Protein AF-A0A5C7PJA8-F1 (afdb_monomer_lite)

pLDDT: mean 78.62, std 21.93, range [20.69, 97.56]

Foldseek 3Di:
DPDPVLVVQLVDWAQLVQAEEQCAPDPRNPVLVPFLLCLVPLDDDDDVLLLVLLLQLLQQWDQDPVLATEGPDFFEWAWEWDPDPDADDDPRTHTGTYGLDCSSVSVSLVVNQVVLQVCLVVQVVCLLVLNQLCVLPPPPDDDDPSSDNSVSVSCSPGPQADNRSHGRGYTGNYNHPYYNDRRNPNVSLLVVLQVPVPRDDDDLVSLLVSLVSQQPRDDPNHRPQVALCSSCVSNVHHSVVSVLSVCLVVAQPVVVVCCRVPLDPSCQCANDCLHLFWHQDPNDTDGDDNVSSVQLVVVLCVVCVVVRPNHDDPDPVSSVSSQVSCVVVVRHDPDPPPPDDDDDDDDDDDDDDDDDDDDDDDDDDDDDDDDDDDDDDDDDDDDDDDDDDDDDDDDDVLNVLVVDPDVLSVLVSCVVVVNDDPVVSVVVCVPPDDDPVVVVLVVLLVLLVVLLVQLCVVPVHLLVADLVCVLVSSVVSPNDDPVNSVLLVVQSVQCPDPVNVDPDGSSVSSNVVSVD

Secondary structure (DSSP, 8-state):
---HHHHHHHTSEE-GGGEE-TTSSSHHHHHTTTSTT--S-TTPPP-HHHHHHHHHHHHHEEE-TTSSEEESSPEEEEEEE-SSS-SEEETTEEEEEEESS-HHHHHHHHHHHHHHHHHHHHSHHHHHHT-HHHHHT-TTS---TT--HHHHHHHHHSS-B-TTS-B--B-EEEEEEEES--TT-HHHHHHHHHHTTSSSPPPHHHHHHHHHHHHH-EETTEESS-SHHHHHHHHTS-HHHHHHHHHHTTS-HHHHHHHHTTSB-HHHHHSSTTSSSEEEETTEEEEPPHHHHHHHHHHHHHHHTTSGGG-B--SHHHHHHHHHHHHHTT------------------------------------------------------------PPPPS-HHHHHTT---HHHHHHHHHHTTSS-HHHHHHHHHS-SS--HHHHHHHHHHHHHHHHHHHHHHHSSGGGS-HHHHHHHHHHTT---HHHHHHHHHHHHHHTSGGG--SS-HHHHHHHHHH-

Sequence (516 aa):
MPSHLAIAVASSSWLPQQITVPGDDTEAGQRYAKTFANDHRAKLDWSDKHELQILHLLSTSRRDASDYNVPAEPLSVFLVRRSDSTGLRLNGERFDLVTDDGRQRRRDGVVLNERLRKIAVDYEDDIVAGTLYEALTREGIPRPAWLTNTFAEELSTGPWFNADGSPCLLAFRVDVVAEDPDLDDPAILLDNVRRKEASIPTPLPALAKQYTSLLGAKRGGVALFPHITKLAEKIGKSPQHVRSVLDYEKLDPVLKDAVDKQTIGLGLAVVGPDCIAFVTVDGEKKPLPCEAQVAVYKELAATYAVELDDGIPDNKTTRKGVALIKERLGFGAAKTMAKTVAVVKTEAAPAVVSSPQCVPEASSAESSPRPSPVRAASLPSSRPVSSPTPTPPPSSRLDQLRTLTHPTVTAIVAFLDGKTTMAAVEATLSEGPPAPPFARAEAAKAQILAVLDTVERGVGDLRSVPIADFEATMLRSGLVDGEAIAKLRAVIAAYMKPSTRRHVDIGVHVREMLTE

Structure (mmCIF, N/CA/C/O backbone):
data_AF-A0A5C7PJA8-F1
#
_entry.id   AF-A0A5C7PJA8-F1
#
loop_
_atom_site.group_PDB
_atom_site.id
_atom_site.type_symbol
_atom_site.label_atom_id
_atom_site.label_alt_id
_atom_site.label_comp_id
_atom_site.label_asym_id
_atom_site.label_entity_id
_atom_site.label_seq_id
_atom_site.pdbx_PDB_ins_code
_atom_site.Cartn_x
_atom_site.Cartn_y
_atom_site.Cartn_z
_atom_site.occupancy
_atom_site.B_iso_or_equiv
_atom_site.auth_seq_id
_atom_site.auth_comp_id
_atom_site.auth_asym_id
_atom_site.auth_atom_id
_atom_site.pdbx_PDB_model_num
ATOM 1 N N . MET A 1 1 ? 29.927 14.100 7.978 1.00 38.62 1 MET A N 1
ATOM 2 C CA . MET A 1 1 ? 30.083 13.981 6.513 1.00 38.62 1 MET A CA 1
ATOM 3 C C . MET A 1 1 ? 29.164 12.866 6.050 1.00 38.62 1 MET A C 1
ATOM 5 O O . MET A 1 1 ? 29.153 11.862 6.754 1.00 38.62 1 MET A O 1
ATOM 9 N N . PRO A 1 2 ? 28.406 13.016 4.951 1.00 52.88 2 PRO A N 1
ATOM 10 C CA . PRO A 1 2 ? 27.802 11.859 4.284 1.00 52.88 2 PRO A CA 1
ATOM 11 C C . PRO A 1 2 ? 28.919 10.913 3.824 1.00 52.88 2 PRO A C 1
ATOM 13 O O . PRO A 1 2 ? 30.011 11.384 3.485 1.00 52.88 2 PRO A O 1
ATOM 16 N N . SER A 1 3 ? 28.694 9.599 3.835 1.00 76.06 3 SER A N 1
ATOM 17 C CA . SER A 1 3 ? 29.733 8.674 3.382 1.00 76.06 3 SER A CA 1
ATOM 18 C C . SER A 1 3 ? 29.888 8.686 1.860 1.00 76.06 3 SER A C 1
ATOM 20 O O . SER A 1 3 ? 28.937 8.895 1.102 1.00 76.06 3 SER A O 1
ATOM 22 N N . HIS A 1 4 ? 31.104 8.389 1.395 1.00 85.62 4 HIS A N 1
ATOM 23 C CA . HIS A 1 4 ? 31.365 8.185 -0.032 1.00 85.62 4 HIS A CA 1
ATOM 24 C C . HIS A 1 4 ? 30.558 7.008 -0.607 1.00 85.62 4 HIS A C 1
ATOM 26 O O . HIS A 1 4 ? 30.237 7.016 -1.795 1.00 85.62 4 HIS A O 1
ATOM 32 N N . LEU A 1 5 ? 30.205 6.023 0.232 1.00 88.19 5 LEU A N 1
ATOM 33 C CA . LEU A 1 5 ? 29.334 4.912 -0.139 1.00 88.19 5 LEU A CA 1
ATOM 34 C C . LEU A 1 5 ? 27.900 5.389 -0.403 1.00 88.19 5 LEU A C 1
ATOM 36 O O . LEU A 1 5 ? 27.362 5.076 -1.458 1.00 88.19 5 LEU A O 1
ATOM 40 N N . ALA A 1 6 ? 27.295 6.165 0.502 1.00 88.56 6 ALA A N 1
ATOM 41 C CA . ALA A 1 6 ? 25.915 6.634 0.352 1.00 88.56 6 ALA A CA 1
ATOM 42 C C . ALA A 1 6 ? 25.728 7.518 -0.892 1.00 88.56 6 ALA A C 1
ATOM 44 O O . ALA A 1 6 ? 24.743 7.361 -1.611 1.00 88.56 6 ALA A O 1
ATOM 45 N N . ILE A 1 7 ? 26.707 8.382 -1.194 1.00 89.94 7 ILE A N 1
ATOM 46 C CA . ILE A 1 7 ? 26.720 9.182 -2.429 1.00 89.94 7 ILE A CA 1
ATOM 47 C C . ILE A 1 7 ? 26.767 8.264 -3.659 1.00 89.94 7 ILE A C 1
ATOM 49 O O . ILE A 1 7 ? 25.934 8.402 -4.551 1.00 89.94 7 ILE A O 1
ATOM 53 N N . ALA A 1 8 ? 27.695 7.298 -3.690 1.00 89.38 8 ALA A N 1
ATOM 54 C CA . ALA A 1 8 ? 27.842 6.372 -4.814 1.00 89.38 8 ALA A CA 1
ATOM 55 C C . ALA A 1 8 ? 26.594 5.491 -5.020 1.00 89.38 8 ALA A C 1
ATOM 57 O O . ALA A 1 8 ? 26.159 5.286 -6.154 1.00 89.38 8 ALA A O 1
ATOM 58 N N . VAL A 1 9 ? 25.981 5.021 -3.928 1.00 91.38 9 VAL A N 1
ATOM 59 C CA . VAL A 1 9 ? 24.718 4.269 -3.926 1.00 91.38 9 VAL A CA 1
ATOM 60 C C . VAL A 1 9 ? 23.578 5.095 -4.519 1.00 91.38 9 VAL A C 1
ATOM 62 O O . VAL A 1 9 ? 22.870 4.579 -5.381 1.00 91.38 9 VAL A O 1
ATOM 65 N N . ALA A 1 10 ? 23.422 6.358 -4.108 1.00 89.75 10 ALA A N 1
ATOM 66 C CA . ALA A 1 10 ? 22.339 7.224 -4.578 1.00 89.75 10 ALA A CA 1
ATOM 67 C C . ALA A 1 10 ? 22.512 7.691 -6.036 1.00 89.75 10 ALA A C 1
ATOM 69 O O . ALA A 1 10 ? 21.532 7.924 -6.741 1.00 89.75 10 ALA A O 1
ATOM 70 N N . SER A 1 11 ? 23.756 7.776 -6.517 1.00 86.94 11 SER A N 1
ATOM 71 C CA . SER A 1 11 ? 24.064 7.998 -7.937 1.00 86.94 11 SER A CA 1
ATOM 72 C C . SER A 1 11 ? 23.938 6.745 -8.819 1.00 86.94 11 SER A C 1
ATOM 74 O O . SER A 1 11 ? 24.187 6.840 -10.016 1.00 86.94 11 SER A O 1
ATOM 76 N N . SER A 1 12 ? 23.596 5.580 -8.251 1.00 89.06 12 SER A N 1
ATOM 77 C CA . SER A 1 12 ? 23.527 4.299 -8.968 1.00 89.06 12 SER A CA 1
ATOM 78 C C . SER A 1 12 ? 22.088 3.803 -9.142 1.00 89.06 12 SER A C 1
ATOM 80 O O . SER A 1 12 ? 21.241 3.972 -8.262 1.00 89.06 12 SER A O 1
ATOM 82 N N . SER A 1 13 ? 21.840 3.123 -10.260 1.00 93.44 13 SER A N 1
ATOM 83 C CA . SER A 1 13 ? 20.565 2.476 -10.58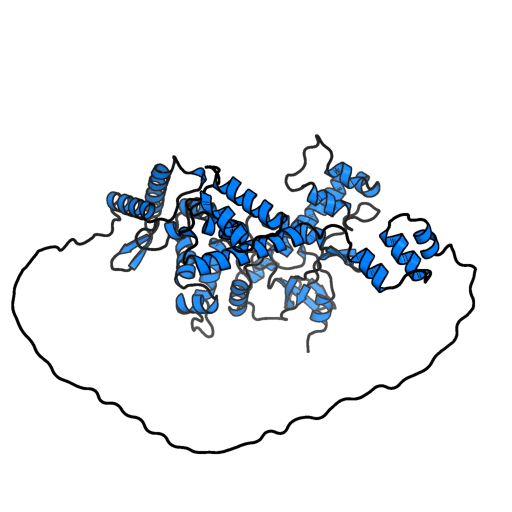7 1.00 93.44 13 SER A CA 1
ATOM 84 C C . SER A 1 13 ? 20.567 1.011 -10.123 1.00 93.44 13 SER A C 1
ATOM 86 O O . SER A 1 13 ? 21.441 0.237 -10.510 1.00 93.44 13 SER A O 1
ATOM 88 N N . TRP A 1 14 ? 19.593 0.617 -9.295 1.00 94.75 14 TRP A N 1
ATOM 89 C CA . TRP A 1 14 ? 19.530 -0.703 -8.646 1.00 94.75 14 TRP A CA 1
ATOM 90 C C . TRP A 1 14 ? 18.329 -1.525 -9.115 1.00 94.75 14 TRP A C 1
ATOM 92 O O . TRP A 1 14 ? 17.196 -1.041 -9.116 1.00 94.75 14 TRP A O 1
ATOM 102 N N . LEU A 1 15 ? 18.542 -2.797 -9.463 1.00 95.75 15 LEU A N 1
ATOM 103 C CA . LEU A 1 15 ? 17.443 -3.694 -9.822 1.00 95.75 15 LEU A CA 1
ATOM 104 C C . LEU A 1 15 ? 16.491 -3.884 -8.625 1.00 95.75 15 LEU A C 1
ATOM 106 O O . LEU A 1 15 ? 16.960 -4.034 -7.493 1.00 95.75 15 LEU A O 1
ATOM 110 N N . PRO A 1 16 ? 15.165 -3.975 -8.838 1.00 95.94 16 PRO A N 1
ATOM 111 C CA . PRO A 1 16 ? 14.189 -4.120 -7.756 1.00 95.94 16 PRO A CA 1
ATOM 112 C C . PRO A 1 16 ? 14.483 -5.296 -6.809 1.00 95.94 16 PRO A C 1
ATOM 114 O O . PRO A 1 16 ? 14.278 -5.193 -5.601 1.00 95.94 16 PRO A O 1
ATOM 117 N N . GLN A 1 17 ? 15.024 -6.396 -7.339 1.00 94.19 17 GLN A N 1
ATOM 118 C CA . GLN A 1 17 ? 15.434 -7.585 -6.586 1.00 94.19 17 GLN A CA 1
ATOM 119 C C . GLN A 1 17 ? 16.603 -7.329 -5.612 1.00 94.19 17 GLN A C 1
ATOM 121 O O . GLN A 1 17 ? 16.708 -8.027 -4.608 1.00 94.19 17 GLN A O 1
ATOM 126 N N . GLN A 1 18 ? 17.467 -6.342 -5.878 1.00 95.38 18 GLN A N 1
ATOM 127 C CA . GLN A 1 18 ? 18.595 -5.972 -5.007 1.00 95.38 18 GLN A CA 1
ATOM 128 C C . GLN A 1 18 ? 18.148 -5.147 -3.790 1.00 95.38 18 GLN A C 1
ATOM 130 O O . GLN A 1 18 ? 18.845 -5.099 -2.777 1.00 95.38 18 GLN A O 1
ATOM 135 N N . ILE A 1 19 ? 16.982 -4.505 -3.877 1.00 96.62 19 ILE A N 1
ATOM 136 C CA . ILE A 1 19 ? 16.416 -3.685 -2.808 1.00 96.62 19 ILE A CA 1
ATOM 137 C C . ILE A 1 19 ? 15.622 -4.597 -1.864 1.00 96.62 19 ILE A C 1
ATOM 139 O O . ILE A 1 19 ? 14.757 -5.360 -2.293 1.00 96.62 19 ILE A O 1
ATOM 143 N N . THR A 1 20 ? 15.928 -4.533 -0.571 1.00 95.88 20 THR A N 1
ATOM 144 C CA . THR A 1 20 ? 15.370 -5.388 0.484 1.00 95.88 20 THR A CA 1
ATOM 145 C C . THR A 1 20 ? 14.082 -4.797 1.048 1.00 95.88 20 THR A C 1
ATOM 147 O O . THR A 1 20 ? 14.059 -3.648 1.493 1.00 95.88 20 THR A O 1
ATOM 150 N N . VAL A 1 21 ? 13.015 -5.599 1.089 1.00 95.06 21 VAL A N 1
ATOM 151 C CA . VAL A 1 21 ? 11.735 -5.228 1.708 1.00 95.06 21 VAL A CA 1
ATOM 152 C C . VAL A 1 21 ? 11.597 -5.956 3.053 1.00 95.06 21 VAL A C 1
ATOM 154 O O . VAL A 1 21 ? 11.462 -7.180 3.060 1.00 95.06 21 VAL A O 1
ATOM 157 N N . PRO A 1 22 ? 11.612 -5.248 4.201 1.00 94.81 22 PRO A N 1
ATOM 158 C CA . PRO A 1 22 ? 11.404 -5.859 5.514 1.00 94.81 22 PRO A CA 1
ATOM 159 C C . PRO A 1 22 ? 10.110 -6.676 5.574 1.00 94.81 22 PRO A C 1
ATOM 161 O O . PRO A 1 22 ? 9.034 -6.168 5.261 1.00 94.81 22 PRO A O 1
ATOM 164 N N . GLY A 1 23 ? 10.214 -7.938 5.991 1.00 92.62 23 GLY A N 1
ATOM 165 C CA . GLY A 1 23 ? 9.081 -8.861 6.068 1.00 92.62 23 GLY A CA 1
ATOM 166 C C . GLY A 1 23 ? 8.680 -9.556 4.758 1.00 92.62 23 GLY A C 1
ATOM 167 O O . GLY A 1 23 ? 7.695 -10.297 4.784 1.00 92.62 23 GLY A O 1
ATOM 168 N N . ASP A 1 24 ? 9.399 -9.362 3.642 1.00 92.44 24 ASP A N 1
ATOM 169 C CA . ASP A 1 24 ? 9.242 -10.225 2.457 1.00 92.44 24 ASP A CA 1
ATOM 170 C C . ASP A 1 24 ? 9.875 -11.618 2.673 1.00 92.44 24 ASP A C 1
ATOM 172 O O . ASP A 1 24 ? 10.563 -11.851 3.667 1.00 92.44 24 ASP A O 1
ATOM 176 N N . ASP A 1 25 ? 9.594 -12.575 1.785 1.00 91.56 25 ASP A N 1
ATOM 177 C CA . ASP A 1 25 ? 10.036 -13.975 1.931 1.00 91.56 25 ASP A CA 1
ATOM 178 C C . ASP A 1 25 ? 11.521 -14.221 1.602 1.00 91.56 25 ASP A C 1
ATOM 180 O O . ASP A 1 25 ? 11.980 -15.362 1.649 1.00 91.56 25 ASP A O 1
ATOM 184 N N . THR A 1 26 ? 12.298 -13.182 1.283 1.00 91.12 26 THR A N 1
ATOM 185 C CA . THR A 1 26 ? 13.748 -13.328 1.098 1.00 91.12 26 THR A CA 1
ATOM 186 C C . THR A 1 26 ? 14.464 -13.423 2.446 1.00 91.12 26 THR A C 1
ATOM 188 O O . THR A 1 26 ? 14.009 -12.884 3.454 1.00 91.12 26 THR A O 1
ATOM 191 N N . GLU A 1 27 ? 15.643 -14.052 2.476 1.00 91.06 27 GLU A N 1
ATOM 192 C CA . GLU A 1 27 ? 16.488 -14.092 3.682 1.00 91.06 27 GLU A CA 1
ATOM 193 C C . GLU A 1 27 ? 16.803 -12.676 4.208 1.00 91.06 27 GLU A C 1
ATOM 195 O O . GLU A 1 27 ? 16.783 -12.431 5.415 1.00 91.06 27 GLU A O 1
ATOM 200 N N . ALA A 1 28 ? 17.012 -11.716 3.298 1.00 89.38 28 ALA A N 1
ATOM 201 C CA . ALA A 1 28 ? 17.220 -10.315 3.645 1.00 89.38 28 ALA A CA 1
ATOM 202 C C . ALA A 1 28 ? 15.960 -9.667 4.245 1.00 89.38 28 ALA A C 1
ATOM 204 O O . ALA A 1 28 ? 16.040 -9.042 5.302 1.00 89.38 28 ALA A O 1
ATOM 205 N N . GLY A 1 29 ? 14.787 -9.869 3.638 1.00 93.25 29 GLY A N 1
ATOM 206 C CA . GLY A 1 29 ? 13.512 -9.376 4.163 1.00 93.25 29 GLY A CA 1
ATOM 207 C C . GLY A 1 29 ? 13.172 -9.953 5.538 1.00 93.25 29 GLY A C 1
ATOM 208 O O . GLY A 1 29 ? 12.773 -9.209 6.440 1.00 93.25 29 GLY A O 1
ATOM 209 N N . GLN A 1 30 ? 13.410 -11.253 5.741 1.00 95.12 30 GLN A N 1
ATOM 210 C CA . GLN A 1 30 ? 13.205 -11.930 7.024 1.00 95.12 30 GLN A CA 1
ATOM 211 C C . GLN A 1 30 ? 14.156 -11.441 8.123 1.00 95.12 30 GLN A C 1
ATOM 213 O O . GLN A 1 30 ? 13.730 -11.322 9.274 1.00 95.12 30 GLN A O 1
ATOM 218 N N . ARG A 1 31 ? 15.398 -11.060 7.790 1.00 93.06 31 ARG A N 1
ATOM 219 C CA . ARG A 1 31 ? 16.349 -10.476 8.755 1.00 93.06 31 ARG A CA 1
ATOM 220 C C . ARG A 1 31 ? 15.805 -9.211 9.423 1.00 93.06 31 ARG A C 1
ATOM 222 O O . ARG A 1 31 ? 16.005 -9.018 10.618 1.00 93.06 31 ARG A O 1
ATOM 229 N N . TYR A 1 32 ? 15.062 -8.395 8.675 1.00 94.94 32 TYR A N 1
ATOM 230 C CA . TYR A 1 32 ? 14.459 -7.149 9.162 1.00 94.94 32 TYR A CA 1
ATOM 231 C C . TYR A 1 32 ? 12.983 -7.292 9.582 1.00 94.94 32 TYR A C 1
ATOM 233 O O . TYR A 1 32 ? 12.379 -6.323 10.044 1.00 94.94 32 TYR A O 1
ATOM 241 N N . ALA A 1 33 ? 12.387 -8.487 9.486 1.00 94.38 33 ALA A N 1
ATOM 242 C CA . ALA A 1 33 ? 10.953 -8.710 9.707 1.00 94.38 33 ALA A CA 1
ATOM 243 C C . ALA A 1 33 ? 10.456 -8.441 11.142 1.00 94.38 33 ALA A C 1
ATOM 245 O O . ALA A 1 33 ? 9.249 -8.301 11.342 1.00 94.38 33 ALA A O 1
ATOM 246 N N . LYS A 1 34 ? 11.354 -8.372 12.132 1.00 94.25 34 LYS A N 1
ATOM 247 C CA . LYS A 1 34 ? 11.026 -8.070 13.540 1.00 94.25 34 LYS A CA 1
ATOM 248 C C . LYS A 1 34 ? 11.285 -6.612 13.947 1.00 94.25 34 LYS A C 1
ATOM 250 O O . LYS A 1 34 ? 10.932 -6.245 15.060 1.00 94.25 34 LYS A O 1
ATOM 255 N N . THR A 1 35 ? 11.874 -5.817 13.054 1.00 94.88 35 THR A N 1
ATOM 256 C CA . THR A 1 35 ? 12.237 -4.410 13.291 1.00 94.88 35 THR A CA 1
ATOM 257 C C . THR A 1 35 ? 11.081 -3.465 12.953 1.00 94.88 35 THR A C 1
ATOM 259 O O . THR A 1 35 ? 10.162 -3.841 12.217 1.00 94.88 35 THR A O 1
ATOM 262 N N . PHE A 1 36 ? 11.143 -2.207 13.397 1.00 94.88 36 PHE A N 1
ATOM 263 C CA . PHE A 1 36 ? 10.150 -1.180 13.050 1.00 94.88 36 PHE A CA 1
ATOM 264 C C . PHE A 1 36 ? 10.236 -0.703 11.585 1.00 94.88 36 PHE A C 1
ATOM 266 O O . PHE A 1 36 ? 9.348 0.010 11.118 1.00 94.88 36 PHE A O 1
ATOM 273 N N . ALA A 1 37 ? 11.222 -1.164 10.806 1.00 93.88 37 ALA A N 1
ATOM 274 C CA . ALA A 1 37 ? 11.202 -1.033 9.348 1.00 93.88 37 ALA A CA 1
ATOM 275 C C . ALA A 1 37 ? 10.150 -1.946 8.673 1.00 93.88 37 ALA A C 1
ATOM 277 O O . ALA A 1 37 ? 9.739 -1.681 7.537 1.00 93.88 37 ALA A O 1
ATOM 278 N N . ASN A 1 38 ? 9.664 -2.998 9.349 1.00 94.00 38 ASN A N 1
ATOM 279 C CA . ASN A 1 38 ? 8.542 -3.804 8.865 1.00 94.00 38 ASN A CA 1
ATOM 280 C C . ASN A 1 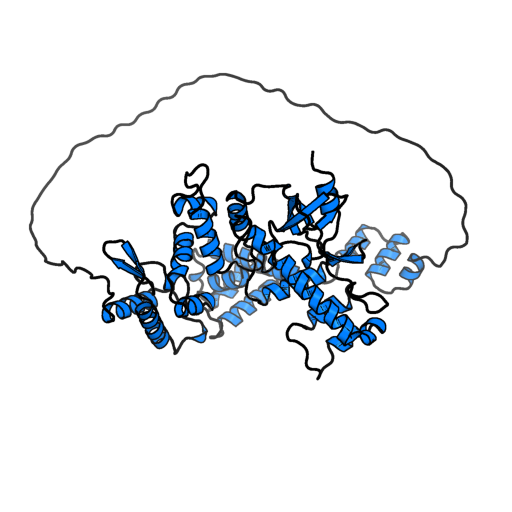38 ? 7.207 -3.079 9.101 1.00 94.00 38 ASN A C 1
ATOM 282 O O . ASN A 1 38 ? 6.680 -3.042 10.209 1.00 94.00 38 ASN A O 1
ATOM 286 N N . ASP A 1 39 ? 6.627 -2.542 8.027 1.00 90.69 39 ASP A N 1
ATOM 287 C CA . ASP A 1 39 ? 5.298 -1.919 8.028 1.00 90.69 39 ASP A CA 1
ATOM 288 C C . ASP A 1 39 ? 4.163 -2.925 7.764 1.00 90.69 39 ASP A C 1
ATOM 290 O O . ASP A 1 39 ? 3.013 -2.530 7.583 1.00 90.69 39 ASP A O 1
ATOM 294 N N . HIS A 1 40 ? 4.476 -4.220 7.695 1.00 92.06 40 HIS A N 1
ATOM 295 C CA . HIS A 1 40 ? 3.561 -5.316 7.380 1.00 92.06 40 HIS A CA 1
ATOM 296 C C . HIS A 1 40 ? 2.867 -5.222 6.003 1.00 92.06 40 HIS A C 1
ATOM 298 O O . HIS A 1 40 ? 1.942 -5.991 5.743 1.00 92.06 40 HIS A O 1
ATOM 304 N N . ARG A 1 41 ? 3.325 -4.346 5.090 1.00 90.69 41 ARG A N 1
ATOM 305 C CA . ARG A 1 41 ? 2.802 -4.227 3.710 1.00 90.69 41 ARG A CA 1
ATOM 306 C C . ARG A 1 41 ? 3.584 -5.064 2.689 1.00 90.69 41 ARG A C 1
ATOM 308 O O . ARG A 1 41 ? 3.259 -5.019 1.511 1.00 90.69 41 ARG A O 1
ATOM 315 N N . ALA A 1 42 ? 4.587 -5.848 3.089 1.00 89.56 42 ALA A N 1
ATOM 316 C CA . ALA A 1 42 ? 5.400 -6.648 2.157 1.00 89.56 42 ALA A CA 1
ATOM 317 C C . ALA A 1 42 ? 4.592 -7.636 1.280 1.00 89.56 42 ALA A C 1
ATOM 319 O O . ALA A 1 42 ? 5.042 -7.997 0.196 1.00 89.56 42 ALA A O 1
ATOM 320 N N . LYS A 1 43 ? 3.402 -8.053 1.739 1.00 84.62 43 LYS A N 1
ATOM 321 C CA . LYS A 1 43 ? 2.530 -9.044 1.088 1.00 84.62 43 LYS A CA 1
ATOM 322 C C . LYS A 1 43 ? 1.082 -8.546 0.966 1.00 84.62 43 LYS A C 1
ATOM 324 O O . LYS A 1 43 ? 0.184 -9.121 1.569 1.00 84.62 43 LYS A O 1
ATOM 329 N N . LEU A 1 44 ? 0.857 -7.438 0.257 1.00 88.31 44 LEU A N 1
ATOM 330 C CA . LEU A 1 44 ? -0.512 -7.030 -0.104 1.00 88.31 44 LEU A CA 1
ATOM 331 C C . LEU A 1 44 ? -1.060 -7.933 -1.218 1.00 88.31 44 LEU A C 1
ATOM 333 O O . LEU A 1 44 ? -0.292 -8.404 -2.061 1.00 88.31 44 LEU A O 1
ATOM 337 N N . ASP A 1 45 ? -2.370 -8.132 -1.281 1.00 88.38 45 ASP A N 1
ATOM 338 C CA . ASP A 1 45 ? -2.980 -8.826 -2.416 1.00 88.38 45 ASP A CA 1
ATOM 339 C C . ASP A 1 45 ? -2.911 -7.973 -3.689 1.00 88.38 45 ASP A C 1
ATOM 341 O O . ASP A 1 45 ? -3.002 -6.740 -3.650 1.00 88.38 45 ASP A O 1
ATOM 345 N N . TRP A 1 46 ? -2.694 -8.635 -4.827 1.00 90.44 46 TRP A N 1
ATOM 346 C CA . TRP A 1 46 ? -2.596 -7.961 -6.119 1.00 90.44 46 TRP A CA 1
ATOM 347 C C . TRP A 1 46 ? -3.950 -7.368 -6.523 1.00 90.44 46 TRP A C 1
ATOM 349 O O . TRP A 1 46 ? -5.003 -7.911 -6.199 1.00 90.44 46 TRP A O 1
ATOM 359 N N . SER A 1 47 ? -3.925 -6.220 -7.191 1.00 88.38 47 SER A N 1
ATOM 360 C CA . SER A 1 47 ? -5.121 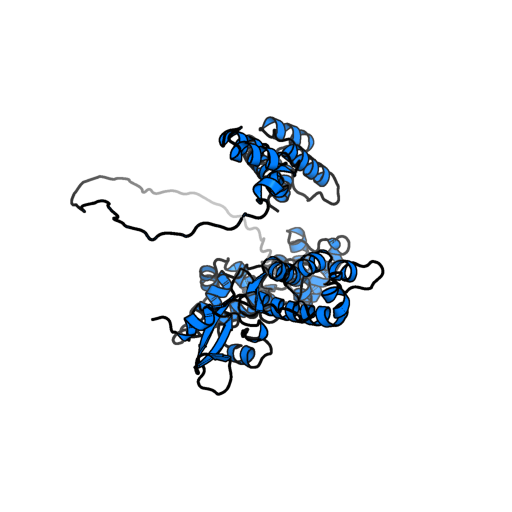-5.426 -7.499 1.00 88.38 47 SER A CA 1
ATOM 361 C C . SER A 1 47 ? -4.801 -4.367 -8.547 1.00 88.38 47 SER A C 1
ATOM 363 O O . SER A 1 47 ? -3.635 -4.022 -8.732 1.00 88.38 47 SER A O 1
ATOM 365 N N . ASP A 1 48 ? -5.826 -3.782 -9.163 1.00 88.44 48 ASP A N 1
ATOM 366 C CA . ASP A 1 48 ? -5.720 -2.772 -10.229 1.00 88.44 48 ASP A CA 1
ATOM 367 C C . ASP A 1 48 ? -4.819 -1.582 -9.863 1.00 88.44 48 ASP A C 1
ATOM 369 O O . ASP A 1 48 ? -4.195 -0.970 -10.723 1.00 88.44 48 ASP A O 1
ATOM 373 N N . LYS A 1 49 ? -4.678 -1.273 -8.568 1.00 89.31 49 LYS A N 1
ATOM 374 C CA . LYS A 1 49 ? -3.757 -0.237 -8.078 1.00 89.31 49 LYS A CA 1
ATOM 375 C C . LYS A 1 49 ? -2.274 -0.589 -8.253 1.00 89.31 49 LYS A C 1
ATOM 377 O O . LYS A 1 49 ? -1.467 0.323 -8.397 1.00 89.31 49 LYS A O 1
ATOM 382 N N . HIS A 1 50 ? -1.923 -1.874 -8.266 1.00 91.94 50 HIS A N 1
ATOM 383 C CA . HIS A 1 50 ? -0.593 -2.352 -8.646 1.00 91.94 50 HIS A CA 1
ATOM 384 C C . HIS A 1 50 ? -0.408 -2.269 -10.172 1.00 91.94 50 HIS A C 1
ATOM 386 O O . HIS A 1 50 ? 0.645 -1.845 -10.632 1.00 91.94 50 HIS A O 1
ATOM 392 N N . GLU A 1 51 ? -1.442 -2.570 -10.971 1.00 92.25 51 GLU A N 1
ATOM 393 C CA . GLU A 1 51 ? -1.391 -2.428 -12.439 1.00 92.25 51 GLU A CA 1
ATOM 394 C C . GLU A 1 51 ? -1.250 -0.962 -12.880 1.00 92.25 51 GLU A C 1
ATOM 396 O O . GLU A 1 51 ? -0.400 -0.641 -13.709 1.00 92.25 51 GLU A O 1
ATOM 401 N N . LEU A 1 52 ? -2.003 -0.043 -12.266 1.00 90.81 52 LEU A N 1
ATOM 402 C CA . LEU A 1 52 ? -1.841 1.404 -12.452 1.00 90.81 52 LEU A CA 1
ATOM 403 C C . LEU A 1 52 ? -0.434 1.875 -12.053 1.00 90.81 52 LEU A C 1
ATOM 405 O O . LEU A 1 52 ? 0.132 2.753 -12.703 1.00 90.81 52 LEU A O 1
ATOM 409 N N . GLN A 1 53 ? 0.157 1.280 -11.013 1.00 91.75 53 GLN A N 1
ATOM 410 C CA . GLN A 1 53 ? 1.519 1.595 -10.587 1.00 91.75 53 GLN A CA 1
ATOM 411 C C . GLN A 1 53 ? 2.577 1.002 -11.534 1.00 91.75 53 GLN A C 1
ATOM 413 O O . GLN A 1 53 ? 3.580 1.664 -11.786 1.00 91.75 53 GLN A O 1
ATOM 418 N N . ILE A 1 54 ? 2.336 -0.165 -12.148 1.00 94.38 54 ILE A N 1
ATOM 419 C CA . ILE A 1 54 ? 3.146 -0.677 -13.266 1.00 94.38 54 ILE A CA 1
ATOM 420 C C . ILE A 1 54 ? 3.064 0.267 -14.472 1.00 94.38 54 ILE A C 1
ATOM 422 O O . ILE A 1 54 ? 4.107 0.633 -15.004 1.00 94.38 54 ILE A O 1
ATOM 426 N N . LEU A 1 55 ? 1.869 0.709 -14.880 1.00 92.88 55 LEU A N 1
ATOM 427 C CA . LEU A 1 55 ? 1.701 1.660 -15.991 1.00 92.88 55 LEU A CA 1
ATOM 428 C C . LEU A 1 55 ? 2.376 3.013 -15.707 1.00 92.88 55 LEU A C 1
ATOM 430 O O . LEU A 1 55 ? 2.940 3.625 -16.611 1.00 92.88 55 LEU A O 1
ATOM 434 N N . HIS A 1 56 ? 2.393 3.460 -14.449 1.00 91.69 56 HIS A N 1
ATOM 435 C CA . HIS A 1 56 ? 3.157 4.637 -14.035 1.00 91.69 56 HIS A CA 1
ATOM 436 C C . HIS A 1 56 ? 4.680 4.411 -14.095 1.00 91.69 56 HIS A C 1
ATOM 438 O O . HIS A 1 56 ? 5.411 5.279 -14.571 1.00 91.69 56 HIS A O 1
ATOM 444 N N . LEU A 1 57 ? 5.181 3.247 -13.662 1.00 93.56 57 LEU A N 1
ATOM 445 C CA . LEU A 1 57 ? 6.599 2.889 -13.815 1.00 93.56 57 LEU A CA 1
ATOM 446 C C . LEU A 1 57 ? 7.001 2.791 -15.294 1.00 93.56 57 LEU A C 1
ATOM 448 O O . LEU A 1 57 ? 8.112 3.180 -15.640 1.00 93.56 57 LEU A O 1
ATOM 452 N N . LEU A 1 58 ? 6.100 2.313 -16.155 1.00 91.88 58 LEU A N 1
ATOM 453 C CA . LEU A 1 58 ? 6.285 2.212 -17.601 1.00 91.88 58 LEU A CA 1
ATOM 454 C C . LEU A 1 58 ? 6.369 3.623 -18.230 1.00 91.88 58 LEU A C 1
ATOM 456 O O . LEU A 1 58 ? 7.429 4.033 -18.694 1.00 91.88 58 LEU A O 1
ATOM 460 N N . SER A 1 59 ? 5.307 4.423 -18.116 1.00 90.38 59 SER A N 1
ATOM 461 C CA . SER A 1 59 ? 5.213 5.771 -18.716 1.00 90.38 59 SER A CA 1
ATOM 462 C C . SER A 1 59 ? 6.229 6.802 -18.192 1.00 90.38 59 SER A C 1
ATOM 464 O O . SER A 1 59 ? 6.575 7.752 -18.897 1.00 90.38 59 SER A O 1
ATOM 466 N N . THR A 1 60 ? 6.741 6.651 -16.962 1.00 91.69 60 THR A N 1
ATOM 467 C CA . THR A 1 60 ? 7.725 7.595 -16.385 1.00 91.69 60 THR A CA 1
ATOM 468 C C . THR A 1 60 ? 9.186 7.179 -16.531 1.00 91.69 60 THR A C 1
ATOM 470 O O . THR A 1 60 ? 10.068 7.969 -16.173 1.00 91.69 60 THR A O 1
ATOM 473 N N . SER A 1 61 ? 9.473 5.977 -17.037 1.00 93.06 61 SER A N 1
ATOM 474 C CA . SER A 1 61 ? 10.850 5.489 -17.144 1.00 93.06 61 SER A CA 1
ATOM 475 C C . SER A 1 61 ? 11.597 6.020 -18.356 1.00 93.06 61 SER A C 1
ATOM 477 O O . SER A 1 61 ? 11.041 6.251 -19.428 1.00 93.06 61 SER A O 1
ATOM 479 N N . ARG A 1 62 ? 12.906 6.208 -18.179 1.00 91.12 62 ARG A N 1
ATOM 480 C CA . ARG A 1 62 ? 13.836 6.624 -19.232 1.00 91.12 62 ARG A CA 1
ATOM 481 C C . ARG A 1 62 ? 15.113 5.806 -19.140 1.00 91.12 62 ARG A C 1
ATOM 483 O O . ARG A 1 62 ? 15.531 5.453 -18.039 1.00 91.12 62 ARG A O 1
ATOM 490 N N . ARG A 1 63 ? 15.744 5.540 -20.283 1.00 88.69 63 ARG A N 1
ATOM 491 C CA . ARG A 1 63 ? 17.014 4.813 -20.330 1.00 88.69 63 ARG A CA 1
ATOM 492 C C . ARG A 1 63 ? 18.120 5.638 -19.668 1.00 88.69 63 ARG A C 1
ATOM 494 O O . ARG A 1 63 ? 18.369 6.779 -20.057 1.00 88.69 63 ARG A O 1
ATOM 501 N N . ASP A 1 64 ? 18.747 5.051 -18.660 1.00 82.62 64 ASP A N 1
ATOM 502 C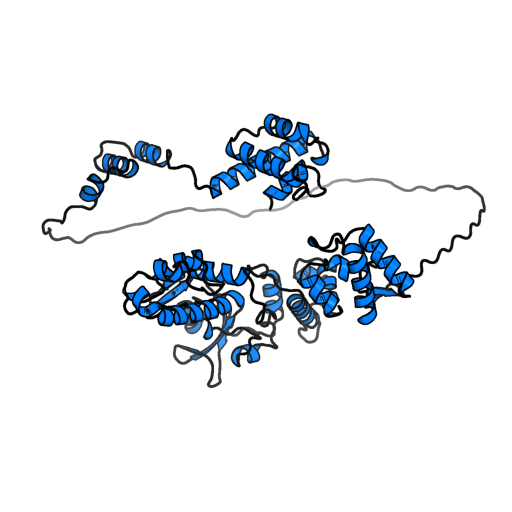 CA . ASP A 1 64 ? 19.895 5.582 -17.930 1.00 82.62 64 ASP A CA 1
ATOM 503 C C . ASP A 1 64 ? 21.217 5.165 -18.604 1.00 82.62 64 ASP A C 1
ATOM 505 O O . ASP A 1 64 ? 21.261 4.228 -19.402 1.00 82.62 64 ASP A O 1
ATOM 509 N N . ALA A 1 65 ? 22.323 5.819 -18.239 1.00 75.00 65 ALA A N 1
ATOM 510 C CA . ALA A 1 65 ? 23.674 5.451 -18.670 1.00 75.00 65 ALA A CA 1
ATOM 511 C C . ALA A 1 65 ? 24.106 4.039 -18.209 1.00 75.00 65 ALA A C 1
ATOM 513 O O . ALA A 1 65 ? 25.108 3.517 -18.691 1.00 75.00 65 ALA A O 1
ATOM 514 N N . SER A 1 66 ? 23.348 3.425 -17.293 1.00 69.50 66 SER A N 1
ATOM 515 C CA . SER A 1 66 ? 23.524 2.050 -16.807 1.00 69.50 66 SER A CA 1
ATOM 516 C C . SER A 1 66 ? 22.837 0.976 -17.675 1.00 69.50 66 SER A C 1
ATOM 518 O O . SER A 1 66 ? 22.754 -0.170 -17.241 1.00 69.50 66 SER A O 1
ATOM 520 N N . ASP A 1 67 ? 22.280 1.337 -18.842 1.00 82.56 67 ASP A N 1
ATOM 521 C CA . ASP A 1 67 ? 21.463 0.471 -19.722 1.00 82.56 67 ASP A CA 1
ATOM 522 C C . ASP A 1 67 ? 20.220 -0.165 -19.059 1.00 82.56 67 ASP A C 1
ATOM 524 O O . ASP A 1 67 ? 19.659 -1.157 -19.533 1.00 82.56 67 ASP A O 1
ATOM 528 N N . TYR A 1 68 ? 19.728 0.477 -17.997 1.00 92.81 68 TYR A N 1
ATOM 529 C CA . TYR A 1 68 ? 18.427 0.212 -17.388 1.00 92.81 68 TYR A CA 1
ATOM 530 C C . TYR A 1 68 ? 17.422 1.312 -17.718 1.00 92.81 68 TYR A C 1
ATOM 532 O O . TYR A 1 68 ? 17.788 2.471 -17.917 1.00 92.81 68 TYR A O 1
ATOM 540 N N . ASN A 1 69 ? 16.141 0.966 -17.665 1.00 95.12 69 ASN A N 1
ATOM 541 C CA . ASN A 1 69 ? 15.053 1.931 -17.640 1.00 95.12 69 ASN A CA 1
ATOM 542 C C . ASN A 1 69 ? 14.781 2.368 -16.199 1.00 95.12 69 ASN A C 1
ATOM 544 O O . ASN A 1 69 ? 14.539 1.538 -15.325 1.00 95.12 69 ASN A O 1
ATOM 548 N N . VAL A 1 70 ? 14.857 3.671 -15.938 1.00 94.56 70 VAL A N 1
ATOM 549 C CA . VAL A 1 70 ? 14.787 4.235 -14.587 1.00 94.56 70 VAL A CA 1
ATOM 550 C C . VAL A 1 70 ? 13.610 5.206 -14.490 1.00 94.56 70 VAL A C 1
ATOM 552 O O . VAL A 1 70 ? 13.559 6.157 -15.278 1.00 94.56 70 VAL A O 1
ATOM 555 N N . PRO A 1 71 ? 12.667 5.008 -13.547 1.00 93.06 71 PRO A N 1
ATOM 556 C CA . PRO A 1 71 ? 11.535 5.904 -13.357 1.00 93.06 71 PRO A CA 1
ATOM 557 C C . PRO A 1 71 ? 11.994 7.250 -12.792 1.00 93.06 71 PRO A C 1
ATOM 559 O O . PRO A 1 71 ? 13.013 7.357 -12.101 1.00 93.06 71 PRO A O 1
ATOM 562 N N . ALA A 1 72 ? 11.222 8.301 -13.073 1.00 89.25 72 ALA A N 1
ATOM 563 C CA . ALA A 1 72 ? 11.535 9.650 -12.606 1.00 89.25 72 ALA A CA 1
ATOM 564 C C . ALA A 1 72 ? 11.649 9.727 -11.067 1.00 89.25 72 ALA A C 1
ATOM 566 O O . ALA A 1 72 ? 12.582 10.343 -10.533 1.00 89.25 72 ALA A O 1
ATOM 567 N N . GLU A 1 73 ? 10.732 9.066 -10.354 1.00 89.00 73 GLU A N 1
ATOM 568 C CA . GLU A 1 73 ? 10.708 9.020 -8.892 1.00 89.00 73 GLU A CA 1
ATOM 569 C C . GLU A 1 73 ? 11.696 7.990 -8.303 1.00 89.00 73 GLU A C 1
ATOM 571 O O . GLU A 1 73 ? 11.734 6.844 -8.755 1.00 89.00 73 GLU A O 1
ATOM 576 N N . PRO A 1 74 ? 12.439 8.336 -7.235 1.00 91.25 74 PRO A N 1
ATOM 577 C CA . PRO A 1 74 ? 13.334 7.408 -6.554 1.00 91.25 74 PRO A CA 1
ATOM 578 C C . PRO A 1 74 ? 12.613 6.556 -5.494 1.00 91.25 74 PRO A C 1
ATOM 580 O O . PRO A 1 74 ? 11.501 6.867 -5.045 1.00 91.25 74 PRO A O 1
ATOM 583 N N . LEU A 1 75 ? 13.284 5.493 -5.038 1.00 92.38 75 LEU A N 1
ATOM 584 C CA . LEU A 1 75 ? 12.917 4.742 -3.831 1.00 92.38 75 LEU A CA 1
ATOM 585 C C . LEU A 1 75 ? 13.730 5.218 -2.621 1.00 92.38 75 LEU A C 1
ATOM 587 O O . LEU A 1 75 ? 14.956 5.159 -2.634 1.00 92.38 75 LEU A O 1
ATOM 591 N N . SER A 1 76 ? 13.056 5.629 -1.546 1.00 92.31 76 SER A N 1
ATOM 592 C CA . SER A 1 76 ? 13.710 5.985 -0.280 1.00 92.31 76 SER A CA 1
ATOM 593 C C . SER A 1 76 ? 14.163 4.733 0.479 1.00 92.31 76 SER A C 1
ATOM 595 O O . SER A 1 76 ? 13.346 3.862 0.796 1.00 92.31 76 SER A O 1
ATOM 597 N N . VAL A 1 77 ? 15.456 4.646 0.793 1.00 95.69 77 VAL A N 1
ATOM 598 C CA . VAL A 1 77 ? 16.086 3.482 1.438 1.00 95.69 77 VAL A CA 1
ATOM 599 C C . VAL A 1 77 ? 16.953 3.880 2.632 1.00 95.69 77 VAL A C 1
ATOM 601 O O . VAL A 1 77 ? 17.585 4.934 2.651 1.00 95.69 77 VAL A O 1
ATOM 604 N N . PHE A 1 78 ? 17.034 2.992 3.614 1.00 96.25 78 PHE A N 1
ATOM 605 C CA . PHE A 1 78 ? 18.109 2.958 4.593 1.00 96.25 78 PHE A CA 1
ATOM 606 C C . PHE A 1 78 ? 19.283 2.168 4.010 1.00 96.25 78 PHE A C 1
ATOM 608 O O . PHE A 1 78 ? 19.103 1.057 3.502 1.00 96.25 78 PHE A O 1
ATOM 615 N N . LEU A 1 79 ? 20.488 2.725 4.103 1.00 96.44 79 LEU A N 1
ATOM 616 C CA . LEU A 1 79 ? 21.720 1.996 3.824 1.00 96.44 79 LEU A CA 1
ATOM 617 C C . LEU A 1 79 ? 22.171 1.333 5.124 1.00 96.44 79 LEU A C 1
ATOM 619 O O . LEU A 1 79 ? 22.478 2.032 6.086 1.00 96.44 79 LEU A O 1
ATOM 623 N N . VAL A 1 80 ? 22.210 0.001 5.150 1.00 95.69 80 VAL A N 1
ATOM 624 C CA . VAL A 1 80 ? 22.610 -0.776 6.334 1.00 95.69 80 VAL A CA 1
ATOM 625 C C . VAL A 1 80 ? 23.896 -1.529 6.016 1.00 95.69 80 VAL A C 1
ATOM 627 O O . VAL A 1 80 ? 23.877 -2.474 5.227 1.00 95.69 80 VAL A O 1
ATOM 630 N N . ARG A 1 81 ? 25.020 -1.106 6.597 1.00 93.62 81 ARG A N 1
ATOM 631 C CA . ARG A 1 81 ? 26.338 -1.733 6.439 1.00 93.62 81 ARG A CA 1
ATOM 632 C C . ARG A 1 81 ? 26.382 -3.115 7.065 1.00 93.62 81 ARG A C 1
ATOM 634 O O . ARG A 1 81 ? 25.660 -3.428 8.011 1.00 93.62 81 ARG A O 1
ATOM 641 N N . ARG A 1 82 ? 27.263 -3.959 6.528 1.00 90.88 82 ARG A N 1
ATOM 642 C CA . ARG A 1 82 ? 27.347 -5.374 6.894 1.00 90.88 82 ARG A CA 1
ATOM 643 C C . ARG A 1 82 ? 28.780 -5.828 7.115 1.00 90.88 82 ARG A C 1
ATOM 645 O O . ARG A 1 82 ? 29.658 -5.609 6.287 1.00 90.88 82 ARG A O 1
ATOM 652 N N . SER A 1 83 ? 28.985 -6.478 8.256 1.00 85.38 83 SER A N 1
ATOM 653 C CA . SER A 1 83 ? 30.243 -7.104 8.672 1.00 85.38 83 SER A CA 1
ATOM 654 C C . SER A 1 83 ? 30.352 -8.573 8.246 1.00 85.38 83 SER A C 1
ATOM 656 O O . SER A 1 83 ? 31.437 -9.147 8.309 1.00 85.38 83 SER A O 1
ATOM 658 N N . ASP A 1 84 ? 29.244 -9.185 7.819 1.00 84.31 84 ASP A N 1
ATOM 659 C CA . ASP A 1 84 ? 29.186 -10.564 7.343 1.00 84.31 84 ASP A CA 1
ATOM 660 C C . ASP A 1 84 ? 29.444 -10.688 5.827 1.00 84.31 84 ASP A C 1
ATOM 662 O O . ASP A 1 84 ? 29.625 -9.705 5.109 1.00 84.31 84 ASP A O 1
ATOM 666 N N . SER A 1 85 ? 29.494 -11.922 5.322 1.00 77.06 85 SER A N 1
ATOM 667 C CA . SER A 1 85 ? 29.860 -12.230 3.935 1.00 77.06 85 SER A CA 1
ATOM 668 C C . SER A 1 85 ? 28.730 -12.067 2.908 1.00 77.06 85 SER A C 1
ATOM 670 O O . SER A 1 85 ? 28.971 -12.314 1.723 1.00 77.06 85 SER A O 1
ATOM 672 N N . THR A 1 86 ? 27.527 -11.646 3.311 1.00 83.38 86 THR A N 1
ATOM 673 C CA . THR A 1 86 ? 26.359 -11.483 2.425 1.00 83.38 86 THR A CA 1
ATOM 674 C C . THR A 1 86 ? 26.045 -10.001 2.136 1.00 83.38 86 THR A C 1
ATOM 676 O O . THR A 1 86 ? 26.871 -9.120 2.389 1.00 83.38 86 THR A O 1
ATOM 679 N N . GLY A 1 87 ? 24.907 -9.713 1.499 1.00 86.12 87 GLY A N 1
ATOM 680 C CA . GLY A 1 87 ? 24.541 -8.365 1.043 1.00 86.12 87 GLY A CA 1
ATOM 681 C C . GLY A 1 87 ? 25.224 -7.915 -0.256 1.00 86.12 87 GLY A C 1
ATOM 682 O O . GLY A 1 87 ? 26.054 -8.627 -0.838 1.00 86.12 87 GLY A O 1
ATOM 683 N N . LEU A 1 88 ? 24.846 -6.721 -0.715 1.00 91.75 88 LEU A N 1
ATOM 684 C CA . LEU A 1 88 ? 25.414 -6.038 -1.882 1.00 91.75 88 LEU A CA 1
ATOM 685 C C . LEU A 1 88 ? 26.847 -5.573 -1.594 1.00 91.75 88 LEU A C 1
ATOM 687 O O . LEU A 1 88 ? 27.274 -5.513 -0.440 1.00 91.75 88 LEU A O 1
ATOM 691 N N . ARG A 1 89 ? 27.604 -5.242 -2.647 1.00 90.25 89 ARG A N 1
ATOM 692 C CA . ARG A 1 89 ? 28.996 -4.791 -2.531 1.00 90.25 89 ARG A CA 1
ATOM 693 C C . ARG A 1 89 ? 29.293 -3.635 -3.482 1.00 90.25 89 ARG A C 1
ATOM 695 O O . ARG A 1 89 ? 29.069 -3.762 -4.681 1.00 90.25 89 ARG A O 1
ATOM 702 N N . LEU A 1 90 ? 29.854 -2.549 -2.955 1.00 87.75 90 LEU A N 1
ATOM 703 C CA . LEU A 1 90 ? 30.303 -1.378 -3.718 1.00 87.75 90 LEU A CA 1
ATOM 704 C C . LEU A 1 90 ? 31.549 -0.806 -3.037 1.00 87.75 90 LEU A C 1
ATOM 706 O O . LEU A 1 90 ? 31.613 -0.755 -1.813 1.00 87.75 90 LEU A O 1
ATOM 710 N N . ASN A 1 91 ? 32.565 -0.425 -3.816 1.00 85.94 91 ASN A N 1
ATOM 711 C CA . ASN A 1 91 ? 33.841 0.122 -3.318 1.00 85.94 91 ASN A CA 1
ATOM 712 C C . ASN A 1 91 ? 34.545 -0.734 -2.237 1.00 85.94 91 ASN A C 1
ATOM 714 O O . ASN A 1 91 ? 35.341 -0.235 -1.450 1.00 85.94 91 ASN A O 1
ATOM 718 N N . GLY A 1 92 ? 34.264 -2.041 -2.206 1.00 84.19 92 GLY A N 1
ATOM 719 C CA . GLY A 1 92 ? 34.797 -2.991 -1.227 1.00 84.19 92 GLY A CA 1
ATOM 720 C C . GLY A 1 92 ? 33.882 -3.241 -0.023 1.00 84.19 92 GLY A C 1
ATOM 721 O O . GLY A 1 92 ? 33.828 -4.393 0.417 1.00 84.19 92 GLY A O 1
ATOM 722 N N . GLU A 1 93 ? 33.141 -2.225 0.437 1.00 89.06 93 GLU A N 1
ATOM 723 C CA . GLU A 1 93 ? 32.159 -2.300 1.534 1.00 89.06 93 GLU A CA 1
ATOM 724 C C . GLU A 1 93 ? 30.953 -3.189 1.175 1.00 89.06 93 GLU A C 1
ATOM 726 O O . GLU A 1 93 ? 30.613 -3.361 -0.002 1.00 89.06 93 GLU A O 1
ATOM 731 N N . ARG A 1 94 ? 30.301 -3.752 2.203 1.00 92.88 94 ARG A N 1
ATOM 732 C CA . ARG A 1 94 ? 29.072 -4.553 2.096 1.00 92.88 94 ARG A CA 1
ATOM 733 C C . ARG A 1 94 ? 27.898 -3.865 2.784 1.00 92.88 94 ARG A C 1
ATOM 735 O O . ARG A 1 94 ? 28.070 -3.285 3.855 1.00 92.88 94 ARG A O 1
ATOM 742 N N . PHE A 1 95 ? 26.716 -3.949 2.181 1.00 94.88 95 PHE A N 1
ATOM 743 C CA . PHE A 1 95 ? 25.491 -3.317 2.681 1.00 94.88 95 PHE A CA 1
ATOM 744 C C . PHE A 1 95 ? 24.227 -3.998 2.135 1.00 94.88 95 PHE A C 1
ATOM 746 O O . PHE A 1 95 ? 24.261 -4.624 1.077 1.00 94.88 95 PHE A O 1
ATOM 753 N N . ASP A 1 96 ? 23.100 -3.811 2.818 1.00 95.94 96 ASP A N 1
ATOM 754 C CA . ASP A 1 96 ? 21.759 -4.034 2.269 1.00 95.94 96 ASP A CA 1
ATOM 755 C C . ASP A 1 96 ? 21.078 -2.666 2.040 1.00 95.94 96 ASP A C 1
ATOM 757 O O . ASP A 1 96 ? 21.258 -1.728 2.822 1.00 95.94 96 ASP A O 1
ATOM 761 N N . LEU A 1 97 ? 20.285 -2.547 0.967 1.00 96.81 97 LEU A N 1
ATOM 762 C CA . LEU A 1 97 ? 19.422 -1.386 0.706 1.00 96.81 97 LEU A CA 1
ATOM 763 C C . LEU A 1 97 ? 18.015 -1.696 1.205 1.00 96.81 97 LEU A C 1
ATOM 765 O O . LEU A 1 97 ? 17.243 -2.357 0.513 1.00 96.81 97 LEU A O 1
ATOM 769 N N . VAL A 1 98 ? 17.686 -1.263 2.417 1.00 96.62 98 VAL A N 1
ATOM 770 C CA . VAL A 1 98 ? 16.420 -1.597 3.080 1.00 96.62 98 VAL A CA 1
ATOM 771 C C . VAL A 1 98 ? 15.399 -0.499 2.797 1.00 96.62 98 VAL A C 1
ATOM 773 O O . VAL A 1 98 ? 15.648 0.656 3.117 1.00 96.62 98 VAL A O 1
ATOM 776 N N . THR A 1 99 ? 14.240 -0.807 2.208 1.00 93.25 99 THR A N 1
ATOM 777 C CA . THR A 1 99 ? 13.236 0.231 1.892 1.00 93.25 99 THR A CA 1
ATOM 778 C C . THR A 1 99 ? 12.756 0.971 3.150 1.00 93.25 99 THR A C 1
ATOM 780 O O . THR A 1 99 ? 12.178 0.330 4.031 1.00 93.25 99 THR A O 1
ATOM 783 N N . ASP A 1 100 ? 12.864 2.304 3.193 1.00 88.62 100 ASP A N 1
ATOM 784 C CA . ASP A 1 100 ? 12.068 3.125 4.122 1.00 88.62 100 ASP A CA 1
ATOM 785 C C . ASP A 1 100 ? 10.615 3.123 3.632 1.00 88.62 100 ASP A C 1
ATOM 787 O O . ASP A 1 100 ? 9.721 2.626 4.319 1.00 88.62 100 ASP A O 1
ATOM 791 N N . ASP A 1 101 ? 10.407 3.458 2.354 1.00 82.00 101 ASP A N 1
ATOM 792 C CA . ASP A 1 101 ? 9.112 3.412 1.665 1.00 82.00 101 ASP A CA 1
ATOM 793 C C . ASP A 1 101 ? 9.208 2.774 0.255 1.00 82.00 101 ASP A C 1
ATOM 795 O O . ASP A 1 101 ? 10.265 2.316 -0.170 1.00 82.00 101 ASP A O 1
ATOM 799 N N . GLY A 1 102 ? 8.088 2.671 -0.468 1.00 85.00 102 GLY A N 1
ATOM 800 C CA . GLY A 1 102 ? 8.034 2.210 -1.855 1.00 85.00 102 GLY A CA 1
ATOM 801 C C . GLY A 1 102 ? 8.023 0.690 -2.026 1.00 85.00 102 GLY A C 1
ATOM 802 O O . GLY A 1 102 ? 8.326 0.200 -3.108 1.00 85.00 102 GLY A O 1
ATOM 803 N N . ARG A 1 103 ? 7.635 -0.072 -0.991 1.00 90.19 103 ARG A N 1
ATOM 804 C CA . ARG A 1 103 ? 7.597 -1.555 -1.009 1.00 90.19 103 ARG A CA 1
ATOM 805 C C . ARG A 1 103 ? 6.775 -2.121 -2.169 1.00 90.19 103 ARG A C 1
ATOM 807 O O . ARG A 1 103 ? 7.211 -3.081 -2.797 1.00 90.19 103 ARG A O 1
ATOM 814 N N . GLN A 1 104 ? 5.633 -1.494 -2.477 1.00 90.31 104 GLN A N 1
ATOM 815 C CA . GLN A 1 104 ? 4.827 -1.872 -3.642 1.00 90.31 104 GLN A CA 1
ATOM 816 C C . GLN A 1 104 ? 5.535 -1.477 -4.942 1.00 90.31 104 GLN A C 1
ATOM 818 O O . GLN A 1 104 ? 5.806 -2.363 -5.732 1.00 90.31 104 GLN A O 1
ATOM 823 N N . ARG A 1 105 ? 6.000 -0.223 -5.105 1.00 91.44 105 ARG A N 1
ATOM 824 C CA . ARG A 1 105 ? 6.796 0.199 -6.283 1.00 91.44 105 ARG A CA 1
ATOM 825 C C . ARG A 1 105 ? 7.966 -0.765 -6.580 1.00 91.44 105 ARG A C 1
ATOM 827 O O . ARG A 1 105 ? 8.134 -1.175 -7.724 1.00 91.44 105 ARG A O 1
ATOM 834 N N . ARG A 1 106 ? 8.705 -1.231 -5.559 1.00 93.62 106 ARG A N 1
ATOM 835 C CA . ARG A 1 106 ? 9.731 -2.291 -5.687 1.00 93.62 106 ARG A CA 1
ATOM 836 C C . ARG A 1 106 ? 9.146 -3.593 -6.242 1.00 93.62 106 ARG A C 1
ATOM 838 O O . ARG A 1 106 ? 9.685 -4.136 -7.200 1.00 93.62 106 ARG A O 1
ATOM 845 N N . ARG A 1 107 ? 8.079 -4.122 -5.639 1.00 93.12 107 ARG A N 1
ATOM 846 C CA . ARG A 1 107 ? 7.410 -5.365 -6.070 1.00 93.12 107 ARG A CA 1
ATOM 847 C C . ARG A 1 107 ? 6.840 -5.257 -7.488 1.00 93.12 107 ARG A C 1
ATOM 849 O O . ARG A 1 107 ? 7.003 -6.178 -8.278 1.00 93.12 107 ARG A O 1
ATOM 856 N N . ASP A 1 108 ? 6.253 -4.123 -7.825 1.00 94.12 108 ASP A N 1
ATOM 857 C CA . ASP A 1 108 ? 5.661 -3.854 -9.133 1.00 94.12 108 ASP A CA 1
ATOM 858 C C . ASP A 1 108 ? 6.754 -3.778 -10.204 1.00 94.12 108 ASP A C 1
ATOM 860 O O . ASP A 1 108 ? 6.598 -4.337 -11.285 1.00 94.12 108 ASP A O 1
ATOM 864 N N . GLY A 1 109 ? 7.925 -3.227 -9.863 1.00 95.56 109 GLY A N 1
ATOM 865 C CA . GLY A 1 109 ? 9.132 -3.319 -10.683 1.00 95.56 109 GLY A CA 1
ATOM 866 C C . GLY A 1 109 ? 9.687 -4.744 -10.842 1.00 95.56 109 GLY A C 1
ATOM 867 O O . GLY A 1 109 ? 10.231 -5.068 -11.896 1.00 95.56 109 GLY A O 1
ATOM 868 N N . VAL A 1 110 ? 9.531 -5.628 -9.844 1.00 95.75 110 VAL A N 1
ATOM 869 C CA . VAL A 1 110 ? 9.848 -7.065 -9.999 1.00 95.75 110 VAL A CA 1
ATOM 870 C C . VAL A 1 110 ? 8.917 -7.704 -11.034 1.00 95.75 110 VAL A C 1
ATOM 872 O O . VAL A 1 110 ? 9.413 -8.360 -11.948 1.00 95.75 110 VAL A O 1
ATOM 875 N N . VAL A 1 111 ? 7.605 -7.467 -10.924 1.00 96.12 111 VAL A N 1
ATOM 876 C CA . VAL A 1 111 ? 6.579 -8.018 -11.830 1.00 96.12 111 VAL A CA 1
ATOM 877 C C . VAL A 1 111 ? 6.702 -7.444 -13.246 1.00 96.12 111 VAL A C 1
ATOM 879 O O . VAL A 1 111 ? 6.618 -8.193 -14.217 1.00 96.12 111 VAL A O 1
ATOM 882 N N . LEU A 1 112 ? 6.980 -6.145 -13.396 1.00 96.81 112 LEU A N 1
ATOM 883 C CA . LEU A 1 112 ? 7.277 -5.538 -14.696 1.00 96.81 112 LEU A CA 1
ATOM 884 C C . LEU A 1 112 ? 8.516 -6.189 -15.332 1.00 96.81 112 LEU A C 1
ATOM 886 O O . LEU A 1 112 ? 8.454 -6.613 -16.481 1.00 96.81 112 LEU A O 1
ATOM 890 N N . ASN A 1 113 ? 9.603 -6.380 -14.579 1.00 97.56 113 ASN A N 1
ATOM 891 C CA . ASN A 1 113 ? 10.792 -7.080 -15.078 1.00 97.56 113 ASN A CA 1
ATOM 892 C C . ASN A 1 113 ? 10.544 -8.558 -15.427 1.00 97.56 113 ASN A C 1
ATOM 894 O O . ASN A 1 113 ? 11.276 -9.128 -16.236 1.00 97.56 113 ASN A O 1
ATOM 898 N N . GLU A 1 114 ? 9.549 -9.210 -14.832 1.00 97.00 114 GLU A N 1
ATOM 899 C CA . GLU A 1 114 ? 9.113 -10.550 -15.235 1.00 97.00 114 GLU A CA 1
ATOM 900 C C . GLU A 1 114 ? 8.345 -10.507 -16.566 1.00 97.00 114 GLU A C 1
ATOM 902 O O . GLU A 1 114 ? 8.690 -11.237 -17.497 1.00 97.00 114 GLU A O 1
ATOM 907 N N . ARG A 1 115 ? 7.388 -9.577 -16.707 1.00 96.44 115 ARG A N 1
ATOM 908 C CA . ARG A 1 115 ? 6.628 -9.348 -17.951 1.00 96.44 115 ARG A CA 1
ATOM 909 C C . ARG A 1 115 ? 7.532 -8.968 -19.124 1.00 96.44 115 ARG A C 1
ATOM 911 O O . ARG A 1 115 ? 7.381 -9.545 -20.194 1.00 96.44 115 ARG A O 1
ATOM 918 N N . LEU A 1 116 ? 8.503 -8.072 -18.920 1.00 95.88 116 LEU A N 1
ATOM 919 C CA . LEU A 1 116 ? 9.479 -7.667 -19.942 1.00 95.88 116 LEU A CA 1
ATOM 920 C C . LEU A 1 116 ? 10.285 -8.862 -20.468 1.00 95.88 116 LEU A C 1
ATOM 922 O O . LEU A 1 116 ? 10.399 -9.039 -21.677 1.00 95.88 116 LEU A O 1
ATOM 926 N N . ARG A 1 117 ? 10.793 -9.725 -19.575 1.00 96.38 117 ARG A N 1
ATOM 927 C CA . ARG A 1 117 ? 11.506 -10.949 -19.984 1.00 96.38 117 ARG A CA 1
ATOM 928 C C . ARG A 1 117 ? 10.596 -11.935 -20.705 1.00 96.38 117 ARG A C 1
ATOM 930 O O . ARG A 1 117 ? 11.039 -12.553 -21.665 1.00 96.38 117 ARG A O 1
ATOM 937 N N . LYS A 1 118 ? 9.340 -12.081 -20.267 1.00 95.06 118 LYS A N 1
ATOM 938 C CA . LYS A 1 118 ? 8.379 -12.943 -20.961 1.00 95.06 118 LYS A CA 1
ATOM 939 C C . LYS A 1 118 ? 8.075 -12.428 -22.370 1.00 95.06 118 LYS A C 1
ATOM 941 O O . LYS A 1 118 ? 8.089 -13.223 -23.297 1.00 95.06 118 LYS A O 1
ATOM 946 N N . ILE A 1 119 ? 7.863 -11.125 -22.544 1.00 94.69 119 ILE A N 1
ATOM 947 C CA . ILE A 1 119 ? 7.580 -10.540 -23.862 1.00 94.69 119 ILE A CA 1
ATOM 948 C C . ILE A 1 119 ? 8.802 -10.632 -24.785 1.00 94.69 119 ILE A C 1
ATOM 950 O O . ILE A 1 119 ? 8.630 -10.985 -25.945 1.00 94.69 119 ILE A O 1
ATOM 954 N N . ALA A 1 120 ? 10.023 -10.432 -24.272 1.00 94.88 120 ALA A N 1
ATOM 955 C CA . ALA A 1 120 ? 11.248 -10.637 -25.052 1.00 94.88 120 ALA A CA 1
ATOM 956 C C . ALA A 1 120 ? 11.382 -12.063 -25.621 1.00 94.88 120 ALA A C 1
ATOM 958 O O . ALA A 1 120 ? 11.895 -12.227 -26.718 1.00 94.88 120 ALA A O 1
ATOM 959 N N . VAL A 1 121 ? 10.911 -13.083 -24.892 1.00 95.06 121 VAL A N 1
ATOM 960 C CA . VAL A 1 121 ? 10.935 -14.490 -25.338 1.00 95.06 121 VAL A CA 1
ATOM 961 C C . VAL A 1 121 ? 9.732 -14.843 -26.218 1.00 95.06 121 VAL A C 1
ATOM 963 O O . VAL A 1 121 ? 9.874 -15.586 -27.181 1.00 95.06 121 VAL A O 1
ATOM 966 N N . ASP A 1 122 ? 8.540 -14.339 -25.891 1.00 92.75 122 ASP A N 1
ATOM 967 C CA . ASP A 1 122 ? 7.305 -14.657 -26.617 1.00 92.75 122 ASP A CA 1
ATOM 968 C C . ASP A 1 122 ? 7.189 -13.912 -27.972 1.00 92.75 122 ASP A C 1
ATOM 970 O O . ASP A 1 122 ? 6.420 -14.351 -28.826 1.00 92.75 122 ASP A O 1
ATOM 974 N N . TYR A 1 123 ? 7.901 -12.786 -28.157 1.00 92.69 123 TYR A N 1
ATOM 975 C CA . TYR A 1 123 ? 7.741 -11.851 -29.290 1.00 92.69 123 TYR A CA 1
ATOM 976 C C . TYR A 1 123 ? 9.077 -11.351 -29.890 1.00 92.69 123 TYR A C 1
ATOM 978 O O . TYR A 1 123 ? 9.116 -10.257 -30.449 1.00 92.69 123 TYR A O 1
ATOM 986 N N . GLU A 1 124 ? 10.173 -12.115 -29.786 1.00 93.81 124 GLU A N 1
ATOM 987 C CA . GLU A 1 124 ? 11.522 -11.715 -30.253 1.00 93.81 124 GLU A CA 1
ATOM 988 C C . GLU A 1 124 ? 11.526 -11.160 -31.696 1.00 93.81 124 GLU A C 1
ATOM 990 O O . GLU A 1 124 ? 11.981 -10.037 -31.926 1.00 93.81 124 GLU A O 1
ATOM 995 N N . ASP A 1 125 ? 10.927 -11.893 -32.644 1.00 94.38 125 ASP A N 1
ATOM 996 C CA . ASP A 1 125 ? 10.804 -11.483 -34.053 1.00 94.38 125 ASP A CA 1
ATOM 997 C C . ASP A 1 125 ? 10.039 -10.155 -34.219 1.00 94.38 125 ASP A C 1
ATOM 999 O O . ASP A 1 125 ? 10.474 -9.276 -34.964 1.00 94.38 125 ASP A O 1
ATOM 1003 N N . ASP A 1 126 ? 8.915 -9.980 -33.512 1.00 94.06 126 ASP A N 1
ATOM 1004 C CA . ASP A 1 126 ? 8.082 -8.770 -33.581 1.00 94.06 126 ASP A CA 1
ATOM 1005 C C . ASP A 1 126 ? 8.773 -7.552 -32.926 1.00 94.06 126 ASP A C 1
ATOM 1007 O O . ASP A 1 126 ? 8.543 -6.413 -33.335 1.00 94.06 126 ASP A O 1
ATOM 1011 N N . ILE A 1 127 ? 9.658 -7.763 -31.943 1.00 93.38 127 ILE A N 1
ATOM 1012 C CA . ILE A 1 127 ? 10.496 -6.701 -31.360 1.00 93.38 127 ILE A CA 1
ATOM 1013 C C . ILE A 1 127 ? 11.554 -6.251 -32.372 1.00 93.38 127 ILE A C 1
ATOM 1015 O O . ILE A 1 127 ? 11.686 -5.054 -32.630 1.00 93.38 127 ILE A O 1
ATOM 1019 N N . VAL A 1 128 ? 12.283 -7.196 -32.976 1.00 93.25 128 VAL A N 1
ATOM 1020 C CA . VAL A 1 128 ? 13.354 -6.904 -33.947 1.00 93.25 128 VAL A CA 1
ATOM 1021 C C . VAL A 1 128 ? 12.794 -6.324 -35.256 1.00 93.25 128 VAL A C 1
ATOM 1023 O O . VAL A 1 128 ? 13.426 -5.460 -35.865 1.00 93.25 128 VAL A O 1
ATOM 1026 N N . ALA A 1 129 ? 11.591 -6.734 -35.669 1.00 93.00 129 ALA A N 1
ATOM 1027 C CA . ALA A 1 129 ? 10.883 -6.173 -36.821 1.00 93.00 129 ALA A CA 1
ATOM 1028 C C . ALA A 1 129 ? 10.199 -4.818 -36.542 1.00 93.00 129 ALA A C 1
ATOM 1030 O O . ALA A 1 129 ? 9.830 -4.120 -37.488 1.00 93.00 129 ALA A O 1
ATOM 1031 N N . GLY A 1 130 ? 10.021 -4.436 -35.271 1.00 90.56 130 GLY A N 1
ATOM 1032 C CA . GLY A 1 130 ? 9.298 -3.223 -34.874 1.00 90.56 130 GLY A CA 1
ATOM 1033 C C . GLY A 1 130 ? 7.768 -3.325 -34.973 1.00 90.56 130 GLY A C 1
ATOM 1034 O O . GLY A 1 130 ? 7.103 -2.295 -35.017 1.00 90.56 130 GLY A O 1
ATOM 1035 N N . THR A 1 131 ? 7.212 -4.541 -35.000 1.00 93.44 131 THR A N 1
ATOM 1036 C CA . THR A 1 131 ? 5.771 -4.862 -35.118 1.00 93.44 131 THR A CA 1
ATOM 1037 C C . THR A 1 131 ? 5.133 -5.312 -33.795 1.00 93.44 131 THR A C 1
ATOM 1039 O O . THR A 1 131 ? 4.039 -5.886 -33.764 1.00 93.44 131 TH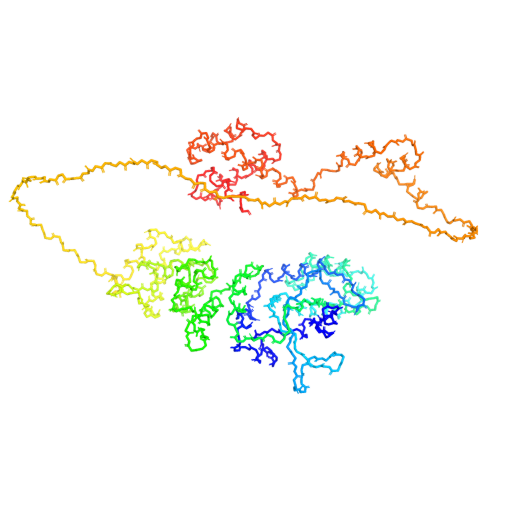R A O 1
ATOM 1042 N N . LEU A 1 132 ? 5.812 -5.058 -32.670 1.00 92.81 132 LEU A N 1
ATOM 1043 C CA . LEU A 1 132 ? 5.383 -5.478 -31.334 1.00 92.81 132 LEU A CA 1
ATOM 1044 C C . LEU A 1 132 ? 3.972 -4.984 -30.968 1.00 92.81 132 LEU A C 1
ATOM 1046 O O . LEU A 1 132 ? 3.223 -5.718 -30.322 1.00 92.81 132 LEU A O 1
ATOM 1050 N N . TYR A 1 133 ? 3.576 -3.775 -31.376 1.00 93.25 133 TYR A N 1
ATOM 1051 C CA . TYR A 1 133 ? 2.241 -3.258 -31.066 1.00 93.25 133 TYR A CA 1
ATOM 1052 C C . TYR A 1 133 ? 1.145 -4.085 -31.753 1.00 93.25 133 TYR A C 1
ATOM 1054 O O . TYR A 1 133 ? 0.205 -4.545 -31.101 1.00 93.25 133 TYR A O 1
ATOM 1062 N N . GLU A 1 134 ? 1.290 -4.349 -33.051 1.00 92.12 134 GLU A N 1
ATOM 1063 C CA . GLU A 1 134 ? 0.380 -5.159 -33.867 1.00 92.12 134 GLU A CA 1
ATOM 1064 C C . GLU A 1 134 ? 0.362 -6.635 -33.441 1.00 92.12 134 GLU A C 1
ATOM 1066 O O . GLU A 1 134 ? -0.620 -7.346 -33.672 1.00 92.12 134 GLU A O 1
ATOM 1071 N N . ALA A 1 135 ? 1.434 -7.119 -32.812 1.00 91.31 135 ALA A N 1
ATOM 1072 C CA . ALA A 1 135 ? 1.488 -8.439 -32.197 1.00 91.31 135 ALA A CA 1
ATOM 1073 C C . ALA A 1 135 ? 0.719 -8.498 -30.871 1.00 91.31 135 ALA A C 1
ATOM 1075 O O . ALA A 1 135 ? -0.155 -9.349 -30.700 1.00 91.31 135 ALA A O 1
ATOM 1076 N N . LEU A 1 136 ? 0.977 -7.552 -29.964 1.00 90.81 136 LEU A N 1
ATOM 1077 C CA . LEU A 1 136 ? 0.346 -7.485 -28.643 1.00 90.81 136 LEU A CA 1
ATOM 1078 C C . LEU A 1 136 ? -1.121 -7.022 -28.676 1.00 90.81 136 LEU A C 1
ATOM 1080 O O . LEU A 1 136 ? -1.825 -7.186 -27.678 1.00 90.81 136 LEU A O 1
ATOM 1084 N N . THR A 1 137 ? -1.600 -6.454 -29.787 1.00 89.69 137 THR A N 1
ATOM 1085 C CA . THR A 1 137 ? -2.999 -6.007 -29.963 1.00 89.69 137 THR A CA 1
ATOM 1086 C C . THR A 1 137 ? -3.836 -6.874 -30.907 1.00 89.69 137 THR A C 1
ATOM 1088 O O . THR A 1 137 ? -5.044 -6.657 -31.006 1.00 89.69 137 THR A O 1
ATOM 1091 N N . ARG A 1 138 ? -3.235 -7.887 -31.548 1.00 87.44 138 ARG A N 1
ATOM 1092 C CA . ARG A 1 138 ? -3.866 -8.734 -32.574 1.00 87.44 138 ARG A CA 1
ATOM 1093 C C . ARG A 1 138 ? -5.176 -9.373 -32.093 1.00 87.44 138 ARG A C 1
ATOM 1095 O O . ARG A 1 138 ? -5.210 -10.071 -31.077 1.00 87.44 138 ARG A O 1
ATOM 1102 N N . GLU A 1 139 ? -6.259 -9.164 -32.842 1.00 83.69 139 GLU A N 1
ATOM 1103 C CA . GLU A 1 139 ? -7.560 -9.768 -32.532 1.00 83.69 139 GLU A CA 1
ATOM 1104 C C . GLU A 1 139 ? -7.534 -11.301 -32.663 1.00 83.69 139 GLU A C 1
ATOM 1106 O O . GLU A 1 139 ? -6.736 -11.879 -33.401 1.00 83.69 139 GLU A O 1
ATOM 1111 N N . GLY A 1 140 ? -8.413 -11.978 -31.919 1.00 79.50 140 GLY A N 1
ATOM 1112 C CA . GLY A 1 140 ? -8.541 -13.440 -31.924 1.00 79.50 140 GLY A CA 1
ATOM 1113 C C . GLY A 1 140 ? -7.464 -14.208 -31.144 1.00 79.50 140 GLY A C 1
ATOM 1114 O O . GLY A 1 140 ? -7.685 -15.377 -30.830 1.00 79.50 140 GLY A O 1
ATOM 1115 N N . ILE A 1 141 ? -6.341 -13.583 -30.771 1.00 80.56 141 ILE A N 1
ATOM 1116 C CA . ILE A 1 141 ? -5.316 -14.211 -29.923 1.00 80.56 141 ILE A CA 1
ATOM 1117 C C . ILE A 1 141 ? -5.708 -14.099 -28.435 1.00 80.56 141 ILE A C 1
ATOM 1119 O O . ILE A 1 141 ? -5.993 -12.995 -27.961 1.00 80.56 141 ILE A O 1
ATOM 1123 N N . PRO A 1 142 ? -5.698 -15.203 -27.656 1.00 80.44 142 PRO A N 1
ATOM 1124 C CA . PRO A 1 142 ? -5.865 -15.147 -26.205 1.00 80.44 142 PRO A CA 1
ATOM 1125 C C . PRO A 1 142 ? -4.700 -14.397 -25.543 1.00 80.44 142 PRO A C 1
ATOM 1127 O O . PRO A 1 142 ? -3.560 -14.858 -25.570 1.00 80.44 142 PRO A O 1
ATOM 1130 N N . ARG A 1 143 ? -4.987 -13.247 -24.925 1.00 82.44 143 ARG A N 1
ATOM 1131 C CA . ARG A 1 143 ? -3.995 -12.408 -24.232 1.00 82.44 143 ARG A CA 1
ATOM 1132 C C . ARG A 1 143 ? -4.132 -12.526 -22.705 1.00 82.44 143 ARG A C 1
ATOM 1134 O O . ARG A 1 143 ? -5.252 -12.690 -22.217 1.00 82.44 143 ARG A O 1
ATOM 1141 N N . PRO A 1 144 ? -3.034 -12.444 -21.925 1.00 85.62 144 PRO A N 1
ATOM 1142 C CA . PRO A 1 144 ? -3.112 -12.369 -20.466 1.00 85.62 144 PRO A CA 1
ATOM 1143 C C . PRO A 1 144 ? -3.907 -11.139 -20.014 1.00 85.62 144 PRO A C 1
ATOM 1145 O O . PRO A 1 144 ? -3.769 -10.076 -20.609 1.00 85.62 144 PRO A O 1
ATOM 1148 N N . ALA A 1 145 ? -4.673 -11.240 -18.924 1.00 86.12 145 ALA A N 1
ATOM 1149 C CA . ALA A 1 145 ? -5.528 -10.140 -18.451 1.00 86.12 145 ALA A CA 1
ATOM 1150 C C . ALA A 1 145 ? -4.768 -8.840 -18.102 1.00 86.12 145 ALA A C 1
ATOM 1152 O O . ALA A 1 145 ? -5.348 -7.760 -18.146 1.00 86.12 145 ALA A O 1
ATOM 1153 N N . TRP A 1 146 ? -3.470 -8.932 -17.789 1.00 88.44 146 TRP A N 1
ATOM 1154 C CA . TRP A 1 146 ? -2.602 -7.776 -17.540 1.00 88.44 146 TRP A CA 1
ATOM 1155 C C . TRP A 1 146 ? -2.090 -7.088 -18.818 1.00 88.44 146 TRP A C 1
ATOM 1157 O O . TRP A 1 146 ? -1.596 -5.964 -18.748 1.00 88.44 146 TRP A O 1
ATOM 1167 N N . LEU A 1 147 ? -2.190 -7.736 -19.986 1.00 90.50 147 LEU A N 1
ATOM 1168 C CA . LEU A 1 147 ? -1.763 -7.188 -21.275 1.00 90.50 147 LEU A CA 1
ATOM 1169 C C . LEU A 1 147 ? -2.890 -6.329 -21.867 1.00 90.50 147 LEU A C 1
ATOM 1171 O O . LEU A 1 147 ? -3.574 -6.711 -22.817 1.00 90.50 147 LEU A O 1
ATOM 1175 N N . THR A 1 148 ? -3.113 -5.165 -21.260 1.00 89.94 148 THR A N 1
ATOM 1176 C CA . THR A 1 148 ? -4.068 -4.171 -21.764 1.00 89.94 148 THR A CA 1
ATOM 1177 C C . THR A 1 148 ? -3.521 -3.483 -23.018 1.00 89.94 148 THR A C 1
ATOM 1179 O O . THR A 1 148 ? -2.309 -3.440 -23.237 1.00 89.94 148 THR A O 1
ATOM 1182 N N . ASN A 1 149 ? -4.399 -2.894 -23.838 1.00 89.56 149 ASN A N 1
ATOM 1183 C CA . ASN A 1 149 ? -3.955 -2.139 -25.016 1.00 89.56 149 ASN A CA 1
ATOM 1184 C C . ASN A 1 149 ? -3.050 -0.951 -24.620 1.00 89.56 149 ASN A C 1
ATOM 1186 O O . ASN A 1 149 ? -2.043 -0.730 -25.278 1.00 89.56 149 ASN A O 1
ATOM 1190 N N . THR A 1 150 ? -3.331 -0.268 -23.503 1.00 90.50 150 THR A N 1
ATOM 1191 C CA . THR A 1 150 ? -2.473 0.804 -22.959 1.00 90.50 150 THR A CA 1
ATOM 1192 C C . THR A 1 150 ? -1.106 0.287 -22.501 1.00 90.50 150 THR A C 1
ATOM 1194 O O . THR A 1 150 ? -0.099 0.948 -22.725 1.00 90.50 150 THR A O 1
ATOM 1197 N N . PHE A 1 151 ? -1.036 -0.912 -21.903 1.00 93.50 151 PHE A N 1
ATOM 1198 C CA . PHE A 1 151 ? 0.250 -1.536 -21.576 1.00 93.50 151 PHE A CA 1
ATOM 1199 C C . PHE A 1 151 ? 1.047 -1.850 -22.849 1.00 93.50 151 PHE A C 1
ATOM 1201 O O . PHE A 1 151 ? 2.246 -1.601 -22.888 1.00 93.50 151 PHE A O 1
ATOM 1208 N N . ALA A 1 152 ? 0.393 -2.357 -23.901 1.00 92.50 152 ALA A N 1
ATOM 1209 C CA . ALA A 1 152 ? 1.035 -2.613 -25.191 1.00 92.50 152 ALA A CA 1
ATOM 1210 C C . ALA A 1 152 ? 1.512 -1.321 -25.888 1.00 92.50 152 ALA A C 1
ATOM 1212 O O . ALA A 1 152 ? 2.605 -1.303 -26.447 1.00 92.50 152 ALA A O 1
ATOM 1213 N N . GLU A 1 153 ? 0.735 -0.238 -25.821 1.00 90.50 153 GLU A N 1
ATOM 1214 C CA . GLU A 1 153 ? 1.060 1.084 -26.377 1.00 90.50 153 GLU A CA 1
ATOM 1215 C C . GLU A 1 153 ? 2.321 1.680 -25.725 1.00 90.50 153 GLU A C 1
ATOM 1217 O O . GLU A 1 153 ? 3.331 1.891 -26.401 1.00 90.50 153 GLU A O 1
ATOM 1222 N N . GLU A 1 154 ? 2.312 1.841 -24.400 1.00 90.69 154 GLU A N 1
ATOM 1223 C CA . GLU A 1 154 ? 3.439 2.348 -23.597 1.00 90.69 154 GLU A CA 1
ATOM 1224 C C . GLU A 1 154 ? 4.692 1.453 -23.703 1.00 90.69 154 GLU A C 1
ATOM 1226 O O . GLU A 1 154 ? 5.828 1.934 -23.706 1.00 90.69 154 GLU A O 1
ATOM 1231 N N . LEU A 1 155 ? 4.506 0.133 -23.832 1.00 91.88 155 LEU A N 1
ATOM 1232 C CA . LEU A 1 155 ? 5.607 -0.809 -24.028 1.00 91.88 155 LEU A CA 1
ATOM 1233 C C . LEU A 1 155 ? 6.223 -0.708 -25.432 1.00 91.88 155 LEU A C 1
ATOM 1235 O O . LEU A 1 155 ? 7.444 -0.746 -25.561 1.00 91.88 155 LEU A O 1
ATOM 1239 N N . SER A 1 156 ? 5.399 -0.594 -26.477 1.00 86.31 156 SER A N 1
ATOM 1240 C CA . SER A 1 156 ? 5.858 -0.542 -27.875 1.00 86.31 156 SER A CA 1
ATOM 1241 C C . SER A 1 156 ? 6.519 0.786 -28.257 1.00 86.31 156 SER A C 1
ATOM 1243 O O . SER A 1 156 ? 7.369 0.820 -29.143 1.00 86.31 156 SER A O 1
ATOM 1245 N N . THR A 1 157 ? 6.150 1.874 -27.577 1.00 82.06 157 THR A N 1
ATOM 1246 C CA . THR A 1 157 ? 6.700 3.219 -27.808 1.00 82.06 157 THR A CA 1
ATOM 1247 C C . THR A 1 157 ? 7.879 3.559 -26.891 1.00 82.06 157 THR A C 1
ATOM 1249 O O . THR A 1 157 ? 8.653 4.470 -27.196 1.00 82.06 157 THR A O 1
ATOM 1252 N N . GLY A 1 158 ? 8.036 2.842 -25.774 1.00 83.19 158 GLY A N 1
ATOM 1253 C CA . GLY A 1 158 ? 9.092 3.075 -24.792 1.00 83.19 158 GLY A CA 1
ATOM 1254 C C . GLY A 1 158 ? 10.412 2.322 -25.060 1.00 83.19 158 GLY A C 1
ATOM 1255 O O . GLY A 1 158 ? 10.455 1.363 -25.829 1.00 83.19 158 GLY A O 1
ATOM 1256 N N . PRO A 1 159 ? 11.513 2.711 -24.389 1.00 87.25 159 PRO A N 1
ATOM 1257 C CA . PRO A 1 159 ? 12.866 2.149 -24.562 1.00 87.25 159 PRO A CA 1
ATOM 1258 C C . PRO A 1 159 ? 13.069 0.741 -23.947 1.00 87.25 159 PRO A C 1
ATOM 1260 O O . PRO A 1 159 ? 14.123 0.445 -23.381 1.00 87.25 159 PRO A O 1
ATOM 1263 N N . TRP A 1 160 ? 12.060 -0.128 -24.015 1.00 93.75 160 TRP A N 1
ATOM 1264 C CA . TRP A 1 160 ? 11.947 -1.366 -23.227 1.00 93.75 160 TRP A CA 1
ATOM 1265 C C . TRP A 1 160 ? 12.734 -2.565 -23.745 1.00 93.75 160 TRP A C 1
ATOM 1267 O O . TRP A 1 160 ? 12.982 -3.504 -22.988 1.00 93.75 160 TRP A O 1
ATOM 1277 N N . PHE A 1 161 ? 13.177 -2.514 -24.997 1.00 93.06 161 PHE A N 1
ATOM 1278 C CA . PHE A 1 161 ? 13.983 -3.554 -25.625 1.00 93.06 161 PHE A CA 1
ATOM 1279 C C . PHE A 1 161 ? 15.174 -2.936 -26.358 1.00 93.06 161 PHE A C 1
ATOM 1281 O O . PHE A 1 161 ? 15.174 -1.762 -26.733 1.00 93.06 161 PHE A O 1
ATOM 1288 N N . ASN A 1 162 ? 16.214 -3.738 -26.528 1.00 90.06 162 ASN A N 1
ATOM 1289 C CA . ASN A 1 162 ? 17.375 -3.428 -27.344 1.00 90.06 162 ASN A CA 1
ATOM 1290 C C . ASN A 1 162 ? 17.131 -3.843 -28.804 1.00 90.06 162 ASN A C 1
ATOM 1292 O O . ASN A 1 162 ? 16.207 -4.593 -29.110 1.00 90.06 162 ASN A O 1
ATOM 1296 N N . ALA A 1 163 ? 17.998 -3.390 -29.713 1.00 88.75 163 ALA A N 1
ATOM 1297 C CA . ALA A 1 163 ? 17.914 -3.717 -31.142 1.00 88.75 163 ALA A CA 1
ATOM 1298 C C . ALA A 1 163 ? 18.170 -5.207 -31.474 1.00 88.75 163 ALA A C 1
ATOM 1300 O O . ALA A 1 163 ? 18.018 -5.608 -32.623 1.00 88.75 163 ALA A O 1
ATOM 1301 N N . ASP A 1 164 ? 18.564 -6.012 -30.484 1.00 90.38 164 ASP A N 1
ATOM 1302 C CA . ASP A 1 164 ? 18.729 -7.470 -30.547 1.00 90.38 164 ASP A CA 1
ATOM 1303 C C . ASP A 1 164 ? 17.568 -8.231 -29.868 1.00 90.38 164 ASP A C 1
ATOM 1305 O O . ASP A 1 164 ? 17.710 -9.403 -29.539 1.00 90.38 164 ASP A O 1
ATOM 1309 N N . GLY A 1 165 ? 16.446 -7.557 -29.583 1.00 90.19 165 GLY A N 1
ATOM 1310 C CA . GLY A 1 165 ? 15.290 -8.131 -28.886 1.00 90.19 165 GLY A CA 1
ATOM 1311 C C . GLY A 1 165 ? 15.436 -8.224 -27.359 1.00 90.19 165 GLY A C 1
ATOM 1312 O O . GLY A 1 165 ? 14.441 -8.410 -26.655 1.00 90.19 165 GLY A O 1
ATOM 1313 N N . SER A 1 166 ? 16.643 -8.053 -26.804 1.00 92.56 166 SER A N 1
ATOM 1314 C CA . SER A 1 166 ? 16.877 -8.266 -25.371 1.00 92.56 166 SER A CA 1
ATOM 1315 C C . SER A 1 166 ? 16.199 -7.195 -24.488 1.00 92.56 166 SER A C 1
ATOM 1317 O O . SER A 1 166 ? 16.169 -6.015 -24.847 1.00 92.56 166 SER A O 1
ATOM 1319 N N . PRO A 1 167 ? 15.636 -7.561 -23.316 1.00 94.38 167 PRO A N 1
ATOM 1320 C CA . PRO A 1 167 ? 14.832 -6.645 -22.507 1.00 94.38 167 PRO A CA 1
ATOM 1321 C C . PRO A 1 167 ? 15.693 -5.657 -21.705 1.00 94.38 167 PRO A C 1
ATOM 1323 O O . PRO A 1 167 ? 16.501 -6.053 -20.861 1.00 94.38 167 PRO A O 1
ATOM 1326 N N . CYS A 1 168 ? 15.451 -4.359 -21.893 1.00 94.06 168 CYS A N 1
ATOM 1327 C CA . CYS A 1 168 ? 16.031 -3.285 -21.088 1.00 94.06 168 CYS A CA 1
ATOM 1328 C C . CYS A 1 168 ? 15.222 -3.139 -19.785 1.00 94.06 168 CYS A C 1
ATOM 1330 O O . CYS A 1 168 ? 14.155 -2.519 -19.736 1.00 94.06 168 CYS A O 1
ATOM 1332 N N . LEU A 1 169 ? 15.710 -3.797 -18.730 1.00 96.00 169 LEU A N 1
ATOM 1333 C CA . LEU A 1 169 ? 15.002 -3.951 -17.456 1.00 96.00 169 LEU A CA 1
ATOM 1334 C C . LEU A 1 169 ? 14.830 -2.627 -16.696 1.00 96.00 169 LEU A C 1
ATOM 1336 O O . LEU A 1 169 ? 15.680 -1.739 -16.749 1.00 96.00 169 LEU A O 1
ATOM 1340 N N . LEU A 1 170 ? 13.762 -2.552 -15.902 1.00 96.62 170 LEU A N 1
ATOM 1341 C CA . LEU A 1 170 ? 13.549 -1.508 -14.909 1.00 96.62 170 LEU A CA 1
ATOM 1342 C C . LEU A 1 170 ? 14.579 -1.616 -13.769 1.00 96.62 170 LEU A C 1
ATOM 1344 O O . LEU A 1 170 ? 14.705 -2.674 -13.143 1.00 96.62 170 LEU A O 1
ATOM 1348 N N . ALA A 1 171 ? 15.226 -0.504 -13.429 1.00 96.81 171 ALA A N 1
ATOM 1349 C CA . ALA A 1 171 ? 15.988 -0.309 -12.198 1.00 96.81 171 ALA A CA 1
ATOM 1350 C C . ALA A 1 171 ? 15.542 0.985 -11.499 1.00 96.81 171 ALA A C 1
ATOM 1352 O O . ALA A 1 171 ? 15.058 1.912 -12.136 1.00 96.81 171 ALA A O 1
ATOM 1353 N N . PHE A 1 172 ? 15.706 1.072 -10.183 1.00 95.69 172 PHE A N 1
ATOM 1354 C CA . PHE A 1 172 ? 15.373 2.264 -9.406 1.00 95.69 172 PHE A CA 1
ATOM 1355 C C . PHE A 1 172 ? 16.630 3.050 -9.036 1.00 95.69 172 PHE A C 1
ATOM 1357 O O . PHE A 1 172 ? 17.575 2.489 -8.479 1.00 95.69 172 PHE A O 1
ATOM 1364 N N . ARG A 1 173 ? 16.594 4.372 -9.233 1.00 93.81 173 ARG A N 1
ATOM 1365 C CA . ARG A 1 173 ? 17.427 5.286 -8.442 1.00 93.81 173 ARG A CA 1
ATOM 1366 C C . ARG A 1 173 ? 16.958 5.221 -6.987 1.00 93.81 173 ARG A C 1
ATOM 1368 O O . ARG A 1 173 ? 15.750 5.175 -6.729 1.00 93.81 173 ARG A O 1
ATOM 1375 N N . VAL A 1 174 ? 17.894 5.222 -6.043 1.00 94.06 174 VAL A N 1
ATOM 1376 C CA . VAL A 1 174 ? 17.585 5.155 -4.609 1.00 94.06 174 VAL A CA 1
ATOM 1377 C C . VAL A 1 174 ? 18.035 6.417 -3.883 1.00 94.06 174 VAL A C 1
ATOM 1379 O O . VAL A 1 174 ? 19.139 6.903 -4.101 1.00 94.06 174 VAL A O 1
ATOM 1382 N N . ASP A 1 175 ? 17.203 6.914 -2.976 1.00 94.25 175 ASP A N 1
ATOM 1383 C CA . ASP A 1 175 ? 17.537 8.038 -2.104 1.00 94.25 175 ASP A CA 1
ATOM 1384 C C . ASP A 1 175 ? 17.874 7.479 -0.715 1.00 94.25 175 ASP A C 1
ATOM 1386 O O . ASP A 1 175 ? 17.001 6.945 -0.023 1.00 94.25 175 ASP A O 1
ATOM 1390 N N . VAL A 1 176 ? 19.141 7.575 -0.299 1.00 95.12 176 VAL A N 1
ATOM 1391 C CA . VAL A 1 176 ? 19.587 7.106 1.025 1.00 95.12 176 VAL A CA 1
ATOM 1392 C C . VAL A 1 176 ? 19.135 8.105 2.093 1.00 95.12 176 VAL A C 1
ATOM 1394 O O . VAL A 1 176 ? 19.755 9.152 2.272 1.00 95.12 176 VAL A O 1
ATOM 1397 N N . VAL A 1 177 ? 18.048 7.792 2.805 1.00 93.62 177 VAL A N 1
ATOM 1398 C CA . VAL A 1 177 ? 17.457 8.688 3.820 1.00 93.62 177 VAL A CA 1
ATOM 1399 C C . VAL A 1 177 ? 18.122 8.578 5.195 1.00 93.62 177 VAL A C 1
ATOM 1401 O O . VAL A 1 177 ? 18.054 9.522 5.980 1.00 93.62 177 VAL A O 1
ATOM 1404 N N . ALA A 1 178 ? 18.797 7.460 5.480 1.00 94.25 178 ALA A N 1
ATOM 1405 C CA . ALA A 1 178 ? 19.711 7.317 6.613 1.00 94.25 178 ALA A CA 1
ATOM 1406 C C . ALA A 1 178 ? 20.774 6.239 6.339 1.00 94.25 178 ALA A C 1
ATOM 1408 O O . ALA A 1 178 ? 20.523 5.274 5.611 1.00 94.25 178 ALA A O 1
ATOM 1409 N N . GLU A 1 179 ? 21.940 6.397 6.963 1.00 95.06 179 GLU A N 1
ATOM 1410 C CA . GLU A 1 179 ? 22.992 5.380 7.048 1.00 95.06 179 GLU A CA 1
ATOM 1411 C C . GLU A 1 179 ? 22.967 4.746 8.442 1.00 95.06 179 GLU A C 1
ATOM 1413 O O . GLU A 1 179 ? 22.907 5.473 9.433 1.00 95.06 179 GLU A O 1
ATOM 1418 N N . ASP A 1 180 ? 23.005 3.415 8.508 1.00 94.56 180 ASP A N 1
ATOM 1419 C CA . ASP A 1 180 ? 23.041 2.611 9.739 1.00 94.56 180 ASP A CA 1
ATOM 1420 C C . ASP A 1 180 ? 22.056 3.059 10.852 1.00 94.56 180 ASP A C 1
ATOM 1422 O O . ASP A 1 180 ? 22.454 3.180 12.015 1.00 94.56 180 ASP A O 1
ATOM 1426 N N . PRO A 1 181 ? 20.768 3.331 10.537 1.00 95.00 181 PRO A N 1
ATOM 1427 C CA . PRO A 1 181 ? 19.794 3.750 11.540 1.00 95.00 181 PRO A CA 1
ATOM 1428 C C . PRO A 1 181 ? 19.458 2.617 12.518 1.00 95.00 181 PRO A C 1
ATOM 1430 O O . PRO A 1 181 ? 19.482 1.436 12.165 1.00 95.00 181 PRO A O 1
ATOM 1433 N N . ASP A 1 182 ? 19.037 2.991 13.728 1.00 94.25 182 ASP A N 1
ATOM 1434 C CA . ASP A 1 182 ? 18.392 2.069 14.663 1.00 94.25 182 ASP A CA 1
ATOM 1435 C C . ASP A 1 182 ? 17.034 1.628 14.093 1.00 94.25 182 ASP A C 1
ATOM 1437 O O . ASP A 1 182 ? 16.027 2.326 14.219 1.00 94.25 182 ASP A O 1
ATOM 1441 N N . LEU A 1 183 ? 17.017 0.470 13.425 1.00 93.50 183 LEU A N 1
ATOM 1442 C CA . LEU A 1 183 ? 15.809 -0.113 12.835 1.00 93.50 183 LEU A CA 1
ATOM 1443 C C . LEU A 1 183 ? 14.775 -0.525 13.894 1.00 93.50 183 LEU A C 1
ATOM 1445 O O . LEU A 1 183 ? 13.612 -0.744 13.543 1.00 93.50 183 LEU A O 1
ATOM 1449 N N . ASP A 1 184 ? 15.172 -0.602 15.167 1.00 92.50 184 ASP A N 1
ATOM 1450 C CA . ASP A 1 184 ? 14.273 -0.835 16.290 1.00 92.50 184 ASP A CA 1
ATOM 1451 C C . ASP A 1 184 ? 13.732 0.478 16.905 1.00 92.50 184 ASP A C 1
ATOM 1453 O O . ASP A 1 184 ? 12.946 0.413 17.855 1.00 92.50 184 ASP A O 1
ATOM 1457 N N . ASP A 1 185 ? 14.031 1.665 16.340 1.00 93.12 185 ASP A N 1
ATOM 1458 C CA . ASP A 1 185 ? 13.343 2.912 16.708 1.00 93.12 185 ASP A CA 1
ATOM 1459 C C . ASP A 1 185 ? 11.900 2.940 16.143 1.00 93.12 185 ASP A C 1
ATOM 1461 O O . ASP A 1 185 ? 11.696 3.037 14.924 1.00 93.12 185 ASP A O 1
ATOM 1465 N N . PRO A 1 186 ? 10.859 2.973 17.001 1.00 92.44 186 PRO A N 1
ATOM 1466 C CA . PRO A 1 186 ? 9.459 3.071 16.580 1.00 92.44 186 PRO A CA 1
ATOM 1467 C C . PRO A 1 186 ? 9.115 4.345 15.799 1.00 92.44 186 PRO A C 1
ATOM 1469 O O . PRO A 1 186 ? 8.048 4.404 15.186 1.00 92.44 186 PRO A O 1
ATOM 1472 N N . ALA A 1 187 ? 9.989 5.359 15.799 1.00 91.69 187 ALA A N 1
ATOM 1473 C CA . ALA A 1 187 ? 9.874 6.525 14.927 1.00 91.69 187 ALA A CA 1
ATOM 1474 C C . ALA A 1 187 ? 9.813 6.138 13.438 1.00 91.69 187 ALA A C 1
ATOM 1476 O O . ALA A 1 187 ? 9.023 6.728 12.701 1.00 91.69 187 ALA A O 1
ATOM 1477 N N . ILE A 1 188 ? 10.560 5.107 13.014 1.00 92.88 188 ILE A N 1
ATOM 1478 C CA . ILE A 1 188 ? 10.558 4.611 11.629 1.00 92.88 188 ILE A CA 1
ATOM 1479 C C . ILE A 1 188 ? 9.155 4.138 11.242 1.00 92.88 188 ILE A C 1
ATOM 1481 O O . ILE A 1 188 ? 8.609 4.579 10.229 1.00 92.88 188 ILE A O 1
ATOM 1485 N N . LEU A 1 189 ? 8.528 3.292 12.066 1.00 92.81 189 LEU A N 1
ATOM 1486 C CA . LEU A 1 189 ? 7.172 2.817 11.793 1.00 92.81 189 LEU A CA 1
ATOM 1487 C C . LEU A 1 189 ? 6.138 3.943 11.908 1.00 92.81 189 LEU A C 1
ATOM 1489 O O . LEU A 1 189 ? 5.213 3.999 11.103 1.00 92.81 189 LEU A O 1
ATOM 1493 N N . LEU A 1 190 ? 6.293 4.852 12.875 1.00 91.75 190 LEU A N 1
ATOM 1494 C CA . LEU A 1 190 ? 5.383 5.979 13.076 1.00 91.75 190 LEU A CA 1
ATOM 1495 C C . LEU A 1 190 ? 5.342 6.908 11.854 1.00 91.75 190 LEU A C 1
ATOM 1497 O O . LEU A 1 190 ? 4.256 7.248 11.382 1.00 91.75 190 LEU A O 1
ATOM 1501 N N . ASP A 1 191 ? 6.501 7.301 11.327 1.00 88.69 191 ASP A N 1
ATOM 1502 C CA . ASP A 1 191 ? 6.585 8.160 10.143 1.00 88.69 191 ASP A CA 1
ATOM 1503 C C . ASP A 1 191 ? 6.134 7.434 8.880 1.00 88.69 191 ASP A C 1
ATOM 1505 O O . ASP A 1 191 ? 5.448 8.024 8.046 1.00 88.69 191 ASP A O 1
ATOM 1509 N N . ASN A 1 192 ? 6.388 6.131 8.781 1.00 87.75 192 ASN A N 1
ATOM 1510 C CA . ASN A 1 192 ? 5.804 5.311 7.731 1.00 87.75 192 ASN A CA 1
ATOM 1511 C C . ASN A 1 192 ? 4.267 5.289 7.798 1.00 87.75 192 ASN A C 1
ATOM 1513 O O . ASN A 1 192 ? 3.620 5.560 6.790 1.00 87.75 192 ASN A O 1
ATOM 1517 N N . VAL A 1 193 ? 3.665 5.068 8.971 1.00 88.56 193 VAL A N 1
ATOM 1518 C CA . VAL A 1 193 ? 2.201 5.128 9.168 1.00 88.56 193 VAL A CA 1
ATOM 1519 C C . VAL A 1 193 ? 1.626 6.504 8.803 1.00 88.56 193 VAL A C 1
ATOM 1521 O O . VAL A 1 193 ? 0.530 6.576 8.254 1.00 88.56 193 VAL A O 1
ATOM 1524 N N . ARG A 1 194 ? 2.360 7.594 9.065 1.00 84.94 194 ARG A N 1
ATOM 1525 C CA . ARG A 1 194 ? 1.953 8.969 8.716 1.00 84.94 194 ARG A CA 1
ATOM 1526 C C . ARG A 1 194 ? 2.023 9.268 7.218 1.00 84.94 194 ARG A C 1
ATOM 1528 O O . ARG A 1 194 ? 1.155 9.966 6.709 1.00 84.94 194 ARG A O 1
ATOM 1535 N N . ARG A 1 195 ? 3.056 8.778 6.522 1.00 75.81 195 ARG A N 1
ATOM 1536 C CA . ARG A 1 195 ? 3.269 9.014 5.080 1.00 75.81 195 ARG A CA 1
ATOM 1537 C C . ARG A 1 195 ? 2.378 8.127 4.193 1.00 75.81 195 ARG A C 1
ATOM 1539 O O . ARG A 1 195 ? 2.118 8.475 3.045 1.00 75.81 195 ARG A O 1
ATOM 1546 N N . LYS A 1 196 ? 1.924 6.967 4.686 1.00 64.06 196 LYS A N 1
ATOM 1547 C CA . LYS A 1 196 ? 1.351 5.881 3.861 1.00 64.06 196 LYS A CA 1
ATOM 1548 C C . LYS A 1 196 ? -0.149 5.994 3.563 1.00 64.06 196 LYS A C 1
ATOM 1550 O O . LYS A 1 196 ? -0.913 5.057 3.789 1.00 64.06 196 LYS A O 1
ATOM 1555 N N . GLU A 1 197 ? -0.516 7.092 2.905 1.00 52.25 197 GLU A N 1
ATOM 1556 C CA . GLU A 1 197 ? -1.670 7.145 1.984 1.00 52.25 197 GLU A CA 1
ATOM 1557 C C . GLU A 1 197 ? -1.230 7.053 0.501 1.00 52.25 197 GLU A C 1
ATOM 1559 O O . GLU A 1 197 ? -2.035 7.185 -0.416 1.00 52.25 197 GLU A O 1
ATOM 1564 N N . ALA A 1 198 ? 0.052 6.742 0.257 1.00 50.06 198 ALA A N 1
ATOM 1565 C CA . ALA A 1 198 ? 0.627 6.515 -1.068 1.00 50.06 198 ALA A CA 1
ATOM 1566 C C . ALA A 1 198 ? -0.020 5.327 -1.818 1.00 50.06 198 ALA A C 1
ATOM 1568 O O . ALA A 1 198 ? 0.157 4.168 -1.421 1.00 50.06 198 ALA A O 1
ATOM 1569 N N . SER A 1 199 ? -0.723 5.669 -2.910 1.00 63.47 199 SER A N 1
ATOM 1570 C CA . SER A 1 199 ? -1.333 4.837 -3.970 1.00 63.47 199 SER A CA 1
ATOM 1571 C C . SER A 1 199 ? -2.221 3.667 -3.516 1.00 63.47 199 SER A C 1
ATOM 1573 O O . SER A 1 199 ? -3.446 3.697 -3.698 1.00 63.47 199 SER A O 1
ATOM 1575 N N . ILE A 1 200 ? -1.608 2.625 -2.956 1.00 79.38 200 ILE A N 1
ATOM 1576 C CA . ILE A 1 200 ? -2.225 1.347 -2.586 1.00 79.38 200 ILE A CA 1
ATOM 1577 C C . ILE A 1 200 ? -2.592 1.378 -1.091 1.00 79.38 200 ILE A C 1
ATOM 1579 O O . ILE A 1 200 ? -1.683 1.379 -0.253 1.00 79.38 200 ILE A O 1
ATOM 1583 N N . PRO A 1 201 ? -3.890 1.403 -0.719 1.00 82.44 201 PRO A N 1
ATOM 1584 C CA . PRO A 1 201 ? -4.313 1.510 0.675 1.00 82.44 201 PRO A CA 1
ATOM 1585 C C . PRO A 1 201 ? -3.697 0.426 1.560 1.00 82.44 201 PRO A C 1
ATOM 1587 O O . PRO A 1 201 ? -3.543 -0.724 1.151 1.00 82.44 201 PRO A O 1
ATOM 1590 N N . THR A 1 202 ? -3.353 0.783 2.795 1.00 88.25 202 THR A N 1
ATOM 1591 C CA . THR A 1 202 ? -2.925 -0.204 3.792 1.00 88.25 202 THR A CA 1
ATOM 1592 C C . THR A 1 202 ? -4.171 -0.935 4.312 1.00 88.25 202 THR A C 1
ATOM 1594 O O . THR A 1 202 ? -5.026 -0.272 4.901 1.00 88.25 202 THR A O 1
ATOM 1597 N N . PRO A 1 203 ? -4.314 -2.260 4.115 1.00 89.12 203 PRO A N 1
ATOM 1598 C CA . PRO A 1 203 ? -5.510 -2.988 4.531 1.00 89.12 203 PRO A CA 1
ATOM 1599 C C . PRO A 1 203 ? -5.563 -3.151 6.056 1.00 89.12 203 PRO A C 1
ATOM 1601 O O . PRO A 1 203 ? -4.545 -3.036 6.749 1.00 89.12 203 PRO A O 1
ATOM 1604 N N . LEU A 1 204 ? -6.750 -3.454 6.588 1.00 92.75 204 LEU A N 1
ATOM 1605 C CA . LEU A 1 204 ? -7.004 -3.509 8.031 1.00 92.75 204 LEU A CA 1
ATOM 1606 C C . LEU A 1 204 ? -6.071 -4.468 8.806 1.00 92.75 204 LEU A C 1
ATOM 1608 O O . LEU A 1 204 ? -5.543 -4.020 9.826 1.00 92.75 204 LEU A O 1
ATOM 1612 N N . PRO A 1 205 ? -5.738 -5.693 8.332 1.00 92.12 205 PRO A N 1
ATOM 1613 C CA . PRO A 1 205 ? -4.752 -6.554 8.998 1.00 92.12 205 PRO A CA 1
ATOM 1614 C C . PRO A 1 205 ? -3.350 -5.941 9.101 1.00 92.12 205 PRO A C 1
ATOM 1616 O O . PRO A 1 205 ? -2.614 -6.205 10.051 1.00 92.12 205 PRO A O 1
ATOM 1619 N N . ALA A 1 206 ? -2.937 -5.136 8.116 1.00 92.62 206 ALA A N 1
ATOM 1620 C CA . ALA A 1 206 ? -1.634 -4.478 8.141 1.00 92.62 206 ALA A CA 1
ATOM 1621 C C . ALA A 1 206 ? -1.656 -3.279 9.102 1.00 92.62 206 ALA A C 1
ATOM 1623 O O . ALA A 1 206 ? -0.785 -3.189 9.966 1.00 92.62 206 ALA A O 1
ATOM 1624 N N . LEU A 1 207 ? -2.687 -2.424 9.037 1.00 93.12 207 LEU A N 1
ATOM 1625 C CA . LEU A 1 207 ? -2.877 -1.316 9.988 1.00 93.12 207 LEU A CA 1
ATOM 1626 C C . LEU A 1 207 ? -2.963 -1.815 11.443 1.00 93.12 207 LEU A C 1
ATOM 1628 O O . LEU A 1 207 ? -2.349 -1.231 12.335 1.00 93.12 207 LEU A O 1
ATOM 1632 N N . ALA A 1 208 ? -3.677 -2.915 11.699 1.00 95.12 208 ALA A N 1
ATOM 1633 C CA . ALA A 1 208 ? -3.816 -3.487 13.037 1.00 95.12 208 ALA A CA 1
ATOM 1634 C C . ALA A 1 208 ? -2.482 -4.004 13.595 1.00 95.12 208 ALA A C 1
ATOM 1636 O O . ALA A 1 208 ? -2.165 -3.742 14.759 1.00 95.12 208 ALA A O 1
ATOM 1637 N N . LYS A 1 209 ? -1.657 -4.656 12.764 1.00 95.25 209 LYS A N 1
ATOM 1638 C CA . LYS A 1 209 ? -0.286 -5.049 13.133 1.00 95.25 209 LYS A CA 1
ATOM 1639 C C . LYS A 1 209 ? 0.595 -3.828 13.397 1.00 95.25 209 LYS A C 1
ATOM 1641 O O . LYS A 1 209 ? 1.213 -3.768 14.454 1.00 95.25 209 LYS A O 1
ATOM 1646 N N . GLN A 1 210 ? 0.572 -2.815 12.524 1.00 94.62 210 GLN A N 1
ATOM 1647 C CA . GLN A 1 210 ? 1.313 -1.559 12.720 1.00 94.62 210 GLN A CA 1
ATOM 1648 C C . GLN A 1 210 ? 0.950 -0.883 14.055 1.00 94.62 210 GLN A C 1
ATOM 1650 O O . GLN A 1 210 ? 1.832 -0.523 14.835 1.00 94.62 210 GLN A O 1
ATOM 1655 N N . TYR A 1 211 ? -0.346 -0.742 14.355 1.00 96.06 211 TYR A N 1
ATOM 1656 C CA . TYR A 1 211 ? -0.818 -0.126 15.598 1.00 96.06 211 TYR A CA 1
ATOM 1657 C C . TYR A 1 211 ? -0.492 -0.985 16.829 1.00 96.06 211 TYR A C 1
ATOM 1659 O O . TYR A 1 211 ? -0.172 -0.435 17.881 1.00 96.06 211 TYR A O 1
ATOM 1667 N N . THR A 1 212 ? -0.515 -2.315 16.705 1.00 95.88 212 THR A N 1
ATOM 1668 C CA . THR A 1 212 ? -0.110 -3.239 17.779 1.00 95.88 212 THR A CA 1
ATOM 1669 C C . THR A 1 212 ? 1.386 -3.122 18.077 1.00 95.88 212 THR A C 1
ATOM 1671 O O . THR A 1 212 ? 1.757 -2.967 19.241 1.00 95.88 212 THR A O 1
ATOM 1674 N N . SER A 1 213 ? 2.238 -3.100 17.047 1.00 94.94 213 SER A N 1
ATOM 1675 C CA . SER A 1 213 ? 3.685 -2.876 17.177 1.00 94.94 213 SER A CA 1
ATOM 1676 C C . SER A 1 213 ? 3.990 -1.528 17.839 1.00 94.94 213 SER A C 1
ATOM 1678 O O . SER A 1 213 ? 4.796 -1.469 18.766 1.00 94.94 213 SER A O 1
ATOM 1680 N N . LEU A 1 214 ? 3.299 -0.451 17.440 1.00 95.44 214 LEU A N 1
ATOM 1681 C CA . LEU A 1 214 ? 3.460 0.872 18.056 1.00 95.44 214 LEU A CA 1
ATOM 1682 C C . LEU A 1 214 ? 2.961 0.919 19.513 1.00 95.44 214 LEU A C 1
ATOM 1684 O O . LEU A 1 214 ? 3.648 1.483 20.358 1.00 95.44 214 LEU A O 1
ATOM 1688 N N . LEU A 1 215 ? 1.825 0.304 19.862 1.00 95.62 215 LEU A N 1
ATOM 1689 C CA . LEU A 1 215 ? 1.366 0.240 21.262 1.00 95.62 215 LEU A CA 1
ATOM 1690 C C . LEU A 1 215 ? 2.265 -0.640 22.150 1.00 95.62 215 LEU A C 1
ATOM 1692 O O . LEU A 1 215 ? 2.413 -0.359 23.339 1.00 95.62 215 LEU A O 1
ATOM 1696 N N . GLY A 1 216 ? 2.887 -1.679 21.588 1.00 93.62 216 GLY A N 1
ATOM 1697 C CA . GLY A 1 216 ? 3.879 -2.507 22.281 1.00 93.62 216 GLY A CA 1
ATOM 1698 C C . GLY A 1 216 ? 5.241 -1.828 22.478 1.00 93.62 216 GLY A C 1
ATOM 1699 O O . GLY A 1 216 ? 6.054 -2.312 23.269 1.00 93.62 216 GLY A O 1
ATOM 1700 N N . ALA A 1 217 ? 5.495 -0.716 21.784 1.00 93.75 217 ALA A N 1
ATOM 1701 C CA . ALA A 1 217 ? 6.805 -0.091 21.690 1.00 93.75 217 ALA A CA 1
ATOM 1702 C C . ALA A 1 217 ? 7.277 0.569 22.998 1.00 93.75 217 ALA A C 1
ATOM 1704 O O . ALA A 1 217 ? 6.560 1.354 23.632 1.00 93.75 217 ALA A O 1
ATOM 1705 N N . LYS A 1 218 ? 8.532 0.298 23.376 1.00 91.75 218 LYS A N 1
ATOM 1706 C CA . LYS A 1 218 ? 9.156 0.782 24.615 1.00 91.75 218 LYS A CA 1
ATOM 1707 C C . LYS A 1 218 ? 10.527 1.393 24.349 1.00 91.75 218 LYS A C 1
ATOM 1709 O O . LYS A 1 218 ? 11.294 0.856 23.561 1.00 91.75 218 LYS A O 1
ATOM 1714 N N . ARG A 1 219 ? 10.872 2.458 25.075 1.00 86.00 219 ARG A N 1
ATOM 1715 C CA . ARG A 1 219 ? 12.213 3.065 25.099 1.00 86.00 219 ARG A CA 1
ATOM 1716 C C . ARG A 1 219 ? 12.679 3.139 26.552 1.00 86.00 219 ARG A C 1
ATOM 1718 O O . ARG A 1 219 ? 11.963 3.665 27.397 1.00 86.00 219 ARG A O 1
ATOM 1725 N N . GLY A 1 220 ? 13.824 2.530 26.870 1.00 84.00 220 GLY A N 1
ATOM 1726 C CA . GLY A 1 220 ? 14.281 2.384 28.264 1.00 84.00 220 GLY A CA 1
ATOM 1727 C C . GLY A 1 220 ? 13.292 1.623 29.165 1.00 84.00 220 GLY A C 1
ATOM 1728 O O . GLY A 1 220 ? 13.152 1.945 30.339 1.00 84.00 220 GLY A O 1
ATOM 1729 N N . GLY A 1 221 ? 12.530 0.674 28.605 1.00 85.25 221 GLY A N 1
ATOM 1730 C CA . GLY A 1 221 ? 11.465 -0.061 29.305 1.00 85.25 221 GLY A CA 1
ATOM 1731 C C . GLY A 1 221 ? 10.124 0.680 29.435 1.00 85.25 221 GLY A C 1
ATOM 1732 O O . GLY A 1 221 ? 9.094 0.029 29.619 1.00 85.25 221 GLY A O 1
ATOM 1733 N N . VAL A 1 222 ? 10.099 2.007 29.271 1.00 88.88 222 VAL A N 1
ATOM 1734 C CA . VAL A 1 222 ? 8.880 2.833 29.327 1.00 88.88 222 VAL A CA 1
ATOM 1735 C C . VAL A 1 222 ? 8.118 2.746 28.004 1.00 88.88 222 VAL A C 1
ATOM 1737 O O . VAL A 1 222 ? 8.712 2.896 26.937 1.00 88.88 222 VAL A O 1
ATOM 1740 N N . ALA A 1 223 ? 6.802 2.520 28.055 1.00 91.06 223 ALA A N 1
ATOM 1741 C CA . ALA A 1 223 ? 5.950 2.496 26.864 1.00 91.06 223 ALA A CA 1
ATOM 1742 C C . ALA A 1 223 ? 5.847 3.892 26.225 1.00 91.06 223 ALA A C 1
ATOM 1744 O O . ALA A 1 223 ? 5.470 4.856 26.890 1.00 91.06 223 ALA A O 1
ATOM 1745 N N . LEU A 1 224 ? 6.149 3.995 24.928 1.00 89.69 224 LEU A N 1
ATOM 1746 C CA . LEU A 1 224 ? 6.129 5.266 24.188 1.00 89.69 224 LEU A CA 1
ATOM 1747 C C . LEU A 1 224 ? 4.702 5.762 23.908 1.00 89.69 224 LEU A C 1
ATOM 1749 O O . LEU A 1 224 ? 4.445 6.967 23.890 1.00 89.69 224 LEU A O 1
ATOM 1753 N N . PHE A 1 225 ? 3.767 4.829 23.725 1.00 93.06 225 PHE A N 1
ATOM 1754 C CA . PHE A 1 225 ? 2.364 5.098 23.417 1.00 93.06 225 PHE A CA 1
ATOM 1755 C C . PHE A 1 225 ? 1.463 4.371 24.434 1.00 93.06 225 PHE A C 1
ATOM 1757 O O . PHE A 1 225 ? 0.784 3.411 24.078 1.00 93.06 225 PHE A O 1
ATOM 1764 N N . PRO A 1 226 ? 1.445 4.790 25.717 1.00 88.62 226 PRO A N 1
ATOM 1765 C CA . PRO A 1 226 ? 0.827 4.017 26.803 1.00 88.62 226 PRO A CA 1
ATOM 1766 C C . PRO A 1 226 ? -0.682 3.777 26.629 1.00 88.62 226 PRO A C 1
ATOM 1768 O O . PRO A 1 226 ? -1.224 2.827 27.193 1.00 88.62 226 PRO A O 1
ATOM 1771 N N . HIS A 1 227 ? -1.372 4.624 25.859 1.00 92.62 227 HIS A N 1
ATOM 1772 C CA . HIS A 1 227 ? -2.810 4.537 25.602 1.00 92.62 227 HIS A CA 1
ATOM 1773 C C . HIS A 1 227 ? -3.131 4.854 24.135 1.00 92.62 227 HIS A C 1
ATOM 1775 O O . HIS A 1 227 ? -2.462 5.681 23.513 1.00 92.62 227 HIS A O 1
ATOM 1781 N N . ILE A 1 228 ? -4.232 4.285 23.622 1.00 95.25 228 ILE A N 1
ATOM 1782 C CA . ILE A 1 228 ? -4.748 4.496 22.252 1.00 95.25 228 ILE A CA 1
ATOM 1783 C C . ILE A 1 228 ? -4.814 5.984 21.875 1.00 95.25 228 ILE A C 1
ATOM 1785 O O . ILE A 1 228 ? -4.404 6.353 20.779 1.00 95.25 228 ILE A O 1
ATOM 1789 N N . THR A 1 229 ? -5.263 6.854 22.786 1.00 95.81 229 THR A N 1
ATOM 1790 C CA . THR A 1 229 ? -5.346 8.308 22.562 1.00 95.81 229 THR A CA 1
ATOM 1791 C C . THR A 1 229 ? -3.990 8.932 22.215 1.00 95.81 229 THR A C 1
ATOM 1793 O O . THR A 1 229 ? -3.932 9.830 21.381 1.00 95.81 229 THR A O 1
ATOM 1796 N N . LYS A 1 230 ? -2.892 8.434 22.804 1.00 95.00 230 LYS A N 1
ATOM 1797 C CA . LYS A 1 230 ? -1.532 8.936 22.561 1.00 95.00 230 LYS A CA 1
ATOM 1798 C C . LYS A 1 230 ? -0.989 8.493 21.203 1.00 95.00 230 LYS A C 1
ATOM 1800 O O . LYS A 1 230 ? -0.313 9.271 20.539 1.00 95.00 230 LYS A O 1
ATOM 1805 N N . LEU A 1 231 ? -1.316 7.273 20.768 1.00 95.31 231 LEU A N 1
ATOM 1806 C CA . LEU A 1 231 ? -1.011 6.821 19.409 1.00 95.31 231 LEU A CA 1
ATOM 1807 C C . LEU A 1 231 ? -1.827 7.611 18.375 1.00 95.31 231 LEU A C 1
ATOM 1809 O O . LEU A 1 231 ? -1.256 8.136 17.426 1.00 95.31 231 LEU A O 1
ATOM 1813 N N . ALA A 1 232 ? -3.134 7.758 18.605 1.00 95.19 232 ALA A N 1
ATOM 1814 C CA . ALA A 1 232 ? -4.060 8.501 17.751 1.00 95.19 232 ALA A CA 1
ATOM 1815 C C . ALA A 1 232 ? -3.616 9.962 17.524 1.00 95.19 232 ALA A C 1
ATOM 1817 O O . ALA A 1 232 ? -3.483 10.384 16.375 1.00 95.19 232 ALA A O 1
ATOM 1818 N N . GLU A 1 233 ? -3.270 10.681 18.605 1.00 94.44 233 GLU A N 1
ATOM 1819 C CA . GLU A 1 233 ? -2.623 12.006 18.570 1.00 94.44 233 GLU A CA 1
ATOM 1820 C C . GLU A 1 233 ? -1.406 12.015 17.633 1.00 94.44 233 GLU A C 1
ATOM 1822 O O . GLU A 1 233 ? -1.254 12.914 16.809 1.00 94.44 233 GLU A O 1
ATOM 1827 N N . LYS A 1 234 ? -0.527 11.011 17.745 1.00 92.25 234 LYS A N 1
ATOM 1828 C CA . LYS A 1 234 ? 0.739 10.978 17.008 1.00 92.25 234 LYS A CA 1
ATOM 1829 C C . LYS A 1 234 ? 0.609 10.566 15.544 1.00 92.25 234 LYS A C 1
ATOM 1831 O O . LYS A 1 234 ? 1.459 11.002 14.769 1.00 92.25 234 LYS A O 1
ATOM 1836 N N . ILE A 1 235 ? -0.413 9.800 15.155 1.00 92.25 235 ILE A N 1
ATOM 1837 C CA . ILE A 1 235 ? -0.672 9.428 13.749 1.00 92.25 235 ILE A CA 1
ATOM 1838 C C . ILE A 1 235 ? -1.692 10.336 13.040 1.00 92.25 235 ILE A C 1
ATOM 1840 O O . ILE A 1 235 ? -1.977 10.118 11.868 1.00 92.25 235 ILE A O 1
ATOM 1844 N N . GLY A 1 236 ? -2.269 11.329 13.728 1.00 90.31 236 GLY A N 1
ATOM 1845 C CA . GLY A 1 236 ? -3.242 12.253 13.131 1.00 90.31 236 GLY A CA 1
ATOM 1846 C C . GLY A 1 236 ? -4.600 11.621 12.794 1.00 90.31 236 GLY A C 1
ATOM 1847 O O . GLY A 1 236 ? -5.277 12.073 11.874 1.00 90.31 236 GLY A O 1
ATOM 1848 N N . LYS A 1 237 ? -5.011 10.568 13.514 1.00 92.44 237 LYS A N 1
ATOM 1849 C CA . LYS A 1 237 ? -6.317 9.894 13.349 1.00 92.44 237 LYS A CA 1
ATOM 1850 C C . LYS A 1 237 ? -7.089 9.916 14.674 1.00 92.44 237 LYS A C 1
ATOM 1852 O O . LYS A 1 237 ? -6.518 10.183 15.728 1.00 92.44 237 LYS A O 1
ATOM 1857 N N . SER A 1 238 ? -8.394 9.634 14.660 1.00 94.69 238 SER A N 1
ATOM 1858 C CA . SER A 1 238 ? -9.194 9.657 15.896 1.00 94.69 238 SER A CA 1
ATOM 1859 C C . SER A 1 238 ? -8.898 8.449 16.811 1.00 94.69 238 SER A C 1
ATOM 1861 O O . SER A 1 238 ? -8.590 7.359 16.315 1.00 94.69 238 SER A O 1
ATOM 1863 N N . PRO A 1 239 ? -9.050 8.568 18.148 1.00 96.31 239 PRO A N 1
ATOM 1864 C CA . PRO A 1 239 ? -8.918 7.422 19.056 1.00 96.31 239 PRO A CA 1
ATOM 1865 C C . PRO A 1 239 ? -9.917 6.298 18.753 1.00 96.31 239 PRO A C 1
ATOM 1867 O O . PRO A 1 239 ? -9.619 5.128 18.992 1.00 96.31 239 PRO A O 1
ATOM 1870 N N . GLN A 1 240 ? -11.085 6.640 18.196 1.00 95.06 240 GLN A N 1
ATOM 1871 C CA . GLN A 1 240 ? -12.068 5.653 17.761 1.00 95.06 240 GLN A CA 1
ATOM 1872 C C . GLN A 1 240 ? -11.621 4.918 16.491 1.00 95.06 240 GLN A C 1
ATOM 1874 O O . GLN A 1 240 ? -11.818 3.713 16.431 1.00 95.06 240 GLN A O 1
ATOM 1879 N N . HIS A 1 241 ? -10.971 5.582 15.527 1.00 94.56 241 HIS A N 1
ATOM 1880 C CA . HIS A 1 241 ? -10.382 4.919 14.351 1.00 94.56 241 HIS A CA 1
ATOM 1881 C C . HIS A 1 241 ? -9.347 3.869 14.768 1.00 94.56 241 HIS A C 1
ATOM 1883 O O . HIS A 1 241 ? -9.487 2.697 14.428 1.00 94.56 241 HIS A O 1
ATOM 1889 N N . VAL A 1 242 ? -8.365 4.262 15.589 1.00 95.56 242 VAL A N 1
ATOM 1890 C CA . VAL A 1 242 ? -7.318 3.346 16.085 1.00 95.56 242 VAL A CA 1
ATOM 1891 C C . VAL A 1 242 ? -7.928 2.168 16.849 1.00 95.56 242 VAL A C 1
ATOM 1893 O O . VAL A 1 242 ? -7.544 1.023 16.621 1.00 95.56 242 VAL A O 1
ATOM 1896 N N . ARG A 1 243 ? -8.926 2.422 17.708 1.00 95.94 243 ARG A N 1
ATOM 1897 C CA . ARG A 1 243 ? -9.662 1.360 18.407 1.00 95.94 243 ARG A CA 1
ATOM 1898 C C . ARG A 1 243 ? -10.405 0.432 17.441 1.00 95.94 243 ARG A C 1
ATOM 1900 O O . ARG A 1 243 ? -10.315 -0.775 17.616 1.00 95.94 243 ARG A O 1
ATOM 1907 N N . SER A 1 244 ? -11.098 0.959 16.431 1.00 96.12 244 SER A N 1
ATOM 1908 C CA . SER A 1 244 ? -11.836 0.148 15.451 1.00 96.12 244 SER A CA 1
ATOM 1909 C C . SER A 1 244 ? -10.918 -0.763 14.635 1.00 96.12 244 SER A C 1
ATOM 1911 O O . SER A 1 244 ? -11.252 -1.923 14.422 1.00 96.12 244 SER A O 1
ATOM 1913 N N . VAL A 1 245 ? -9.742 -0.271 14.235 1.00 96.38 245 VAL A N 1
ATOM 1914 C CA . VAL A 1 245 ? -8.720 -1.067 13.534 1.00 96.38 245 VAL A CA 1
ATOM 1915 C C . VAL A 1 245 ? -8.147 -2.170 14.436 1.00 96.38 245 VAL A C 1
ATOM 1917 O O . VAL A 1 245 ? -7.959 -3.293 13.986 1.00 96.38 245 VAL A O 1
ATOM 1920 N N . LEU A 1 246 ? -7.916 -1.900 15.724 1.00 96.25 246 LEU A N 1
ATOM 1921 C CA . LEU A 1 246 ? -7.475 -2.928 16.682 1.00 96.25 246 LEU A CA 1
ATOM 1922 C C . LEU A 1 246 ? -8.591 -3.928 17.042 1.00 96.25 246 LEU A C 1
ATOM 1924 O O . LEU A 1 246 ? -8.318 -5.077 17.382 1.00 96.25 246 LEU A O 1
ATOM 1928 N N . ASP A 1 247 ? -9.852 -3.501 16.976 1.00 96.19 247 ASP A N 1
ATOM 1929 C CA . ASP A 1 247 ? -11.021 -4.350 17.206 1.00 96.19 247 ASP A CA 1
ATOM 1930 C C . ASP A 1 247 ? -11.394 -5.206 15.981 1.00 96.19 247 ASP A C 1
ATOM 1932 O O . ASP A 1 247 ? -11.995 -6.262 16.173 1.00 96.19 247 ASP A O 1
ATOM 1936 N N . TYR A 1 248 ? -10.985 -4.828 14.759 1.00 96.81 248 TYR A N 1
ATOM 1937 C CA . TYR A 1 248 ? -11.093 -5.677 13.560 1.00 96.81 248 TYR A CA 1
ATOM 1938 C C . TYR A 1 248 ? -10.416 -7.038 13.773 1.00 96.81 248 TYR A C 1
ATOM 1940 O O . TYR A 1 248 ? -10.957 -8.059 13.361 1.00 96.81 248 TYR A O 1
ATOM 1948 N N . GLU A 1 249 ? -9.282 -7.109 14.481 1.00 95.25 249 GLU A N 1
ATOM 1949 C CA . GLU A 1 249 ? -8.588 -8.393 14.658 1.00 95.25 249 GLU A CA 1
ATOM 1950 C C . GLU A 1 249 ? -9.374 -9.419 15.491 1.00 95.25 249 GLU A C 1
ATOM 1952 O O . GLU A 1 249 ? -9.121 -10.618 15.368 1.00 95.25 249 GLU A O 1
ATOM 1957 N N . LYS A 1 250 ? -10.373 -8.968 16.262 1.00 95.31 250 LYS A N 1
ATOM 1958 C CA . LYS A 1 250 ? -11.282 -9.801 17.071 1.00 95.31 250 LYS A CA 1
ATOM 1959 C C . LYS A 1 250 ? -12.524 -10.271 16.295 1.00 95.31 250 LYS A C 1
ATOM 1961 O O . LYS A 1 250 ? -13.387 -10.930 16.880 1.00 95.31 250 LYS A O 1
ATOM 1966 N N . LEU A 1 251 ? -12.639 -9.903 15.017 1.00 96.62 251 LEU A N 1
ATOM 1967 C CA . LEU A 1 251 ? -13.682 -10.395 14.123 1.00 96.62 251 LEU A CA 1
ATOM 1968 C C . LEU A 1 251 ? -13.420 -11.850 13.721 1.00 96.62 251 LEU A C 1
ATOM 1970 O O . LEU A 1 251 ? -12.279 -12.237 13.454 1.00 96.62 251 LEU A O 1
ATOM 1974 N N . ASP A 1 252 ? -14.495 -12.625 13.611 1.00 96.75 252 ASP A N 1
ATOM 1975 C CA . ASP A 1 252 ? -14.488 -13.904 12.899 1.00 96.75 252 ASP A CA 1
ATOM 1976 C C . ASP A 1 252 ? -14.050 -13.714 11.422 1.00 96.75 252 ASP A C 1
ATOM 1978 O O . ASP A 1 252 ? -14.383 -12.682 10.827 1.00 96.75 252 ASP A O 1
ATOM 1982 N N . PRO A 1 253 ? -13.335 -14.672 10.793 1.00 95.81 253 PRO A N 1
ATOM 1983 C CA . PRO A 1 253 ? -12.910 -14.566 9.395 1.00 95.81 253 PRO A CA 1
ATOM 1984 C C . PRO A 1 253 ? -14.027 -14.254 8.387 1.00 95.81 253 PRO A C 1
ATOM 1986 O O . PRO A 1 253 ? -13.767 -13.541 7.424 1.00 95.81 253 PRO A O 1
ATOM 1989 N N . VAL A 1 254 ? -15.266 -14.710 8.611 1.00 94.56 254 VAL A N 1
ATOM 1990 C CA . VAL A 1 254 ? -16.420 -14.385 7.750 1.00 94.56 254 VAL A CA 1
ATOM 1991 C C . VAL A 1 254 ? -16.789 -12.901 7.849 1.00 94.56 254 VAL A C 1
ATOM 1993 O O . VAL A 1 254 ? -17.188 -12.295 6.857 1.00 94.56 254 VAL A O 1
ATOM 1996 N N . LEU A 1 255 ? -16.631 -12.289 9.027 1.00 95.00 255 LEU A N 1
ATOM 1997 C CA . LEU A 1 255 ? -16.846 -10.851 9.213 1.00 95.00 255 LEU A CA 1
ATOM 1998 C C . LEU A 1 255 ? -15.655 -10.024 8.716 1.00 95.00 255 LEU A C 1
ATOM 2000 O O . LEU A 1 255 ? -15.870 -8.903 8.262 1.00 95.00 255 LEU A O 1
ATOM 2004 N N . LYS A 1 256 ? -14.423 -10.554 8.770 1.00 95.12 256 LYS A N 1
ATOM 2005 C CA . LYS A 1 256 ? -13.260 -9.922 8.122 1.00 95.12 256 LYS A CA 1
ATOM 2006 C C . LYS A 1 256 ? -13.468 -9.860 6.609 1.00 95.12 256 LYS A C 1
ATOM 2008 O O . LYS A 1 256 ? -13.504 -8.766 6.065 1.00 95.12 256 LYS A O 1
ATOM 2013 N N . ASP A 1 257 ? -13.762 -10.997 5.975 1.00 92.56 257 ASP A N 1
ATOM 2014 C CA . ASP A 1 257 ? -14.077 -11.096 4.542 1.00 92.56 257 ASP A CA 1
ATOM 2015 C C . ASP A 1 257 ? -15.208 -10.139 4.114 1.00 92.56 257 ASP A C 1
ATOM 2017 O O . ASP A 1 257 ? -15.078 -9.440 3.111 1.00 92.56 257 ASP A O 1
ATOM 2021 N N . ALA A 1 258 ? -16.276 -10.030 4.913 1.00 92.38 258 ALA A N 1
ATOM 2022 C CA . ALA A 1 258 ? -17.375 -9.092 4.671 1.00 92.38 258 ALA A CA 1
ATOM 2023 C C . ALA A 1 258 ? -16.962 -7.606 4.780 1.00 92.38 258 ALA A C 1
ATOM 2025 O O . ALA A 1 258 ? -17.424 -6.775 3.998 1.00 92.38 258 ALA A O 1
ATOM 2026 N N . VAL A 1 259 ? -16.083 -7.252 5.727 1.00 93.94 259 VAL A N 1
ATOM 2027 C CA . VAL A 1 259 ? -15.539 -5.885 5.851 1.00 93.94 259 VAL A CA 1
ATOM 2028 C C . VAL A 1 259 ? -14.559 -5.572 4.719 1.00 93.94 259 VAL A C 1
ATOM 2030 O O . VAL A 1 259 ? -14.615 -4.489 4.141 1.00 93.94 259 VAL A O 1
ATOM 2033 N N . ASP A 1 260 ? -13.673 -6.508 4.384 1.00 89.75 260 ASP A N 1
ATOM 2034 C CA . ASP A 1 260 ? -12.608 -6.302 3.401 1.00 89.75 260 ASP A CA 1
ATOM 2035 C C . ASP A 1 260 ? -13.159 -6.271 1.959 1.00 89.75 260 ASP A C 1
ATOM 2037 O O . ASP A 1 260 ? -12.671 -5.500 1.131 1.00 89.75 260 ASP A O 1
ATOM 2041 N N . LYS A 1 261 ? -14.252 -7.001 1.682 1.00 87.75 261 LYS A N 1
ATOM 2042 C CA . LYS A 1 261 ? -15.078 -6.875 0.459 1.00 87.75 261 LYS A CA 1
ATOM 2043 C C . LYS A 1 261 ? -16.082 -5.715 0.497 1.00 87.75 261 LYS A C 1
ATOM 2045 O O . LYS A 1 261 ? -16.847 -5.553 -0.446 1.00 87.75 261 LYS A O 1
ATOM 2050 N N . GLN A 1 262 ? -16.101 -4.929 1.574 1.00 88.56 262 GLN A N 1
ATOM 2051 C CA . GLN A 1 262 ? -16.992 -3.780 1.787 1.00 88.56 262 GLN A CA 1
ATOM 2052 C C . GLN A 1 262 ? -18.502 -4.102 1.806 1.00 88.56 262 GLN A C 1
ATOM 2054 O O . GLN A 1 262 ? -19.313 -3.180 1.837 1.00 88.56 262 GLN A O 1
ATOM 2059 N N . THR A 1 263 ? -18.906 -5.378 1.894 1.00 90.06 263 THR A N 1
ATOM 2060 C CA . THR A 1 263 ? -20.327 -5.756 2.034 1.00 90.06 263 THR A CA 1
ATOM 2061 C C . THR A 1 263 ? -20.916 -5.305 3.372 1.00 90.06 263 THR A C 1
ATOM 2063 O O . THR A 1 263 ? -22.133 -5.166 3.493 1.00 90.06 263 THR A O 1
ATOM 2066 N N . ILE A 1 264 ? -20.064 -5.043 4.372 1.00 92.50 264 ILE A N 1
ATOM 2067 C CA . ILE A 1 264 ? -20.394 -4.286 5.584 1.00 92.50 264 ILE A CA 1
ATOM 2068 C C . ILE A 1 264 ? -19.297 -3.261 5.893 1.00 92.50 264 ILE A C 1
ATOM 2070 O O . ILE A 1 264 ? -18.105 -3.541 5.790 1.00 92.50 264 ILE A O 1
ATOM 2074 N N . GLY A 1 265 ? -19.675 -2.076 6.371 1.00 92.56 265 GLY A N 1
ATOM 2075 C CA . GLY A 1 265 ? -18.697 -1.117 6.888 1.00 92.56 265 GLY A CA 1
ATOM 2076 C C . GLY A 1 265 ? -18.083 -1.574 8.219 1.00 92.56 265 GLY A C 1
ATOM 2077 O O . GLY A 1 265 ? -18.793 -2.057 9.105 1.00 92.56 265 GLY A O 1
ATOM 2078 N N . LEU A 1 266 ? -16.783 -1.319 8.437 1.00 95.25 266 LEU A N 1
ATOM 2079 C CA . LEU A 1 266 ? -16.120 -1.553 9.736 1.00 95.25 266 LEU A CA 1
ATOM 2080 C C . LEU A 1 266 ? -16.854 -0.850 10.902 1.00 95.25 266 LEU A C 1
ATOM 2082 O O . LEU A 1 266 ? -16.882 -1.358 12.024 1.00 95.25 266 LEU A O 1
ATOM 2086 N N . GLY A 1 267 ? -17.499 0.292 10.630 1.00 94.75 267 GLY A N 1
ATOM 2087 C CA . GLY A 1 267 ? -18.397 0.980 11.563 1.00 94.75 267 GLY A CA 1
ATOM 2088 C C . GLY A 1 267 ? -19.502 0.069 12.107 1.00 94.75 267 GLY A C 1
ATOM 2089 O O . GLY A 1 267 ? -19.653 -0.064 13.327 1.00 94.75 267 GLY A O 1
ATOM 2090 N N . LEU A 1 268 ? -20.218 -0.621 11.217 1.00 95.38 268 LEU A N 1
ATOM 2091 C CA . LEU A 1 268 ? -21.281 -1.564 11.556 1.00 95.38 268 LEU A CA 1
ATOM 2092 C C . LEU A 1 268 ? -20.723 -2.809 12.256 1.00 95.38 268 LEU A C 1
ATOM 2094 O O . LEU A 1 268 ? -21.328 -3.298 13.209 1.00 95.38 268 LEU A O 1
ATOM 2098 N N . ALA A 1 269 ? -19.542 -3.282 11.850 1.00 96.06 269 ALA A N 1
ATOM 2099 C CA . ALA A 1 269 ? -18.895 -4.434 12.469 1.00 96.06 269 ALA A CA 1
ATOM 2100 C C . ALA A 1 269 ? -18.484 -4.184 13.936 1.00 96.06 269 ALA A C 1
ATOM 2102 O O . ALA A 1 269 ? -18.749 -5.042 14.783 1.00 96.06 269 ALA A O 1
ATOM 2103 N N . VAL A 1 270 ? -17.878 -3.025 14.267 1.00 96.56 270 VAL A N 1
ATOM 2104 C CA . VAL A 1 270 ? -17.205 -2.826 15.576 1.00 96.56 270 VAL A CA 1
ATOM 2105 C C . VAL A 1 270 ? -17.522 -1.540 16.361 1.00 96.56 270 VAL A C 1
ATOM 2107 O O . VAL A 1 270 ? -17.056 -1.418 17.497 1.00 96.56 270 VAL A O 1
ATOM 2110 N N . VAL A 1 271 ? -18.256 -0.555 15.832 1.00 93.25 271 VAL A N 1
ATOM 2111 C CA . VAL A 1 271 ? -18.422 0.760 16.500 1.00 93.25 271 VAL A CA 1
ATOM 2112 C C . VAL A 1 271 ? -19.768 0.884 17.218 1.00 93.25 271 VAL A C 1
ATOM 2114 O O . VAL A 1 271 ? -20.812 0.686 16.612 1.00 93.25 271 VAL A O 1
ATOM 2117 N N . GLY A 1 272 ? -19.758 1.272 18.498 1.00 88.75 272 GLY A N 1
ATOM 2118 C CA . GLY A 1 272 ? -20.972 1.452 19.312 1.00 88.75 272 GLY A CA 1
ATOM 2119 C C . GLY A 1 272 ? -21.555 0.147 19.892 1.00 88.75 272 GLY A C 1
ATOM 2120 O O . GLY A 1 272 ? -21.041 -0.934 19.609 1.00 88.75 272 GLY A O 1
ATOM 2121 N N . PRO A 1 273 ? -22.613 0.227 20.726 1.00 86.94 273 PRO A N 1
ATOM 2122 C CA . PRO A 1 273 ? -23.230 -0.949 21.358 1.00 86.94 273 PRO A CA 1
ATOM 2123 C C . PRO A 1 273 ? -23.961 -1.841 20.339 1.00 86.94 273 PRO A C 1
ATOM 2125 O O . PRO A 1 273 ? -23.903 -3.071 20.404 1.00 86.94 273 PRO A O 1
ATOM 2128 N N . ASP A 1 274 ? -24.579 -1.212 19.342 1.00 91.38 274 ASP A N 1
ATOM 2129 C CA . ASP A 1 274 ? -25.369 -1.857 18.292 1.00 91.38 274 ASP A CA 1
ATOM 2130 C C . ASP A 1 274 ? -24.499 -2.215 17.063 1.00 91.38 274 ASP A C 1
ATOM 2132 O O . ASP A 1 274 ? -24.947 -2.136 15.922 1.00 91.38 274 ASP A O 1
ATOM 2136 N N . CYS A 1 275 ? -23.210 -2.524 17.255 1.00 94.88 275 CYS A N 1
ATOM 2137 C CA . CYS A 1 275 ? -22.354 -3.118 16.212 1.00 94.88 275 CYS A CA 1
ATOM 2138 C C . CYS A 1 275 ? -22.550 -4.633 16.130 1.00 94.88 275 CYS A C 1
ATOM 2140 O O . CYS A 1 275 ? -23.088 -5.214 17.063 1.00 94.88 275 CYS A O 1
ATOM 2142 N N . ILE A 1 276 ? -22.114 -5.305 15.068 1.00 95.62 276 ILE A N 1
ATOM 2143 C CA . ILE A 1 276 ? -22.312 -6.758 14.938 1.00 95.62 276 ILE A CA 1
ATOM 2144 C C . ILE A 1 276 ? -21.520 -7.523 16.013 1.00 95.62 276 ILE A C 1
ATOM 2146 O O . ILE A 1 276 ? -22.101 -8.312 16.755 1.00 95.62 276 ILE A O 1
ATOM 2150 N N . ALA A 1 277 ? -20.212 -7.278 16.138 1.00 96.19 277 ALA A N 1
ATOM 2151 C CA . ALA A 1 277 ? -19.296 -8.236 16.765 1.00 96.19 277 ALA A CA 1
ATOM 2152 C C . ALA A 1 277 ? -19.038 -8.073 18.277 1.00 96.19 277 ALA A C 1
ATOM 2154 O O . ALA A 1 277 ? -18.338 -8.896 18.865 1.00 96.19 277 ALA A O 1
ATOM 2155 N N . PHE A 1 278 ? -19.565 -7.032 18.929 1.00 95.31 278 PHE A N 1
ATOM 2156 C CA . PHE A 1 278 ? -19.282 -6.742 20.344 1.00 95.31 278 PHE A CA 1
ATOM 2157 C C . PHE A 1 278 ? -20.541 -6.440 21.148 1.00 95.31 278 PHE A C 1
ATOM 2159 O O . PHE A 1 278 ? -21.511 -5.902 20.625 1.00 95.31 278 PHE A O 1
ATOM 2166 N N . VAL A 1 279 ? -20.501 -6.721 22.445 1.00 92.62 279 VAL A N 1
ATOM 2167 C CA . VAL A 1 279 ? -21.539 -6.379 23.424 1.00 92.62 279 VAL A CA 1
ATOM 2168 C C . VAL A 1 279 ? -20.939 -5.502 24.527 1.00 92.62 279 VAL A C 1
ATOM 2170 O O . VAL A 1 279 ? -19.747 -5.592 24.825 1.00 92.62 279 VAL A O 1
ATOM 2173 N N . THR A 1 280 ? -21.754 -4.634 25.125 1.00 87.81 280 THR A N 1
ATOM 2174 C CA . THR A 1 280 ? -21.364 -3.864 26.313 1.00 87.81 280 THR A CA 1
ATOM 2175 C C . THR A 1 280 ? -21.859 -4.588 27.560 1.00 87.81 280 THR A C 1
ATOM 2177 O O . THR A 1 280 ? -23.065 -4.746 27.730 1.00 87.81 280 THR A O 1
ATOM 2180 N N . VAL A 1 281 ? -20.942 -5.001 28.435 1.00 84.19 281 VAL A N 1
ATOM 2181 C CA . VAL A 1 281 ? -21.235 -5.682 29.709 1.00 84.19 281 VAL A CA 1
ATOM 2182 C C . VAL A 1 281 ? -20.525 -4.914 30.816 1.00 84.19 281 VAL A C 1
ATOM 2184 O O . VAL A 1 281 ? -19.315 -4.706 30.732 1.00 84.19 281 VAL A O 1
ATOM 2187 N N . ASP A 1 282 ? -21.276 -4.450 31.815 1.00 82.75 282 ASP A N 1
ATOM 2188 C CA . ASP A 1 282 ? -20.789 -3.606 32.923 1.00 82.75 282 ASP A CA 1
ATOM 2189 C C . ASP A 1 282 ? -20.109 -2.297 32.464 1.00 82.75 282 ASP A C 1
ATOM 2191 O O . ASP A 1 282 ? -19.223 -1.755 33.117 1.00 82.75 282 ASP A O 1
ATOM 2195 N N . GLY A 1 283 ? -20.518 -1.785 31.296 1.00 80.62 283 GLY A N 1
ATOM 2196 C CA . GLY A 1 283 ? -19.904 -0.626 30.635 1.00 80.62 283 GLY A CA 1
ATOM 2197 C C . GLY A 1 283 ? -18.670 -0.957 29.785 1.00 80.62 283 GLY A C 1
ATOM 2198 O O . GLY A 1 283 ? -18.259 -0.137 28.964 1.00 80.62 283 GLY A O 1
ATOM 2199 N N . GLU A 1 284 ? -18.114 -2.164 29.900 1.00 84.88 284 GLU A N 1
ATOM 2200 C CA . GLU A 1 284 ? -16.972 -2.619 29.106 1.00 84.88 284 GLU A CA 1
ATOM 2201 C C . GLU A 1 284 ? -17.405 -3.213 27.760 1.00 84.88 284 GLU A C 1
ATOM 2203 O O . GLU A 1 284 ? -18.318 -4.037 27.683 1.00 84.88 284 GLU A O 1
ATOM 2208 N N . LYS A 1 285 ? -16.698 -2.851 26.683 1.00 90.31 285 LYS A N 1
ATOM 2209 C CA . LYS A 1 285 ? -16.883 -3.442 25.350 1.00 90.31 285 LYS A CA 1
ATOM 2210 C C . LYS A 1 285 ? -16.164 -4.797 25.271 1.00 90.31 285 LYS A C 1
ATOM 2212 O O . LYS A 1 285 ? -14.934 -4.834 25.239 1.00 90.31 285 LYS A O 1
ATOM 2217 N N . LYS A 1 286 ? -16.918 -5.895 25.174 1.00 91.44 286 LYS A N 1
ATOM 2218 C CA . LYS A 1 286 ? -16.408 -7.278 25.090 1.00 91.44 286 LYS A CA 1
ATOM 2219 C C . LYS A 1 286 ? -16.810 -7.918 23.748 1.00 91.44 286 LYS A C 1
ATOM 2221 O O . LYS A 1 286 ? -17.916 -7.657 23.272 1.00 91.44 286 LYS A O 1
ATOM 2226 N N . PRO A 1 287 ? -15.925 -8.680 23.075 1.00 94.12 287 PRO A N 1
ATOM 2227 C CA . PRO A 1 287 ? -16.264 -9.344 21.816 1.00 94.12 287 PRO A CA 1
ATOM 2228 C C . PRO A 1 287 ? -17.282 -10.463 22.054 1.00 94.12 287 PRO A C 1
ATOM 2230 O O . PRO A 1 287 ? -17.264 -11.112 23.100 1.00 94.12 287 PRO A O 1
ATOM 2233 N N . LEU A 1 288 ? -18.154 -10.698 21.076 1.00 94.56 288 LEU A N 1
ATOM 2234 C CA . LEU A 1 288 ? -19.008 -11.883 21.045 1.00 94.56 288 LEU A CA 1
ATOM 2235 C C . LEU A 1 288 ? -18.193 -13.117 20.611 1.00 94.56 288 LEU A C 1
ATOM 2237 O O . LEU A 1 288 ? -17.238 -12.965 19.840 1.00 94.56 288 LEU A O 1
ATOM 2241 N N . PRO A 1 289 ? -18.577 -14.338 21.037 1.00 94.06 289 PRO A N 1
ATOM 2242 C CA . PRO A 1 289 ? -18.038 -15.578 20.476 1.00 94.06 289 PRO A CA 1
ATOM 2243 C C . PRO A 1 289 ? -18.191 -15.608 18.951 1.00 94.06 289 PRO A C 1
ATOM 2245 O O . PRO A 1 289 ? -19.202 -15.134 18.433 1.00 94.06 289 PRO A O 1
ATOM 2248 N N . CYS A 1 290 ? -17.227 -16.187 18.231 1.00 93.88 290 CYS A N 1
ATOM 2249 C CA . CYS A 1 290 ? -17.203 -16.180 16.762 1.00 93.88 290 CYS A CA 1
ATOM 2250 C C . CYS A 1 290 ? -18.510 -16.703 16.138 1.00 93.88 290 CYS A C 1
ATOM 2252 O O . CYS A 1 290 ? -19.086 -16.049 15.273 1.00 93.88 290 CYS A O 1
ATOM 2254 N N . GLU A 1 291 ? -19.052 -17.807 16.661 1.00 94.12 291 GLU A N 1
ATOM 2255 C CA . GLU A 1 291 ? -20.345 -18.370 16.242 1.00 94.12 291 GLU A CA 1
ATOM 2256 C C . GLU A 1 291 ? -21.499 -17.360 16.359 1.00 94.12 291 GLU A C 1
ATOM 2258 O O . GLU A 1 291 ? -22.329 -17.258 15.458 1.00 94.12 291 GLU A O 1
ATOM 2263 N N . ALA A 1 292 ? -21.523 -16.561 17.431 1.00 94.44 292 ALA A N 1
ATOM 2264 C CA . ALA A 1 292 ? -22.524 -15.519 17.641 1.00 94.44 292 ALA A CA 1
ATOM 2265 C C . ALA A 1 292 ? -22.307 -14.312 16.713 1.00 94.44 292 ALA A C 1
ATOM 2267 O O . ALA A 1 292 ? -23.283 -13.764 16.205 1.00 94.44 292 ALA A O 1
ATOM 2268 N N . GLN A 1 293 ? -21.055 -13.927 16.429 1.00 96.38 293 GLN A N 1
ATOM 2269 C CA . GLN A 1 293 ? -20.756 -12.903 15.416 1.00 96.38 293 GLN A CA 1
ATOM 2270 C C . GLN A 1 293 ? -21.298 -13.323 14.039 1.00 96.38 293 GLN A C 1
ATOM 2272 O O . GLN A 1 293 ? -21.998 -12.554 13.378 1.00 96.38 293 GLN A O 1
ATOM 2277 N N . VAL A 1 294 ? -21.023 -14.570 13.641 1.00 95.75 294 VAL A N 1
ATOM 2278 C CA . VAL A 1 294 ? -21.473 -15.159 12.373 1.00 95.75 294 VAL A CA 1
ATOM 2279 C C . VAL A 1 294 ? -22.993 -15.321 12.333 1.00 95.75 294 VAL A C 1
ATOM 2281 O O . VAL A 1 294 ? -23.591 -15.061 11.292 1.00 95.75 294 VAL A O 1
ATOM 2284 N N . ALA A 1 295 ? -23.640 -15.698 13.440 1.00 95.62 295 ALA A N 1
ATOM 2285 C CA . ALA A 1 295 ? -25.099 -15.781 13.526 1.00 95.62 295 ALA A CA 1
ATOM 2286 C C . ALA A 1 295 ? -25.766 -14.407 13.335 1.00 95.62 295 ALA A C 1
ATOM 2288 O O . ALA A 1 295 ? -26.669 -14.283 12.507 1.00 95.62 295 ALA A O 1
ATOM 2289 N N . VAL A 1 296 ? -25.279 -13.366 14.029 1.00 95.06 296 VAL A N 1
ATOM 2290 C CA . VAL A 1 296 ? -25.793 -11.993 13.870 1.00 95.06 296 VAL A CA 1
ATOM 2291 C C . VAL A 1 296 ? -25.595 -11.504 12.433 1.00 95.06 296 VAL A C 1
ATOM 2293 O O . VAL A 1 296 ? -26.530 -10.964 11.846 1.00 95.06 296 VAL A O 1
ATOM 2296 N N . TYR A 1 297 ? -24.413 -11.720 11.841 1.00 95.00 297 TYR A N 1
ATOM 2297 C CA . TYR A 1 297 ? -24.146 -11.319 10.457 1.00 95.00 297 TYR A CA 1
ATOM 2298 C C . TYR A 1 297 ? -25.019 -12.071 9.444 1.00 95.00 297 TYR A C 1
ATOM 2300 O O . TYR A 1 297 ? -25.604 -11.433 8.574 1.00 95.00 297 TYR A O 1
ATOM 2308 N N . LYS A 1 298 ? -25.163 -13.399 9.559 1.00 93.12 298 LYS A N 1
ATOM 2309 C CA . LYS A 1 298 ? -25.957 -14.203 8.613 1.00 93.12 298 LYS A CA 1
ATOM 2310 C C . LYS A 1 298 ? -27.435 -13.829 8.610 1.00 93.12 298 LYS A C 1
ATOM 2312 O O . LYS A 1 298 ? -28.024 -13.759 7.537 1.00 93.12 298 LYS A O 1
ATOM 2317 N N . GLU A 1 299 ? -28.039 -13.575 9.770 1.00 93.62 299 GLU A N 1
ATOM 2318 C CA . GLU A 1 299 ? -29.450 -13.171 9.813 1.00 93.62 299 GLU A CA 1
ATOM 2319 C C . GLU A 1 299 ? -29.653 -11.723 9.347 1.00 93.62 299 GLU A C 1
ATOM 2321 O O . GLU A 1 299 ? -30.625 -11.427 8.650 1.00 93.62 299 GLU A O 1
ATOM 2326 N N . LEU A 1 300 ? -28.705 -10.828 9.650 1.00 92.25 300 LEU A N 1
ATOM 2327 C CA . LEU A 1 300 ? -28.709 -9.476 9.096 1.00 92.25 300 LEU A CA 1
ATOM 2328 C C . LEU A 1 300 ? -28.614 -9.531 7.563 1.00 92.25 300 LEU A C 1
ATOM 2330 O O . LEU A 1 300 ? -29.465 -8.974 6.879 1.00 92.25 300 LEU A O 1
ATOM 2334 N N . ALA A 1 301 ? -27.649 -10.274 7.018 1.00 89.88 301 ALA A N 1
ATOM 2335 C CA . ALA A 1 301 ? -27.489 -10.467 5.580 1.00 89.88 301 ALA A CA 1
ATOM 2336 C C . ALA A 1 301 ? -28.730 -11.101 4.933 1.00 89.88 301 ALA A C 1
ATOM 2338 O O . ALA A 1 301 ? -29.159 -10.630 3.889 1.00 89.88 301 ALA A O 1
ATOM 2339 N N . ALA A 1 302 ? -29.366 -12.091 5.569 1.00 88.69 302 ALA A N 1
ATOM 2340 C CA . ALA A 1 302 ? -30.624 -12.671 5.089 1.00 88.69 302 ALA A CA 1
ATOM 2341 C C . ALA A 1 302 ? -31.792 -11.663 5.082 1.00 88.69 302 ALA A C 1
ATOM 2343 O O . ALA A 1 302 ? -32.668 -11.753 4.226 1.00 88.69 302 ALA A O 1
ATOM 2344 N N . THR A 1 303 ? -31.788 -10.686 5.995 1.00 85.44 303 THR A N 1
ATOM 2345 C CA . THR A 1 303 ? -32.777 -9.592 6.029 1.00 85.44 303 THR A CA 1
ATOM 2346 C C . THR A 1 303 ? -32.571 -8.606 4.872 1.00 85.44 303 THR A C 1
ATOM 2348 O O . THR A 1 303 ? -33.547 -8.124 4.307 1.00 85.44 303 THR A O 1
ATOM 2351 N N . TYR A 1 304 ? -31.316 -8.342 4.493 1.00 80.06 304 TYR A N 1
ATOM 2352 C CA . TYR A 1 304 ? -30.939 -7.440 3.394 1.00 80.06 304 TYR A CA 1
ATOM 2353 C C . TYR A 1 304 ? -30.713 -8.152 2.045 1.00 80.06 304 TYR A C 1
ATOM 2355 O O . TYR A 1 304 ? -30.372 -7.507 1.060 1.00 80.06 304 TYR A O 1
ATOM 2363 N N . ALA A 1 305 ? -30.932 -9.469 1.951 1.00 65.06 305 ALA A N 1
ATOM 2364 C CA . ALA A 1 305 ? -30.595 -10.273 0.768 1.00 65.06 305 ALA A CA 1
ATOM 2365 C C . ALA A 1 305 ? -31.401 -9.943 -0.506 1.00 65.06 305 ALA A C 1
ATOM 2367 O O . ALA A 1 305 ? -31.088 -10.459 -1.575 1.00 65.06 305 ALA A O 1
ATOM 2368 N N . VAL A 1 306 ? -32.424 -9.092 -0.396 1.00 50.84 306 VAL A N 1
ATOM 2369 C CA . VAL A 1 306 ? -33.223 -8.565 -1.517 1.00 50.84 306 VAL A CA 1
ATOM 2370 C C . VAL A 1 306 ? -32.641 -7.244 -2.064 1.00 50.84 306 VAL A C 1
ATOM 2372 O O . VAL A 1 306 ? -33.019 -6.812 -3.145 1.00 50.84 306 VAL A O 1
ATOM 2375 N N . GLU A 1 307 ? -31.703 -6.623 -1.341 1.00 52.75 307 GLU A N 1
ATOM 2376 C CA . GLU A 1 307 ? -31.105 -5.304 -1.623 1.00 52.75 307 GLU A CA 1
ATOM 2377 C C . GLU A 1 307 ? -29.567 -5.383 -1.796 1.00 52.75 307 GLU A C 1
ATOM 2379 O O . GLU A 1 307 ? -28.880 -4.367 -1.769 1.00 52.75 307 GLU A O 1
ATOM 2384 N N . LEU A 1 308 ? -28.995 -6.592 -1.906 1.00 52.81 308 LEU A N 1
ATOM 2385 C CA . LEU A 1 308 ? -27.590 -6.848 -1.548 1.00 52.81 308 LEU A CA 1
ATOM 2386 C C . LEU A 1 308 ? -26.510 -6.406 -2.561 1.00 52.81 308 LEU A C 1
ATOM 2388 O O . LEU A 1 308 ? -25.330 -6.594 -2.262 1.00 52.81 308 LEU A O 1
ATOM 2392 N N . ASP A 1 309 ? -26.867 -5.817 -3.706 1.00 58.25 309 ASP A N 1
ATOM 2393 C CA . ASP A 1 309 ? -25.891 -5.365 -4.716 1.00 58.25 309 ASP A CA 1
ATOM 2394 C C . ASP A 1 309 ? -24.980 -4.228 -4.192 1.00 58.25 309 ASP A C 1
ATOM 2396 O O . ASP A 1 309 ? -23.803 -4.175 -4.546 1.00 58.25 309 ASP A O 1
ATOM 2400 N N . ASP A 1 310 ? -25.489 -3.375 -3.290 1.00 64.00 310 ASP A N 1
ATOM 2401 C CA . ASP A 1 310 ? -24.765 -2.238 -2.682 1.00 64.00 310 ASP A CA 1
ATOM 2402 C C . ASP A 1 310 ? -24.229 -2.520 -1.251 1.00 64.00 310 ASP A C 1
ATOM 2404 O O . ASP A 1 310 ? -23.649 -1.644 -0.603 1.00 64.00 310 ASP A O 1
ATOM 2408 N N . GLY A 1 311 ? -24.411 -3.739 -0.724 1.00 81.94 311 GLY A N 1
ATOM 2409 C CA . GLY A 1 311 ? -24.019 -4.109 0.646 1.00 81.94 311 GLY A CA 1
ATOM 2410 C C . GLY A 1 311 ? -24.951 -3.587 1.758 1.00 81.94 311 GLY A C 1
ATOM 2411 O O . GLY A 1 311 ? -26.001 -3.000 1.510 1.00 81.94 311 GLY A O 1
ATOM 2412 N N . ILE A 1 312 ? -24.599 -3.838 3.028 1.00 87.81 312 ILE A N 1
ATOM 2413 C CA . ILE A 1 312 ? -25.449 -3.504 4.186 1.00 87.81 312 ILE A CA 1
ATOM 2414 C C . ILE A 1 312 ? -25.048 -2.141 4.793 1.00 87.81 312 ILE A C 1
ATOM 2416 O O . ILE A 1 312 ? -23.969 -2.025 5.391 1.00 87.81 312 ILE A O 1
ATOM 2420 N N . PRO A 1 313 ? -25.915 -1.111 4.739 1.00 88.69 313 PRO A N 1
ATOM 2421 C CA . PRO A 1 313 ? -25.575 0.242 5.176 1.00 88.69 313 PRO A CA 1
ATOM 2422 C C . PRO A 1 313 ? -25.492 0.389 6.703 1.00 88.69 313 PRO A C 1
ATOM 2424 O O . PRO A 1 313 ? -26.345 -0.104 7.445 1.00 88.69 313 PRO A O 1
ATOM 2427 N N . ASP A 1 314 ? -24.524 1.168 7.194 1.00 90.44 314 ASP A N 1
ATOM 2428 C CA . ASP A 1 314 ? -24.413 1.533 8.614 1.00 90.44 314 ASP A CA 1
ATOM 2429 C C . ASP A 1 314 ? -25.397 2.664 8.979 1.00 90.44 314 ASP A C 1
ATOM 2431 O O . ASP A 1 314 ? -25.043 3.843 9.018 1.00 90.44 314 ASP A O 1
ATOM 2435 N N . ASN A 1 315 ? -26.668 2.314 9.213 1.00 90.94 315 ASN A N 1
ATOM 2436 C CA . ASN A 1 315 ? -27.717 3.278 9.555 1.00 90.94 315 ASN A CA 1
ATOM 2437 C C . ASN A 1 315 ? -28.586 2.846 10.754 1.00 90.94 315 ASN A C 1
ATOM 2439 O O . ASN A 1 315 ? -28.571 1.702 11.209 1.00 90.94 315 ASN A O 1
ATOM 2443 N N . LYS A 1 316 ? -29.393 3.782 11.272 1.00 91.62 316 LYS A N 1
ATOM 2444 C CA . LYS A 1 316 ? -30.228 3.608 12.479 1.00 91.62 316 LYS A CA 1
ATOM 2445 C C . LYS A 1 316 ? -31.254 2.464 12.390 1.00 91.62 316 LYS A C 1
ATOM 2447 O O . LYS A 1 316 ? -31.699 1.988 13.433 1.00 91.62 316 LYS A O 1
ATOM 2452 N N . THR A 1 317 ? -31.640 2.025 11.193 1.00 91.69 317 THR A N 1
ATOM 2453 C CA . THR A 1 317 ? -32.504 0.853 10.982 1.00 91.69 317 THR A CA 1
ATOM 2454 C C . THR A 1 317 ? -31.687 -0.431 11.103 1.00 91.69 317 THR A C 1
ATOM 2456 O O . THR A 1 317 ? -32.019 -1.270 11.939 1.00 91.69 317 THR A O 1
ATOM 2459 N N . THR A 1 318 ? -30.559 -0.530 10.396 1.00 92.19 318 THR A N 1
ATOM 2460 C CA . THR A 1 318 ? -29.617 -1.659 10.482 1.00 92.19 318 THR A CA 1
ATOM 2461 C C . THR A 1 318 ? -29.162 -1.912 11.920 1.00 92.19 318 THR A C 1
ATOM 2463 O O . THR A 1 318 ? -29.203 -3.040 12.408 1.00 92.19 318 THR A O 1
ATOM 2466 N N . ARG A 1 319 ? -28.819 -0.841 12.652 1.00 94.75 319 ARG A N 1
ATOM 2467 C CA . ARG A 1 319 ? -28.435 -0.886 14.074 1.00 94.75 319 ARG A CA 1
ATOM 2468 C C . ARG A 1 319 ? -29.528 -1.471 14.972 1.00 94.75 319 ARG A C 1
ATOM 2470 O O . ARG A 1 319 ? -29.234 -2.294 15.834 1.00 94.75 319 ARG A O 1
ATOM 2477 N N . LYS A 1 320 ? -30.798 -1.107 14.750 1.00 92.88 320 LYS A N 1
ATOM 2478 C CA . LYS A 1 320 ? -31.935 -1.725 15.460 1.00 92.88 320 LYS A CA 1
ATOM 2479 C C . LYS A 1 320 ? -32.081 -3.207 15.115 1.00 92.88 320 LYS A C 1
ATOM 2481 O O . LYS A 1 320 ? -32.349 -3.990 16.018 1.00 92.88 320 LYS A O 1
ATOM 2486 N N . GLY A 1 321 ? -31.891 -3.581 13.847 1.00 93.19 321 GLY A N 1
ATOM 2487 C CA . GLY A 1 321 ? -31.885 -4.979 13.407 1.00 93.19 321 GLY A CA 1
ATOM 2488 C C . GLY A 1 321 ? -30.841 -5.795 14.169 1.00 93.19 321 GLY A C 1
ATOM 2489 O O . GLY A 1 321 ? -31.189 -6.754 14.848 1.00 93.19 321 GLY A O 1
ATOM 2490 N N . VAL A 1 322 ? -29.584 -5.338 14.171 1.00 94.81 322 VAL A N 1
ATOM 2491 C CA . VAL A 1 322 ? -28.486 -5.946 14.945 1.00 94.81 322 VAL A CA 1
ATOM 2492 C C . VAL A 1 322 ? -28.826 -6.072 16.436 1.00 94.81 322 VAL A C 1
ATOM 2494 O O . VAL A 1 322 ? -28.591 -7.126 17.026 1.00 94.81 322 VAL A O 1
ATOM 2497 N N . ALA A 1 323 ? -29.405 -5.035 17.051 1.00 93.38 323 ALA A N 1
ATOM 2498 C CA . ALA A 1 323 ? -29.795 -5.070 18.461 1.00 93.38 323 ALA A CA 1
ATOM 2499 C C . ALA A 1 323 ? -30.876 -6.131 18.755 1.00 93.38 323 ALA A C 1
ATOM 2501 O O . ALA A 1 323 ? -30.722 -6.900 19.703 1.00 93.38 323 ALA A O 1
ATOM 2502 N N . LEU A 1 324 ? -31.923 -6.219 17.925 1.00 94.25 324 LEU A N 1
ATOM 2503 C CA . LEU A 1 324 ? -32.992 -7.220 18.054 1.00 94.25 324 LEU A CA 1
ATOM 2504 C C . LEU A 1 324 ? -32.482 -8.649 17.814 1.00 94.25 324 LEU A C 1
ATOM 2506 O O . LEU A 1 324 ? -32.856 -9.570 18.542 1.00 94.25 324 LEU A O 1
ATOM 2510 N N . ILE A 1 325 ? -31.591 -8.833 16.832 1.00 94.19 325 ILE A N 1
ATOM 2511 C CA . ILE A 1 325 ? -30.984 -10.137 16.537 1.00 94.19 325 ILE A CA 1
ATOM 2512 C C . ILE A 1 325 ? -30.153 -10.614 17.735 1.00 94.19 325 ILE A C 1
ATOM 2514 O O . ILE A 1 325 ? -30.320 -11.748 18.185 1.00 94.19 325 ILE A O 1
ATOM 2518 N N . LYS A 1 326 ? -29.323 -9.738 18.321 1.00 93.25 326 LYS A N 1
ATOM 2519 C CA . LYS A 1 326 ? -28.592 -10.041 19.563 1.00 93.25 326 LYS A CA 1
ATOM 2520 C C . LYS A 1 326 ? -29.512 -10.345 20.738 1.00 93.25 326 LYS A C 1
ATOM 2522 O O . LYS A 1 326 ? -29.216 -11.264 21.492 1.00 93.25 326 LYS A O 1
ATOM 2527 N N . GLU A 1 327 ? -30.592 -9.585 20.916 1.00 91.94 327 GLU A N 1
ATOM 2528 C CA . GLU A 1 327 ? -31.544 -9.777 22.015 1.00 91.94 327 GLU A CA 1
ATOM 2529 C C . GLU A 1 327 ? -32.156 -11.182 21.977 1.00 91.94 327 GLU A C 1
ATOM 2531 O O . GLU A 1 327 ? -32.077 -11.910 22.966 1.00 91.94 327 GLU A O 1
ATOM 2536 N N . ARG A 1 328 ? -32.632 -11.622 20.806 1.00 91.50 328 ARG A N 1
ATOM 2537 C CA . ARG A 1 328 ? -33.148 -12.986 20.606 1.00 91.50 328 ARG A CA 1
ATOM 2538 C C . ARG A 1 328 ? -32.064 -14.071 20.721 1.00 91.50 328 ARG A C 1
ATOM 2540 O O . ARG A 1 328 ? -32.376 -15.186 21.124 1.00 91.50 328 ARG A O 1
ATOM 2547 N N . LEU A 1 329 ? -30.804 -13.759 20.404 1.00 89.38 329 LEU A N 1
ATOM 2548 C CA . LEU A 1 329 ? -29.651 -14.651 20.611 1.00 89.38 329 LEU A CA 1
ATOM 2549 C C . LEU A 1 329 ? -29.107 -14.643 22.059 1.00 89.38 329 LEU A C 1
ATOM 2551 O O . LEU A 1 329 ? -28.111 -15.307 22.329 1.00 89.38 329 LEU A O 1
ATOM 2555 N N . GLY A 1 330 ? -29.727 -13.913 22.996 1.00 88.31 330 GLY A N 1
ATOM 2556 C CA . GLY A 1 330 ? -29.310 -13.862 24.406 1.00 88.31 330 GLY A CA 1
ATOM 2557 C C . GLY A 1 330 ? -28.175 -12.876 24.724 1.00 88.31 330 GLY A C 1
ATOM 2558 O O . GLY A 1 330 ? -27.709 -12.825 25.858 1.00 88.31 330 GLY A O 1
ATOM 2559 N N . PHE A 1 331 ? -27.756 -12.056 23.756 1.00 83.56 331 PHE A N 1
ATOM 2560 C CA . PHE A 1 331 ? -26.700 -11.039 23.883 1.00 83.56 331 PHE A CA 1
ATOM 2561 C C . PHE A 1 331 ? -27.242 -9.597 23.927 1.00 83.56 331 PHE A C 1
ATOM 2563 O O . PHE A 1 331 ? -26.505 -8.635 23.692 1.00 83.56 331 PHE A O 1
ATOM 2570 N N . GLY A 1 332 ? -28.544 -9.429 24.178 1.00 64.31 332 GLY A N 1
ATOM 2571 C CA . GLY A 1 332 ? -29.185 -8.120 24.294 1.00 64.31 332 GLY A CA 1
ATOM 2572 C C . GLY A 1 332 ? -28.709 -7.347 25.525 1.00 64.31 332 GLY A C 1
ATOM 2573 O O . GLY A 1 332 ? -28.617 -7.895 26.622 1.00 64.31 332 GLY A O 1
ATOM 2574 N N . ALA A 1 333 ? -28.448 -6.049 25.366 1.00 56.00 333 ALA A N 1
ATOM 2575 C CA . ALA A 1 333 ? -28.172 -5.176 26.502 1.00 56.00 333 ALA A CA 1
ATOM 2576 C C . ALA A 1 333 ? -29.449 -5.008 27.344 1.00 56.00 333 ALA A C 1
ATOM 2578 O O . ALA A 1 333 ? -30.412 -4.383 26.891 1.00 56.00 333 ALA A O 1
ATOM 2579 N N . ALA A 1 334 ? -29.453 -5.557 28.562 1.00 41.97 334 ALA A N 1
ATOM 2580 C CA . ALA A 1 334 ? -30.599 -5.542 29.467 1.00 41.97 334 ALA A CA 1
ATOM 2581 C C . ALA A 1 334 ? -30.994 -4.106 29.863 1.00 41.97 334 ALA A C 1
ATOM 2583 O O . ALA A 1 334 ? -30.463 -3.523 30.809 1.00 41.97 334 ALA A O 1
ATOM 2584 N N . LYS A 1 335 ? -31.952 -3.523 29.133 1.00 40.44 335 LYS A N 1
ATOM 2585 C CA . LYS A 1 335 ? -32.531 -2.211 29.441 1.00 40.44 335 LYS A CA 1
ATOM 2586 C C . LYS A 1 335 ? -33.422 -2.332 30.672 1.00 40.44 335 LYS A C 1
ATOM 2588 O O . LYS A 1 335 ? -34.595 -2.682 30.570 1.00 40.44 335 LYS A O 1
ATOM 2593 N N . THR A 1 336 ? -32.867 -2.007 31.834 1.00 29.70 336 THR A N 1
ATOM 2594 C CA . THR A 1 336 ? -33.584 -1.897 33.108 1.00 29.70 336 THR A CA 1
ATOM 2595 C C . THR A 1 336 ? -34.672 -0.821 33.035 1.00 29.70 336 THR A C 1
ATOM 2597 O O . THR A 1 336 ? -34.456 0.343 33.366 1.00 29.70 336 THR A O 1
ATOM 2600 N N . MET A 1 337 ? -35.884 -1.213 32.622 1.00 31.28 337 MET A N 1
ATOM 2601 C CA . MET A 1 337 ? -37.088 -0.375 32.684 1.00 31.28 337 MET A CA 1
ATOM 2602 C C . MET A 1 337 ? -37.589 -0.210 34.128 1.00 31.28 337 MET A C 1
ATOM 2604 O O . MET A 1 337 ? -38.687 -0.628 34.490 1.00 31.28 337 MET A O 1
ATOM 2608 N N . ALA A 1 338 ? -36.797 0.461 34.961 1.00 30.55 338 ALA A N 1
ATOM 2609 C CA . ALA A 1 338 ? -37.240 0.962 36.254 1.00 30.55 338 ALA A CA 1
ATOM 2610 C C . ALA A 1 338 ? -38.122 2.211 36.050 1.00 30.55 338 ALA A C 1
ATOM 2612 O O . ALA A 1 338 ? -37.654 3.342 36.162 1.00 30.55 338 ALA A O 1
ATOM 2613 N N . LYS A 1 339 ? -39.408 2.013 35.722 1.00 31.55 339 LYS A N 1
ATOM 2614 C CA . LYS A 1 339 ? -40.407 3.097 35.628 1.00 31.55 339 LYS A CA 1
ATOM 2615 C C . LYS A 1 339 ? -41.545 2.935 36.640 1.00 31.55 339 LYS A C 1
ATOM 2617 O O . LYS A 1 339 ? -42.724 2.978 36.292 1.00 31.55 339 LYS A O 1
ATOM 2622 N N . THR A 1 340 ? -41.185 2.787 37.910 1.00 28.23 340 THR A N 1
ATOM 2623 C CA . THR A 1 340 ? -42.135 2.897 39.023 1.00 28.23 340 THR A CA 1
ATOM 2624 C C . THR A 1 340 ? -42.400 4.376 39.298 1.00 28.23 340 THR A C 1
ATOM 2626 O O . THR A 1 340 ? -41.491 5.114 39.672 1.00 28.23 340 THR A O 1
ATOM 2629 N N . VAL A 1 341 ? -43.633 4.833 39.081 1.00 32.16 341 VAL A N 1
ATOM 2630 C CA . VAL A 1 341 ? -44.022 6.230 39.326 1.00 32.16 341 VAL A CA 1
ATOM 2631 C C . VAL A 1 341 ? -44.296 6.435 40.816 1.00 32.16 341 VAL A C 1
ATOM 2633 O O . VAL A 1 341 ? -45.177 5.786 41.372 1.00 32.16 341 VAL A O 1
ATOM 2636 N N . ALA A 1 342 ? -43.591 7.380 41.438 1.00 27.66 342 ALA A N 1
ATOM 2637 C CA . ALA A 1 342 ? -43.896 7.896 42.770 1.00 27.66 342 ALA A CA 1
ATOM 2638 C C . ALA A 1 342 ? -44.038 9.425 42.692 1.00 27.66 342 ALA A C 1
ATOM 2640 O O . ALA A 1 342 ? -43.131 10.111 42.224 1.00 27.66 342 ALA A O 1
ATOM 2641 N N . VAL A 1 343 ? -45.189 9.955 43.116 1.00 28.89 343 VAL A N 1
ATOM 2642 C CA . VAL A 1 343 ? -45.517 11.391 43.067 1.00 28.89 343 VAL A CA 1
ATOM 2643 C C . VAL A 1 343 ? -45.615 11.936 44.487 1.00 28.89 343 VAL A C 1
ATOM 2645 O O . VAL A 1 343 ? -46.490 11.511 45.236 1.00 28.89 343 VAL A O 1
ATOM 2648 N N . VAL A 1 344 ? -44.768 12.911 44.836 1.00 29.30 344 VAL A N 1
ATOM 2649 C CA . VAL A 1 344 ? -44.866 13.700 46.078 1.00 29.30 344 VAL A CA 1
ATOM 2650 C C . VAL A 1 344 ? -44.480 15.165 45.812 1.00 29.30 344 VAL A C 1
ATOM 2652 O O . VAL A 1 344 ? -43.549 15.445 45.060 1.00 29.30 344 VAL A O 1
ATOM 2655 N N . LYS A 1 345 ? -45.213 16.087 46.449 1.00 27.23 345 LYS A N 1
ATOM 2656 C CA . LYS A 1 345 ? -44.983 17.543 46.565 1.00 27.23 345 LYS A CA 1
ATOM 2657 C C . LYS A 1 345 ? -44.737 17.886 48.062 1.00 27.23 345 LYS A C 1
ATOM 2659 O O . LYS A 1 345 ? -45.017 17.024 48.888 1.00 27.23 345 LYS A O 1
ATOM 2664 N N . THR A 1 346 ? -44.267 19.046 48.541 1.00 26.25 346 THR A N 1
ATOM 2665 C CA . THR A 1 346 ? -43.982 20.417 48.025 1.00 26.25 346 THR A CA 1
ATOM 2666 C C . THR A 1 346 ? -43.013 21.102 49.048 1.00 26.25 346 THR A C 1
ATOM 2668 O O . THR A 1 346 ? -42.668 20.444 50.023 1.00 26.25 346 THR A O 1
ATOM 2671 N N . GLU A 1 347 ? -42.504 22.348 48.999 1.00 24.53 347 GLU A N 1
ATOM 2672 C CA . GLU A 1 347 ? -42.555 23.533 48.107 1.00 24.53 347 GLU A CA 1
ATOM 2673 C C . GLU A 1 347 ? -41.287 24.411 48.340 1.00 24.53 347 GLU A C 1
ATOM 2675 O O . GLU A 1 347 ? -40.491 24.116 49.227 1.00 24.53 347 GLU A O 1
ATOM 2680 N N . ALA A 1 348 ? -41.201 25.550 47.637 1.00 23.52 348 ALA A N 1
ATOM 2681 C CA . ALA A 1 348 ? -40.537 26.801 48.051 1.00 23.52 348 ALA A CA 1
ATOM 2682 C C . ALA A 1 348 ? -38.987 26.912 48.060 1.00 23.52 348 ALA A C 1
ATOM 2684 O O . ALA A 1 348 ? -38.232 25.948 48.021 1.00 23.52 348 ALA A O 1
ATOM 2685 N N . ALA A 1 349 ? -38.543 28.176 48.044 1.00 24.97 349 ALA A N 1
ATOM 2686 C CA . ALA A 1 349 ? -37.162 28.690 47.966 1.00 24.97 349 ALA A CA 1
ATOM 2687 C C . ALA A 1 349 ? -37.020 29.835 49.036 1.00 24.97 349 ALA A C 1
ATOM 2689 O O . ALA A 1 349 ? -37.871 29.820 49.931 1.00 24.97 349 ALA A O 1
ATOM 2690 N N . PRO A 1 350 ? -36.091 30.842 49.030 1.00 34.84 350 PRO A N 1
ATOM 2691 C CA . PRO A 1 350 ? -35.128 31.267 47.992 1.00 34.84 350 PRO A CA 1
ATOM 2692 C C . PRO A 1 350 ? -33.711 31.751 48.446 1.00 34.84 350 PRO A C 1
ATOM 2694 O O . PRO A 1 350 ? -33.449 31.968 49.620 1.00 34.84 350 PRO A O 1
ATOM 2697 N N . ALA A 1 351 ? -32.875 32.056 47.435 1.00 24.20 351 ALA A N 1
ATOM 2698 C CA . ALA A 1 351 ? -31.819 33.095 47.369 1.00 24.20 351 ALA A CA 1
ATOM 2699 C C . ALA A 1 351 ? -30.556 33.055 48.275 1.00 24.20 351 ALA A C 1
ATOM 2701 O O . ALA A 1 351 ? -30.634 32.856 49.478 1.00 24.20 351 ALA A O 1
ATOM 2702 N N . VAL A 1 352 ? -29.393 33.420 47.694 1.00 25.17 352 VAL A N 1
ATOM 2703 C CA . VAL A 1 352 ? -28.671 34.695 47.970 1.00 25.17 352 VAL A CA 1
ATOM 2704 C C . VAL A 1 352 ? -27.446 34.897 47.038 1.00 25.17 352 VAL A C 1
ATOM 2706 O O . VAL A 1 352 ? -26.553 34.065 46.956 1.00 25.17 352 VAL A O 1
ATOM 2709 N N . VAL A 1 353 ? -27.466 36.034 46.328 1.00 24.09 353 VAL A N 1
ATOM 2710 C CA . VAL A 1 353 ? -26.384 36.955 45.881 1.00 24.09 353 VAL A CA 1
ATOM 2711 C C . VAL A 1 353 ? -24.905 36.499 45.890 1.00 24.09 353 VAL A C 1
ATOM 2713 O O . VAL A 1 353 ? -24.362 36.224 46.956 1.00 24.09 353 VAL A O 1
ATOM 2716 N N . SER A 1 354 ? -24.194 36.678 44.756 1.00 26.03 354 SER A N 1
ATOM 2717 C CA . SER A 1 354 ? -22.988 37.553 44.664 1.00 26.03 354 SER A CA 1
ATOM 2718 C C . SER A 1 354 ? -22.370 37.688 43.260 1.00 26.03 354 SER A C 1
ATOM 2720 O O . SER A 1 354 ? -22.040 36.692 42.629 1.00 26.03 354 SER A O 1
ATOM 2722 N N . SER A 1 355 ? -22.115 38.942 42.862 1.00 25.89 355 SER A N 1
ATOM 2723 C CA . SER A 1 355 ? -21.127 39.394 41.861 1.00 25.89 355 SER A CA 1
ATOM 2724 C C . SER A 1 355 ? -20.707 40.827 42.223 1.00 25.89 355 SER A C 1
ATOM 2726 O O . SER A 1 355 ? -21.557 41.590 42.688 1.00 25.89 355 SER A O 1
ATOM 2728 N N . PRO A 1 356 ? -19.443 41.225 41.995 1.00 28.45 356 PRO A N 1
ATOM 2729 C CA . PRO A 1 356 ? -19.230 42.510 41.318 1.00 28.45 356 PRO A CA 1
ATOM 2730 C C . PRO A 1 356 ? -18.063 42.512 40.308 1.00 28.45 356 PRO A C 1
ATOM 2732 O O . PRO A 1 356 ? -17.235 41.606 40.257 1.00 28.45 356 PRO A O 1
ATOM 2735 N N . GLN A 1 357 ? -18.013 43.571 39.498 1.00 23.62 357 GLN A N 1
ATOM 2736 C CA . GLN A 1 357 ? -16.926 43.905 38.566 1.00 23.62 357 GLN A CA 1
ATOM 2737 C C . GLN A 1 357 ? -15.773 44.623 39.303 1.00 23.62 357 GLN A C 1
ATOM 2739 O O . GLN A 1 357 ? -16.017 45.211 40.354 1.00 23.62 357 GLN A O 1
ATOM 2744 N N . CYS A 1 358 ? -14.568 44.696 38.717 1.00 20.69 358 CYS A N 1
ATOM 2745 C CA . CYS A 1 358 ? -14.055 45.934 38.085 1.00 20.69 358 CYS A CA 1
ATOM 2746 C C . CYS A 1 358 ? -12.659 45.737 37.441 1.00 20.69 358 CYS A C 1
ATOM 2748 O O . CYS A 1 358 ? -12.007 44.717 37.650 1.00 20.69 358 CYS A O 1
ATOM 2750 N N . VAL A 1 359 ? -12.205 46.741 36.682 1.00 24.36 359 VAL A N 1
ATOM 2751 C CA . VAL A 1 359 ? -10.830 46.923 36.158 1.00 24.36 359 VAL A CA 1
ATOM 2752 C C . VAL A 1 359 ? -10.205 48.149 36.860 1.00 24.36 359 VAL A C 1
ATOM 2754 O O . VAL A 1 359 ? -10.951 48.928 37.461 1.00 24.36 359 VAL A O 1
ATOM 2757 N N . PRO A 1 360 ? -8.872 48.346 36.835 1.00 29.44 360 PRO A N 1
ATOM 2758 C CA . PRO A 1 360 ? -8.356 49.446 35.999 1.00 29.44 360 PRO A CA 1
ATOM 2759 C C . PRO A 1 360 ? -6.967 49.193 35.359 1.00 29.44 360 PRO A C 1
ATOM 2761 O O . PRO A 1 360 ? -6.334 48.159 35.560 1.00 29.44 360 PRO A O 1
ATOM 2764 N N . GLU A 1 361 ? -6.513 50.162 34.560 1.00 22.50 361 GLU A N 1
ATOM 2765 C CA . GLU A 1 361 ? -5.218 50.218 33.858 1.00 22.50 361 GLU A CA 1
ATOM 2766 C C . GLU A 1 361 ? -4.021 50.562 34.777 1.00 22.50 361 GLU A C 1
ATOM 2768 O O . GLU A 1 361 ? -4.221 51.180 35.821 1.00 22.50 361 GLU A O 1
ATOM 2773 N N . ALA A 1 362 ? -2.776 50.287 34.332 1.00 24.88 362 ALA A N 1
ATOM 2774 C CA . ALA A 1 362 ? -1.764 51.341 34.073 1.00 24.88 362 ALA A CA 1
ATOM 2775 C C . ALA A 1 362 ? -0.376 50.831 33.579 1.00 24.88 362 ALA A C 1
ATOM 2777 O O . ALA A 1 362 ? 0.237 49.948 34.167 1.00 24.88 362 ALA A O 1
ATOM 2778 N N . SER A 1 363 ? 0.115 51.486 32.517 1.00 24.23 363 SER A N 1
ATOM 2779 C CA . SER A 1 363 ? 1.500 51.700 32.022 1.00 24.23 363 SER A CA 1
ATOM 2780 C C . SER A 1 363 ? 2.737 51.132 32.759 1.00 24.23 363 SER A C 1
ATOM 2782 O O . SER A 1 363 ? 2.962 51.453 33.925 1.00 24.23 363 SER A O 1
ATOM 2784 N N . SER A 1 364 ? 3.677 50.538 31.993 1.00 25.98 364 SER A N 1
ATOM 2785 C CA . SER A 1 364 ? 5.041 51.072 31.655 1.00 25.98 364 SER A CA 1
ATOM 2786 C C . SER A 1 364 ? 5.859 49.992 30.904 1.00 25.98 364 SER A C 1
ATOM 2788 O O . SER A 1 364 ? 5.811 48.831 31.288 1.00 25.98 364 SER A O 1
ATOM 2790 N N . ALA A 1 365 ? 6.441 50.233 29.717 1.00 24.31 365 ALA A N 1
ATOM 2791 C CA . ALA A 1 365 ? 7.738 50.891 29.450 1.00 24.31 365 ALA A CA 1
ATOM 2792 C C . ALA A 1 365 ? 8.920 50.249 30.219 1.00 24.31 365 ALA A C 1
ATOM 2794 O O . ALA A 1 365 ? 8.856 50.149 31.439 1.00 24.31 365 ALA A O 1
ATOM 2795 N N . GLU A 1 366 ? 10.028 49.806 29.610 1.00 25.22 366 GLU A N 1
ATOM 2796 C CA . GLU A 1 366 ? 10.567 49.950 28.229 1.00 25.22 366 GLU A CA 1
ATOM 2797 C C . GLU A 1 366 ? 11.009 48.535 27.691 1.00 25.22 366 GLU A C 1
ATOM 2799 O O . GLU A 1 366 ? 10.547 47.544 28.249 1.00 25.22 366 GLU A O 1
ATOM 2804 N N . SER A 1 367 ? 11.810 48.259 26.641 1.00 25.66 367 SER A N 1
ATOM 2805 C CA . SER A 1 367 ? 12.715 49.062 25.796 1.00 25.66 367 SER A CA 1
ATOM 2806 C C . SER A 1 367 ? 12.873 48.555 24.335 1.00 25.66 367 SER A C 1
ATOM 2808 O O . SER A 1 367 ? 12.032 47.828 23.803 1.00 25.66 367 SER A O 1
ATOM 2810 N N . SER A 1 368 ? 13.934 48.988 23.638 1.00 25.52 368 SER A N 1
ATOM 2811 C CA . SER A 1 368 ? 14.369 48.631 22.268 1.00 25.52 368 SER A CA 1
ATOM 2812 C C . SER A 1 368 ? 15.907 48.849 22.150 1.00 25.52 368 SER A C 1
ATOM 2814 O O . SER A 1 368 ? 16.499 49.212 23.167 1.00 25.52 368 SER A O 1
ATOM 2816 N N . PRO A 1 369 ? 16.618 48.680 20.999 1.00 34.91 369 PRO A N 1
ATOM 2817 C CA . PRO A 1 369 ? 16.193 48.297 19.642 1.00 34.91 369 PRO A CA 1
ATOM 2818 C C . PRO A 1 369 ? 17.039 47.176 18.969 1.00 34.91 369 PRO A C 1
ATOM 2820 O O . PRO A 1 369 ? 17.999 46.646 19.524 1.00 34.91 369 PRO A O 1
ATOM 2823 N N . ARG A 1 370 ? 16.723 46.874 17.699 1.00 26.45 370 ARG A N 1
ATOM 2824 C CA . ARG A 1 370 ? 17.498 46.021 16.773 1.00 26.45 370 ARG A CA 1
ATOM 2825 C C . ARG A 1 370 ? 17.773 46.794 15.464 1.00 26.45 370 ARG A C 1
ATOM 2827 O O . ARG A 1 370 ? 16.809 47.307 14.898 1.00 26.45 370 ARG A O 1
ATOM 2834 N N . PRO A 1 371 ? 19.020 46.889 14.960 1.00 28.69 371 PRO A N 1
ATOM 2835 C CA . PRO A 1 371 ? 19.322 47.560 13.689 1.00 28.69 371 PRO A CA 1
ATOM 2836 C C . PRO A 1 371 ? 19.110 46.653 12.458 1.00 28.69 371 PRO A C 1
ATOM 2838 O O . PRO A 1 371 ? 19.107 45.427 12.577 1.00 28.69 371 PRO A O 1
ATOM 2841 N N . SER A 1 372 ? 18.977 47.278 11.278 1.00 25.94 372 SER A N 1
ATOM 2842 C CA . SER A 1 372 ? 18.756 46.621 9.969 1.00 25.94 372 SER A CA 1
ATOM 2843 C C . SER A 1 372 ? 19.833 47.043 8.913 1.00 25.94 372 SER A C 1
ATOM 2845 O O . SER A 1 372 ? 20.995 47.100 9.309 1.00 25.94 372 SER A O 1
ATOM 2847 N N . PRO A 1 373 ? 19.597 47.214 7.585 1.00 45.50 373 PRO A N 1
ATOM 2848 C CA . PRO A 1 373 ? 20.253 46.353 6.581 1.00 45.50 373 PRO A CA 1
ATOM 2849 C C . PRO A 1 373 ? 21.135 47.057 5.507 1.00 45.50 373 PRO A C 1
ATOM 2851 O O . PRO A 1 373 ? 20.973 48.243 5.232 1.00 45.50 373 PRO A O 1
ATOM 2854 N N . VAL A 1 374 ? 22.028 46.302 4.832 1.00 25.25 374 VAL A N 1
ATOM 2855 C CA . VAL A 1 374 ? 22.954 46.775 3.756 1.00 25.25 374 VAL A CA 1
ATOM 2856 C C . VAL A 1 374 ? 22.931 45.824 2.522 1.00 25.25 374 VAL A C 1
ATOM 2858 O O . VAL A 1 374 ? 22.214 44.826 2.546 1.00 25.25 374 VAL A O 1
ATOM 2861 N N . ARG A 1 375 ? 23.572 46.180 1.386 1.00 23.89 375 ARG A N 1
ATOM 2862 C CA . ARG A 1 375 ? 22.977 45.997 0.036 1.00 23.89 375 ARG A CA 1
ATOM 2863 C C . ARG A 1 375 ? 23.960 45.852 -1.166 1.00 23.89 375 ARG A C 1
ATOM 2865 O O . ARG A 1 375 ? 24.611 46.828 -1.516 1.00 23.89 375 ARG A O 1
ATOM 2872 N N . ALA A 1 376 ? 23.851 44.726 -1.896 1.00 23.84 376 ALA A N 1
ATOM 2873 C CA . ALA A 1 376 ? 24.138 44.514 -3.346 1.00 23.84 376 ALA A CA 1
ATOM 2874 C C . ALA A 1 376 ? 25.597 44.542 -3.914 1.00 23.84 376 ALA A C 1
ATOM 2876 O O . ALA A 1 376 ? 26.533 44.905 -3.213 1.00 23.84 376 ALA A O 1
ATOM 2877 N N . ALA A 1 377 ? 25.714 44.200 -5.225 1.00 24.05 377 ALA A N 1
ATOM 2878 C CA . ALA A 1 377 ? 26.874 44.262 -6.165 1.00 24.05 377 ALA A CA 1
ATOM 2879 C C . ALA A 1 377 ? 27.983 43.165 -6.056 1.00 24.05 377 ALA A C 1
ATOM 2881 O O . ALA A 1 377 ? 28.203 42.654 -4.967 1.00 24.05 377 ALA A O 1
ATOM 2882 N N . SER A 1 378 ? 28.753 42.756 -7.097 1.00 24.23 378 SER A N 1
ATOM 2883 C CA . SER A 1 378 ? 28.658 42.844 -8.590 1.00 24.23 378 SER A CA 1
ATOM 2884 C C . SER A 1 378 ? 29.704 41.927 -9.307 1.00 24.23 378 SER A C 1
ATOM 2886 O O . SER A 1 378 ? 30.589 41.382 -8.654 1.00 24.23 378 SER A O 1
ATOM 2888 N N . LEU A 1 379 ? 29.622 41.770 -10.646 1.00 28.44 379 LEU A N 1
ATOM 2889 C CA . LEU A 1 379 ? 30.517 40.975 -11.540 1.00 28.44 379 LEU A CA 1
ATOM 2890 C C . LEU A 1 379 ? 31.774 41.722 -12.071 1.00 28.44 379 LEU A C 1
ATOM 2892 O O . LEU A 1 379 ? 31.776 42.953 -12.106 1.00 28.44 379 LEU A O 1
ATOM 2896 N N . PRO A 1 380 ? 32.778 40.987 -12.612 1.00 29.00 380 PRO A N 1
ATOM 2897 C CA . PRO A 1 380 ? 33.510 41.404 -13.832 1.00 29.00 380 PRO A CA 1
ATOM 2898 C C . PRO A 1 380 ? 33.791 40.262 -14.868 1.00 29.00 380 PRO A C 1
ATOM 2900 O O . PRO A 1 380 ? 33.344 39.133 -14.698 1.00 29.00 380 PRO A O 1
ATOM 2903 N N . SER A 1 381 ? 34.509 40.560 -15.972 1.00 26.23 381 SER A N 1
ATOM 2904 C CA . SER A 1 381 ? 34.793 39.682 -17.150 1.00 26.23 381 SER A CA 1
ATOM 2905 C C . SER A 1 381 ? 36.243 39.918 -17.678 1.00 26.23 381 SER A C 1
ATOM 2907 O O . SER A 1 381 ? 36.894 40.820 -17.159 1.00 26.23 381 SER A O 1
ATOM 2909 N N . SER A 1 382 ? 36.890 39.242 -18.653 1.00 29.28 382 SER A N 1
ATOM 2910 C CA . SER A 1 382 ? 36.513 38.560 -19.930 1.00 29.28 382 SER A CA 1
ATOM 2911 C C . SER A 1 382 ? 37.664 37.592 -20.390 1.00 29.28 382 SER A C 1
ATOM 2913 O O . SER A 1 382 ? 38.360 37.128 -19.495 1.00 29.28 382 SER A O 1
ATOM 2915 N N . ARG A 1 383 ? 38.002 37.164 -21.638 1.00 29.64 383 ARG A N 1
ATOM 2916 C CA . ARG A 1 383 ? 37.796 37.557 -23.075 1.00 29.64 383 ARG A CA 1
ATOM 2917 C C . ARG A 1 383 ? 38.030 36.292 -24.018 1.00 29.64 383 ARG A C 1
ATOM 2919 O O . ARG A 1 383 ? 37.759 35.216 -23.496 1.00 29.64 383 ARG A O 1
ATOM 2926 N N . PRO A 1 384 ? 38.426 36.291 -25.336 1.00 33.81 384 PRO A N 1
ATOM 2927 C CA . PRO A 1 384 ? 38.083 35.194 -26.288 1.00 33.81 384 PRO A CA 1
ATOM 2928 C C . PRO A 1 384 ? 39.258 34.490 -27.047 1.00 33.81 384 PRO A C 1
ATOM 2930 O O . PRO A 1 384 ? 40.412 34.894 -26.927 1.00 33.81 384 PRO A O 1
ATOM 2933 N N . VAL A 1 385 ? 38.943 33.502 -27.913 1.00 26.30 385 VAL A N 1
ATOM 2934 C CA . VAL A 1 385 ? 39.815 32.881 -28.958 1.00 26.30 385 VAL A CA 1
ATOM 2935 C C . VAL A 1 385 ? 39.005 32.632 -30.262 1.00 26.30 385 VAL A C 1
ATOM 2937 O O . VAL A 1 385 ? 37.778 32.579 -30.213 1.00 26.30 385 VAL A O 1
ATOM 2940 N N . SER A 1 386 ? 39.678 32.541 -31.421 1.00 27.05 386 SER A N 1
ATOM 2941 C CA . SER A 1 386 ? 39.119 32.577 -32.796 1.00 27.05 386 SER A CA 1
ATOM 2942 C C . SER A 1 386 ? 38.666 31.229 -33.405 1.00 27.05 386 SER A C 1
ATOM 2944 O O . SER A 1 386 ? 38.960 30.161 -32.874 1.00 27.05 386 SER A O 1
ATOM 2946 N N . SER A 1 387 ? 38.005 31.288 -34.574 1.00 24.88 387 SER A N 1
ATOM 2947 C CA . SER A 1 387 ? 37.431 30.161 -35.339 1.00 24.88 387 SER A CA 1
ATOM 2948 C C . SER A 1 387 ? 37.970 30.025 -36.787 1.00 24.88 387 SER A C 1
ATOM 2950 O O . SER A 1 387 ? 38.519 30.991 -37.322 1.00 24.88 387 SER A O 1
ATOM 2952 N N . PRO A 1 388 ? 37.789 28.857 -37.448 1.00 29.33 388 PRO A N 1
ATOM 2953 C CA . PRO A 1 388 ? 37.978 28.665 -38.894 1.00 29.33 388 PRO A CA 1
ATOM 2954 C C . PRO A 1 388 ? 36.652 28.657 -39.699 1.00 29.33 388 PRO A C 1
ATOM 2956 O O . PRO A 1 388 ? 35.572 28.427 -39.156 1.00 29.33 388 PRO A O 1
ATOM 2959 N N . THR A 1 389 ? 36.746 28.900 -41.011 1.00 29.83 389 THR A N 1
ATOM 2960 C CA . THR A 1 389 ? 35.633 29.101 -41.974 1.00 29.83 389 THR A CA 1
ATOM 2961 C C . THR A 1 389 ? 35.170 27.776 -42.639 1.00 29.83 389 THR A C 1
ATOM 2963 O O . THR A 1 389 ? 35.970 26.840 -42.695 1.00 29.83 389 THR A O 1
ATOM 2966 N N . PRO A 1 390 ? 33.915 27.633 -43.134 1.00 34.16 390 PRO A N 1
ATOM 2967 C CA . PRO A 1 390 ? 33.280 26.315 -43.279 1.00 34.16 390 PRO A CA 1
ATOM 2968 C C . PRO A 1 390 ? 33.168 25.756 -44.714 1.00 34.16 390 PRO A C 1
ATOM 2970 O O . PRO A 1 390 ? 33.198 26.483 -45.706 1.00 34.16 390 PRO A O 1
ATOM 2973 N N . THR A 1 391 ? 32.925 24.444 -44.795 1.00 34.88 391 THR A N 1
ATOM 2974 C CA . THR A 1 391 ? 32.315 23.741 -45.940 1.00 34.88 391 THR A CA 1
ATOM 2975 C C . THR A 1 391 ? 30.866 24.205 -46.192 1.00 34.88 391 THR A C 1
ATOM 2977 O O . THR A 1 391 ? 30.231 24.741 -45.280 1.00 34.88 391 THR A O 1
ATOM 2980 N N . PRO A 1 392 ? 30.301 24.008 -47.404 1.00 37.81 392 PRO A N 1
ATOM 2981 C CA . PRO A 1 392 ? 28.924 24.411 -47.690 1.00 37.81 392 PRO A CA 1
ATOM 2982 C C . PRO A 1 392 ? 27.936 23.604 -46.826 1.00 37.81 392 PRO A C 1
ATOM 2984 O O . PRO A 1 392 ? 28.073 22.381 -46.735 1.00 37.81 392 PRO A O 1
ATOM 2987 N N . PRO A 1 393 ? 26.951 24.253 -46.180 1.00 35.97 393 PRO A N 1
ATOM 2988 C CA . PRO A 1 393 ? 26.040 23.566 -45.275 1.00 35.97 393 PRO A CA 1
ATOM 2989 C C . PRO A 1 393 ? 25.037 22.686 -46.043 1.00 35.97 393 PRO A C 1
ATOM 2991 O O . PRO A 1 393 ? 24.604 23.064 -47.136 1.00 35.97 393 PRO A O 1
ATOM 2994 N N . PRO A 1 394 ? 24.593 21.550 -45.468 1.00 43.31 394 PRO A N 1
ATOM 2995 C CA . PRO A 1 394 ? 23.368 20.900 -45.925 1.00 43.31 394 PRO A CA 1
ATOM 2996 C C . PRO A 1 394 ? 22.176 21.859 -45.760 1.00 43.31 394 PRO A C 1
ATOM 2998 O O . PRO A 1 394 ? 22.208 22.742 -44.899 1.00 43.31 394 PRO A O 1
ATOM 3001 N N . SER A 1 395 ? 21.121 21.670 -46.565 1.00 45.81 395 SER A N 1
ATOM 3002 C CA . SER A 1 395 ? 19.882 22.469 -46.515 1.00 45.81 395 SER A CA 1
ATOM 3003 C C . SER A 1 395 ? 19.436 22.693 -45.071 1.00 45.81 395 SER A C 1
ATOM 3005 O O . SER A 1 395 ? 19.278 21.716 -44.330 1.00 45.81 395 SER A O 1
ATOM 3007 N N . SER A 1 396 ? 19.256 23.947 -44.651 1.00 58.22 396 SER A N 1
ATOM 3008 C CA . SER A 1 396 ? 19.045 24.218 -43.232 1.00 58.22 396 SER A CA 1
ATOM 3009 C C . SER A 1 396 ? 17.716 23.618 -42.760 1.00 58.22 396 SER A C 1
ATOM 3011 O O . SER A 1 396 ? 16.759 23.501 -43.530 1.00 58.22 396 SER A O 1
ATOM 3013 N N . ARG A 1 397 ? 17.604 23.293 -41.465 1.00 54.66 397 ARG A N 1
ATOM 3014 C CA . ARG A 1 397 ? 16.301 22.912 -40.883 1.00 54.66 397 ARG A CA 1
ATOM 3015 C C . ARG A 1 397 ? 15.235 23.992 -41.104 1.00 54.66 397 ARG A C 1
ATOM 3017 O O . ARG A 1 397 ? 14.059 23.668 -41.152 1.00 54.66 397 ARG A O 1
ATOM 3024 N N . LEU A 1 398 ? 15.632 25.253 -41.277 1.00 57.41 398 LEU A N 1
ATOM 3025 C CA . LEU A 1 398 ? 14.732 26.367 -41.566 1.00 57.41 398 LEU A CA 1
ATOM 3026 C C . LEU A 1 398 ? 14.187 26.292 -43.008 1.00 57.41 398 LEU A C 1
ATOM 3028 O O . LEU A 1 398 ? 13.009 26.553 -43.226 1.00 57.41 398 LEU A O 1
ATOM 3032 N N . ASP A 1 399 ? 14.985 25.817 -43.969 1.00 60.56 399 ASP A N 1
ATOM 3033 C CA . ASP A 1 399 ? 14.534 25.521 -45.340 1.00 60.56 399 ASP A CA 1
ATOM 3034 C C . ASP A 1 399 ? 13.614 24.296 -45.407 1.00 60.56 399 ASP A C 1
ATOM 3036 O O . ASP A 1 399 ? 12.687 24.264 -46.212 1.00 60.56 399 ASP A O 1
ATOM 3040 N N . GLN A 1 400 ? 13.812 23.322 -44.517 1.00 63.53 400 GLN A N 1
ATOM 3041 C CA . GLN A 1 400 ? 12.899 22.187 -44.350 1.00 63.53 400 GLN A CA 1
ATOM 3042 C C . GLN A 1 400 ? 11.587 22.605 -43.660 1.00 63.53 400 GLN A C 1
ATOM 3044 O O . GLN A 1 400 ? 10.517 22.158 -44.053 1.00 63.53 400 GLN A O 1
ATOM 3049 N N . LEU A 1 401 ? 11.628 23.515 -42.680 1.00 56.22 401 LEU A N 1
ATOM 3050 C CA . LEU A 1 401 ? 10.419 24.089 -42.071 1.00 56.22 401 LEU A CA 1
ATOM 3051 C C . LEU A 1 401 ? 9.626 24.957 -43.066 1.00 56.22 401 LEU A C 1
ATOM 3053 O O . LEU A 1 401 ? 8.399 24.962 -43.018 1.00 56.22 401 LEU A O 1
ATOM 3057 N N . ARG A 1 402 ? 10.302 25.635 -44.007 1.00 66.94 402 ARG A N 1
ATOM 3058 C CA . ARG A 1 402 ? 9.676 26.415 -45.095 1.00 66.94 402 ARG A CA 1
ATOM 3059 C C . ARG A 1 402 ? 8.826 25.577 -46.065 1.00 66.94 402 ARG A C 1
ATOM 3061 O O . ARG A 1 402 ? 8.021 26.169 -46.779 1.00 66.94 402 ARG A O 1
ATOM 3068 N N . THR A 1 403 ? 8.959 24.245 -46.105 1.00 63.75 403 THR A N 1
ATOM 3069 C CA . THR A 1 403 ? 8.102 23.377 -46.943 1.00 63.75 403 THR A CA 1
ATOM 3070 C C . THR A 1 403 ? 6.871 22.828 -46.212 1.00 63.75 403 THR A C 1
ATOM 3072 O O . THR A 1 403 ? 6.006 22.231 -46.853 1.00 63.75 403 THR A O 1
ATOM 3075 N N . LEU A 1 404 ? 6.746 23.045 -44.896 1.00 64.06 404 LEU A N 1
ATOM 3076 C CA . LEU A 1 404 ? 5.607 22.575 -44.104 1.00 64.06 404 LEU A CA 1
ATOM 3077 C C . LEU A 1 404 ? 4.468 23.604 -44.097 1.00 64.06 404 LEU A C 1
ATOM 3079 O O . LEU A 1 404 ? 4.593 24.705 -43.564 1.00 64.06 404 LEU A O 1
ATOM 3083 N N . THR A 1 405 ? 3.310 23.205 -44.618 1.00 60.69 405 THR A N 1
ATOM 3084 C CA . THR A 1 405 ? 2.088 24.025 -44.725 1.00 60.69 405 THR A CA 1
ATOM 3085 C C . THR A 1 405 ? 1.275 24.134 -43.425 1.00 60.69 405 THR A C 1
ATOM 3087 O O . THR A 1 405 ? 0.133 24.589 -43.446 1.00 60.69 405 THR A O 1
ATOM 3090 N N . HIS A 1 406 ? 1.832 23.728 -42.278 1.00 64.50 406 HIS A N 1
ATOM 3091 C CA . HIS A 1 406 ? 1.151 23.839 -40.987 1.00 64.50 406 HIS A CA 1
ATOM 3092 C C . HIS A 1 406 ? 1.139 25.305 -40.510 1.00 64.50 406 HIS A C 1
ATOM 3094 O O . HIS A 1 406 ? 2.219 25.886 -40.373 1.00 64.50 406 HIS A O 1
ATOM 3100 N N . PRO A 1 407 ? -0.023 25.908 -40.183 1.00 60.38 407 PRO A N 1
ATOM 3101 C CA . PRO A 1 407 ? -0.149 27.358 -39.988 1.00 60.38 407 PRO A CA 1
ATOM 3102 C C . PRO A 1 407 ? 0.787 27.912 -38.906 1.00 60.38 407 PRO A C 1
ATOM 3104 O O . PRO A 1 407 ? 1.440 28.932 -39.115 1.00 60.38 407 PRO A O 1
ATOM 3107 N N . THR A 1 408 ? 0.947 27.199 -37.788 1.00 64.94 408 THR A N 1
ATOM 3108 C CA . THR A 1 408 ? 1.881 27.576 -36.712 1.00 64.94 408 THR A CA 1
ATOM 3109 C C . THR A 1 408 ? 3.344 27.571 -37.170 1.00 64.94 408 THR A C 1
ATOM 3111 O O . THR A 1 408 ? 4.119 28.437 -36.773 1.00 64.94 408 THR A O 1
ATOM 3114 N N . VAL A 1 409 ? 3.734 26.628 -38.039 1.00 69.69 409 VAL A N 1
ATOM 3115 C CA . VAL A 1 409 ? 5.095 26.577 -38.602 1.00 69.69 409 VAL A CA 1
ATOM 3116 C C . VAL A 1 409 ? 5.284 27.726 -39.587 1.00 69.69 409 VAL A C 1
ATOM 3118 O O . VAL A 1 409 ? 6.301 28.410 -39.529 1.00 69.69 409 VAL A O 1
ATOM 3121 N N . THR A 1 410 ? 4.280 28.009 -40.422 1.00 70.44 410 THR A N 1
ATOM 3122 C CA . THR A 1 410 ? 4.283 29.161 -41.333 1.00 70.44 410 THR A CA 1
ATOM 3123 C C . THR A 1 410 ? 4.417 30.491 -40.579 1.00 70.44 410 THR A C 1
ATOM 3125 O O . THR A 1 410 ? 5.205 31.337 -40.996 1.00 70.44 410 THR A O 1
ATOM 3128 N N . ALA A 1 411 ? 3.728 30.669 -39.445 1.00 66.06 411 ALA A N 1
ATOM 3129 C CA . ALA A 1 411 ? 3.836 31.868 -38.607 1.00 66.06 411 ALA A CA 1
ATOM 3130 C C . ALA A 1 411 ? 5.231 32.025 -37.969 1.00 66.06 411 ALA A C 1
ATOM 3132 O O . ALA A 1 411 ? 5.830 33.100 -38.041 1.00 66.06 411 ALA A O 1
ATOM 3133 N N . ILE A 1 412 ? 5.789 30.944 -37.410 1.00 67.94 412 ILE A N 1
ATOM 3134 C CA . ILE A 1 412 ? 7.143 30.935 -36.828 1.00 67.94 412 ILE A CA 1
ATOM 3135 C C . ILE A 1 412 ? 8.205 31.215 -37.906 1.00 67.94 412 ILE A C 1
ATOM 3137 O O . ILE A 1 412 ? 9.099 32.033 -37.695 1.00 67.94 412 ILE A O 1
ATOM 3141 N N . VAL A 1 413 ? 8.090 30.600 -39.087 1.00 77.31 413 VAL A N 1
ATOM 3142 C CA . VAL A 1 413 ? 8.979 30.857 -40.233 1.00 77.31 413 VAL A CA 1
ATOM 3143 C C . VAL A 1 413 ? 8.847 32.301 -40.726 1.00 77.31 413 VAL A C 1
ATOM 3145 O O . VAL A 1 413 ? 9.862 32.940 -40.986 1.00 77.31 413 VAL A O 1
ATOM 3148 N N . ALA A 1 414 ? 7.635 32.862 -40.792 1.00 71.19 414 ALA A N 1
ATOM 3149 C CA . ALA A 1 414 ? 7.429 34.262 -41.164 1.00 71.19 414 ALA A CA 1
ATOM 3150 C C . ALA A 1 414 ? 8.085 35.243 -40.173 1.00 71.19 414 ALA A C 1
ATOM 3152 O O . ALA A 1 414 ? 8.561 36.298 -40.587 1.00 71.19 414 ALA A O 1
ATOM 3153 N N . PHE A 1 415 ? 8.152 34.902 -38.884 1.00 75.25 415 PHE A N 1
ATOM 3154 C CA . PHE A 1 415 ? 8.855 35.698 -37.874 1.00 75.25 415 PHE A CA 1
ATOM 3155 C C . PHE A 1 415 ? 10.378 35.581 -37.987 1.00 75.25 415 PHE A C 1
ATOM 3157 O O . PHE A 1 415 ? 11.070 36.595 -37.933 1.00 75.25 415 PHE A O 1
ATOM 3164 N N . LEU A 1 416 ? 10.901 34.375 -38.227 1.00 72.88 416 LEU A N 1
ATOM 3165 C CA . LEU A 1 416 ? 12.330 34.157 -38.492 1.00 72.88 416 LEU A CA 1
ATOM 3166 C C . LEU A 1 416 ? 12.794 34.842 -39.794 1.00 72.88 416 LEU A C 1
ATOM 3168 O O . LEU A 1 416 ? 13.933 35.291 -39.882 1.00 72.88 416 LEU A O 1
ATOM 3172 N N . ASP A 1 417 ? 11.894 34.989 -40.769 1.00 74.81 417 ASP A N 1
ATOM 3173 C CA . ASP A 1 417 ? 12.074 35.792 -41.985 1.00 74.81 417 ASP A CA 1
ATOM 3174 C C . ASP A 1 417 ? 11.891 37.316 -41.761 1.00 74.81 417 ASP A C 1
ATOM 3176 O O . ASP A 1 417 ? 12.025 38.090 -42.711 1.00 74.81 417 ASP A O 1
ATOM 3180 N N . GLY A 1 418 ? 11.544 37.768 -40.549 1.00 65.94 418 GLY A N 1
ATOM 3181 C CA . GLY A 1 418 ? 11.317 39.183 -40.213 1.00 65.94 418 GLY A CA 1
ATOM 3182 C C . GLY A 1 418 ? 10.025 39.801 -40.773 1.00 65.94 418 GLY A C 1
ATOM 3183 O O . GLY A 1 418 ? 9.882 41.021 -40.778 1.00 65.94 418 GLY A O 1
ATOM 3184 N N . LYS A 1 419 ? 9.083 38.981 -41.259 1.00 68.00 419 LYS A N 1
ATOM 3185 C CA . LYS A 1 419 ? 7.837 39.401 -41.937 1.00 68.00 419 LYS A CA 1
ATOM 3186 C C . LYS A 1 419 ? 6.646 39.588 -40.989 1.00 68.00 419 LYS A C 1
ATOM 3188 O O . LYS A 1 419 ? 5.613 40.099 -41.410 1.00 68.00 419 LYS A O 1
ATOM 3193 N N . THR A 1 420 ? 6.768 39.167 -39.732 1.00 65.19 420 THR A N 1
ATOM 3194 C CA . THR A 1 420 ? 5.771 39.378 -38.669 1.00 65.19 420 THR A CA 1
ATOM 3195 C C . THR A 1 420 ? 6.465 39.582 -37.317 1.00 65.19 420 THR A C 1
ATOM 3197 O O . THR A 1 420 ? 7.680 39.412 -37.216 1.00 65.19 420 THR A O 1
ATOM 3200 N N . THR A 1 421 ? 5.728 39.982 -36.280 1.00 70.00 421 THR A N 1
ATOM 3201 C CA . THR A 1 421 ? 6.274 40.300 -34.947 1.00 70.00 421 THR A CA 1
ATOM 3202 C C . THR A 1 421 ? 6.127 39.137 -33.965 1.00 70.00 421 THR A C 1
ATOM 3204 O O . THR A 1 421 ? 5.264 38.278 -34.130 1.00 70.00 421 THR A O 1
ATOM 3207 N N . MET A 1 422 ? 6.937 39.130 -32.899 1.00 56.81 422 MET A N 1
ATOM 3208 C CA . MET A 1 422 ? 6.869 38.101 -31.848 1.00 56.81 422 MET A CA 1
ATOM 3209 C C . MET A 1 422 ? 5.469 38.032 -31.215 1.00 56.81 422 MET A C 1
ATOM 3211 O O . MET A 1 422 ? 4.907 36.950 -31.125 1.00 56.81 422 MET A O 1
ATOM 3215 N N . ALA A 1 423 ? 4.852 39.186 -30.935 1.00 61.38 423 ALA A N 1
ATOM 3216 C CA . ALA A 1 423 ? 3.480 39.276 -30.426 1.00 61.38 423 ALA A CA 1
ATOM 3217 C C . ALA A 1 423 ? 2.415 38.713 -31.392 1.00 61.38 423 ALA A C 1
ATOM 3219 O O . ALA A 1 423 ? 1.374 38.237 -30.951 1.00 61.38 423 ALA A O 1
ATOM 3220 N N . ALA A 1 424 ? 2.658 38.738 -32.708 1.00 56.75 424 ALA A N 1
ATOM 3221 C CA . ALA A 1 424 ? 1.769 38.116 -33.690 1.00 56.75 424 ALA A CA 1
ATOM 3222 C C . ALA A 1 424 ? 1.985 36.594 -33.793 1.00 56.75 424 ALA A C 1
ATOM 3224 O O . ALA A 1 424 ? 1.022 35.861 -34.008 1.00 56.75 424 ALA A O 1
ATOM 3225 N N . VAL A 1 425 ? 3.212 36.101 -33.573 1.00 58.38 425 VAL A N 1
ATOM 3226 C CA . VAL A 1 425 ? 3.467 34.660 -33.390 1.00 58.38 425 VAL A CA 1
ATOM 3227 C C . VAL A 1 425 ? 2.797 34.166 -32.113 1.00 58.38 425 VAL A C 1
ATOM 3229 O O . VAL A 1 425 ? 2.089 33.164 -32.154 1.00 58.38 425 VAL A O 1
ATOM 3232 N N . GLU A 1 426 ? 2.958 34.896 -31.009 1.00 57.31 426 GLU A N 1
ATOM 3233 C CA . GLU A 1 426 ? 2.287 34.639 -29.732 1.00 57.31 426 GLU A CA 1
ATOM 3234 C C . GLU A 1 426 ? 0.763 34.660 -29.895 1.00 57.31 426 GLU A C 1
ATOM 3236 O O . GLU A 1 426 ? 0.107 33.755 -29.395 1.00 57.31 426 GLU A O 1
ATOM 3241 N N . ALA A 1 427 ? 0.194 35.584 -30.680 1.00 54.59 427 ALA A N 1
ATOM 3242 C CA . ALA A 1 427 ? -1.228 35.555 -31.030 1.00 54.59 427 ALA A CA 1
ATOM 3243 C C . ALA A 1 427 ? -1.620 34.266 -31.781 1.00 54.59 427 ALA A C 1
ATOM 3245 O O . ALA A 1 427 ? -2.559 33.599 -31.364 1.00 54.59 427 ALA A O 1
ATOM 3246 N N . THR A 1 428 ? -0.866 33.835 -32.802 1.00 54.84 428 THR A N 1
ATOM 3247 C CA . THR A 1 428 ? -1.118 32.553 -33.508 1.00 54.84 428 THR A CA 1
ATOM 3248 C C . THR A 1 428 ? -0.752 31.283 -32.719 1.00 54.84 428 THR A C 1
ATOM 3250 O O . THR A 1 428 ? -1.025 30.175 -33.177 1.00 54.84 428 THR A O 1
ATOM 3253 N N . LEU A 1 429 ? -0.131 31.420 -31.543 1.00 49.56 429 LEU A N 1
ATOM 3254 C CA . LEU A 1 429 ? 0.065 30.348 -30.558 1.00 49.56 429 LEU A CA 1
ATOM 3255 C C . LEU A 1 429 ? -0.997 30.393 -29.443 1.00 49.56 429 LEU A C 1
ATOM 3257 O O . LEU A 1 429 ? -1.271 29.370 -28.818 1.00 49.56 429 LEU A O 1
ATOM 3261 N N . SER A 1 430 ? -1.589 31.566 -29.198 1.00 45.72 430 SER A N 1
ATOM 3262 C CA . SER A 1 430 ? -2.624 31.820 -28.191 1.00 45.72 430 SER A CA 1
ATOM 3263 C C . SER A 1 430 ? -4.035 31.569 -28.737 1.00 45.72 430 SER A C 1
ATOM 3265 O O . SER A 1 430 ? -4.863 31.019 -28.013 1.00 45.72 430 SER A O 1
ATOM 3267 N N . GLU A 1 431 ? -4.267 31.794 -30.035 1.00 44.91 431 GLU A N 1
ATOM 3268 C CA . GLU A 1 431 ? -5.291 31.106 -30.843 1.00 44.91 431 GLU A CA 1
ATOM 3269 C C . GLU A 1 431 ? -4.873 29.644 -31.114 1.00 44.91 431 GLU A C 1
ATOM 3271 O O . GLU A 1 431 ? -4.865 29.149 -32.241 1.00 44.91 431 GLU A O 1
ATOM 3276 N N . GLY A 1 432 ? -4.461 28.950 -30.051 1.00 40.12 432 GLY A N 1
ATOM 3277 C CA . GLY A 1 432 ? -4.071 27.550 -30.090 1.00 40.12 432 GLY A CA 1
ATOM 3278 C C . GLY A 1 432 ? -5.267 26.606 -30.274 1.00 40.12 432 GLY A C 1
ATOM 3279 O O . GLY A 1 432 ? -6.428 27.029 -30.238 1.00 40.12 432 GLY A O 1
ATOM 3280 N N . PRO A 1 433 ? -5.007 25.294 -30.432 1.00 45.28 433 PRO A N 1
ATOM 3281 C CA . PRO A 1 433 ? -6.063 24.286 -30.411 1.00 45.28 433 PRO A CA 1
ATOM 3282 C C . PRO A 1 433 ? -6.871 24.361 -29.101 1.00 45.28 433 PRO A C 1
ATOM 3284 O O . PRO A 1 433 ? -6.363 24.863 -28.092 1.00 45.28 433 PRO A O 1
ATOM 3287 N N . PRO A 1 434 ? -8.120 23.853 -29.079 1.00 42.47 434 PRO A N 1
ATOM 3288 C CA . PRO A 1 434 ? -8.942 23.855 -27.873 1.00 42.47 434 PRO A CA 1
ATOM 3289 C C . PRO A 1 434 ? -8.158 23.289 -26.685 1.00 42.47 434 PRO A C 1
ATOM 3291 O O . PRO A 1 434 ? -7.646 22.173 -26.763 1.00 42.47 434 PRO A O 1
ATOM 3294 N N . ALA A 1 435 ? -8.066 24.081 -25.605 1.00 46.16 435 ALA A N 1
ATOM 3295 C CA . ALA A 1 435 ? -7.334 23.722 -24.389 1.00 46.16 435 ALA A CA 1
ATOM 3296 C C . ALA A 1 435 ? -7.618 22.263 -23.980 1.00 46.16 435 ALA A C 1
ATOM 3298 O O . ALA A 1 435 ? -8.773 21.840 -24.087 1.00 46.16 435 ALA A O 1
ATOM 3299 N N . PRO A 1 436 ? -6.599 21.491 -23.549 1.00 50.50 436 PRO A N 1
ATOM 3300 C CA . PRO A 1 436 ? -6.700 20.039 -23.438 1.00 50.50 436 PRO A CA 1
ATOM 3301 C C . PRO A 1 436 ? -7.906 19.638 -22.578 1.00 50.50 436 PRO A C 1
ATOM 3303 O O . PRO A 1 436 ? -8.164 20.300 -21.569 1.00 50.50 436 PRO A O 1
ATOM 3306 N N . PRO A 1 437 ? -8.647 18.571 -22.940 1.00 56.25 437 PRO A N 1
ATOM 3307 C CA . PRO A 1 437 ? -9.981 18.305 -22.395 1.00 56.25 437 PRO A CA 1
ATOM 3308 C C . PRO A 1 437 ? -10.011 18.202 -20.864 1.00 56.25 437 PRO A C 1
ATOM 3310 O O . PRO A 1 437 ? -10.984 18.616 -20.249 1.00 56.25 437 PRO A O 1
ATOM 3313 N N . PHE A 1 438 ? -8.919 17.759 -20.234 1.00 54.31 438 PHE A N 1
ATOM 3314 C CA . PHE A 1 438 ? -8.754 17.791 -18.777 1.00 54.31 438 PHE A CA 1
ATOM 3315 C C . PHE A 1 438 ? -8.802 19.209 -18.180 1.00 54.31 438 PHE A C 1
ATOM 3317 O O . PHE A 1 438 ? -9.516 19.447 -17.210 1.00 54.31 438 PHE A O 1
ATOM 3324 N N . ALA A 1 439 ? -8.085 20.172 -18.768 1.00 58.62 439 ALA A N 1
ATOM 3325 C CA . ALA A 1 439 ? -8.040 21.550 -18.276 1.00 58.62 439 ALA A CA 1
ATOM 3326 C C . ALA A 1 439 ? -9.395 22.261 -18.423 1.00 58.62 439 ALA A C 1
ATOM 3328 O O . ALA A 1 439 ? -9.771 23.059 -17.564 1.00 58.62 439 ALA A O 1
ATOM 3329 N N . ARG A 1 440 ? -10.155 21.941 -19.479 1.00 61.91 440 ARG A N 1
ATOM 3330 C CA . ARG A 1 440 ? -11.526 22.439 -19.664 1.00 61.91 440 ARG A CA 1
ATOM 3331 C C . ARG A 1 440 ? -12.515 21.773 -18.714 1.00 61.91 440 ARG A C 1
ATOM 3333 O O . ARG A 1 440 ? -13.266 22.472 -18.040 1.00 61.91 440 ARG A O 1
ATOM 3340 N N . ALA A 1 441 ? -12.450 20.449 -18.571 1.00 69.00 441 ALA A N 1
ATOM 3341 C CA . ALA A 1 441 ? -13.293 19.700 -17.645 1.00 69.00 441 ALA A CA 1
ATOM 3342 C C . ALA A 1 441 ? -13.104 20.147 -16.183 1.00 69.00 441 ALA A C 1
ATOM 3344 O O . ALA A 1 441 ? -14.092 20.185 -15.440 1.00 69.00 441 ALA A O 1
ATOM 3345 N N . GLU A 1 442 ? -11.880 20.515 -15.788 1.00 76.31 442 GLU A N 1
ATOM 3346 C CA . GLU A 1 442 ? -11.579 21.097 -14.476 1.00 76.31 442 GLU A CA 1
ATOM 3347 C C . GLU A 1 442 ? -12.013 22.565 -14.360 1.00 76.31 442 GLU A C 1
ATOM 3349 O O . GLU A 1 442 ? -12.629 22.924 -13.360 1.00 76.31 442 GLU A O 1
ATOM 3354 N N . ALA A 1 443 ? -11.810 23.408 -15.380 1.00 77.25 443 ALA A N 1
ATOM 3355 C CA . ALA A 1 443 ? -12.333 24.780 -15.376 1.00 77.25 443 ALA A CA 1
ATOM 3356 C C . ALA A 1 443 ? -13.873 24.816 -15.268 1.00 77.25 443 ALA A C 1
ATOM 3358 O O . ALA A 1 443 ? -14.433 25.597 -14.496 1.00 77.25 443 ALA A O 1
ATOM 3359 N N . ALA A 1 444 ? -14.559 23.914 -15.975 1.00 80.69 444 ALA A N 1
ATOM 3360 C CA . ALA A 1 444 ? -16.001 23.712 -15.886 1.00 80.69 444 ALA A CA 1
ATOM 3361 C C . ALA A 1 444 ? -16.435 23.223 -14.489 1.00 80.69 444 ALA A C 1
ATOM 3363 O O . ALA A 1 444 ? -17.384 23.758 -13.918 1.00 80.69 444 ALA A O 1
ATOM 3364 N N . LYS A 1 445 ? -15.717 22.250 -13.903 1.00 85.25 445 LYS A N 1
ATOM 3365 C CA . LYS A 1 445 ? -15.933 21.755 -12.525 1.00 85.25 445 LYS A CA 1
ATOM 3366 C C . LYS A 1 445 ? -15.762 22.881 -11.497 1.00 85.25 445 LYS A C 1
ATOM 3368 O O . LYS A 1 445 ? -16.652 23.084 -10.674 1.00 85.25 445 LYS A O 1
ATOM 3373 N N . ALA A 1 446 ? -14.702 23.680 -11.612 1.00 85.06 446 ALA A N 1
ATOM 3374 C CA . ALA A 1 446 ? -14.457 24.842 -10.762 1.00 85.06 446 ALA A CA 1
ATOM 3375 C C . ALA A 1 446 ? -15.547 25.924 -10.893 1.00 85.06 446 ALA A C 1
ATOM 3377 O O . ALA A 1 446 ? -15.990 26.455 -9.873 1.00 85.06 446 ALA A O 1
ATOM 3378 N N . GLN A 1 447 ? -16.035 26.223 -12.107 1.00 87.12 447 GLN A N 1
ATOM 3379 C CA . GLN A 1 447 ? -17.132 27.184 -12.290 1.00 87.12 447 GLN A CA 1
ATOM 3380 C C . GLN A 1 447 ? -18.435 26.684 -11.646 1.00 87.12 447 GLN A C 1
ATOM 3382 O O . GLN A 1 447 ? -19.084 27.449 -10.935 1.00 87.12 447 GLN A O 1
ATOM 3387 N N . ILE A 1 448 ? -18.808 25.411 -11.839 1.00 87.44 448 ILE A N 1
ATOM 3388 C CA . ILE A 1 448 ? -20.029 24.855 -11.230 1.00 87.44 448 ILE A CA 1
ATOM 3389 C C . ILE A 1 448 ? -19.937 24.908 -9.698 1.00 87.44 448 ILE A C 1
ATOM 3391 O O . ILE A 1 448 ? -20.890 25.347 -9.059 1.00 87.44 448 ILE A O 1
ATOM 3395 N N . LEU A 1 449 ? -18.795 24.537 -9.107 1.00 89.38 449 LEU A N 1
ATOM 3396 C CA . LEU A 1 449 ? -18.579 24.606 -7.656 1.00 89.38 449 LEU A CA 1
ATOM 3397 C C . LEU A 1 449 ? -18.663 26.051 -7.124 1.00 89.38 449 LEU A C 1
ATOM 3399 O O . LEU A 1 449 ? -19.388 26.305 -6.166 1.00 89.38 449 LEU A O 1
ATOM 3403 N N . ALA A 1 450 ? -18.035 27.025 -7.791 1.00 89.50 450 ALA A N 1
ATOM 3404 C CA . ALA A 1 450 ? -18.116 28.437 -7.395 1.00 89.50 450 ALA A CA 1
ATOM 3405 C C . ALA A 1 450 ? -19.544 29.023 -7.495 1.00 89.50 450 ALA A C 1
ATOM 3407 O O . ALA A 1 450 ? -19.929 29.892 -6.699 1.00 89.50 450 ALA A O 1
ATOM 3408 N N . VAL A 1 451 ? -20.352 28.543 -8.447 1.00 89.62 451 VAL A N 1
ATOM 3409 C CA . VAL A 1 451 ? -21.777 28.896 -8.547 1.00 89.62 451 VAL A CA 1
ATOM 3410 C C . VAL A 1 451 ? -22.596 28.188 -7.462 1.00 89.62 451 VAL A C 1
ATOM 3412 O O . VAL A 1 451 ? -23.415 28.851 -6.832 1.00 89.62 451 VAL A O 1
ATOM 3415 N N . LEU A 1 452 ? -22.343 26.907 -7.156 1.00 88.50 452 LEU A N 1
ATOM 3416 C CA . LEU A 1 452 ? -22.993 26.186 -6.046 1.00 88.50 452 LEU A CA 1
ATOM 3417 C C . LEU A 1 452 ? -22.780 26.901 -4.708 1.00 88.50 452 LEU A C 1
ATOM 3419 O O . LEU A 1 452 ? -23.749 27.171 -4.005 1.00 88.50 452 LEU A O 1
ATOM 3423 N N . ASP A 1 453 ? -21.544 27.297 -4.398 1.00 88.50 453 ASP A N 1
ATOM 3424 C CA . ASP A 1 453 ? -21.212 28.065 -3.191 1.00 88.50 453 ASP A CA 1
ATOM 3425 C C . ASP A 1 453 ? -21.944 29.418 -3.143 1.00 88.50 453 ASP A C 1
ATOM 3427 O O . ASP A 1 453 ? -22.172 29.982 -2.070 1.00 88.50 453 ASP A O 1
ATOM 3431 N N . THR A 1 454 ? -22.296 29.971 -4.307 1.00 87.81 454 THR A N 1
ATOM 3432 C CA . THR A 1 454 ? -23.026 31.240 -4.445 1.00 87.81 454 THR A CA 1
ATOM 3433 C C . THR A 1 454 ? -24.537 31.052 -4.313 1.00 87.81 454 THR A C 1
ATOM 3435 O O . THR A 1 454 ? -25.185 31.879 -3.672 1.00 87.81 454 THR A O 1
ATOM 3438 N N . VAL A 1 455 ? -25.090 29.949 -4.829 1.00 85.81 455 VAL A N 1
ATOM 3439 C CA . VAL A 1 455 ? -26.479 29.536 -4.579 1.00 85.81 455 VAL A CA 1
ATOM 3440 C C . VAL A 1 455 ? -26.669 29.222 -3.095 1.00 85.81 455 VAL A C 1
ATOM 3442 O O . VAL A 1 455 ? -27.583 29.764 -2.485 1.00 85.81 455 VAL A O 1
ATOM 3445 N N . GLU A 1 456 ? -25.780 28.435 -2.485 1.00 88.12 456 GLU A N 1
ATOM 3446 C CA . GLU A 1 456 ? -25.835 28.053 -1.066 1.00 88.12 456 GLU A CA 1
ATOM 3447 C C . GLU A 1 456 ? -25.823 29.278 -0.140 1.00 88.12 456 GLU A C 1
ATOM 3449 O O . GLU A 1 456 ? -26.667 29.388 0.746 1.00 88.12 456 GLU A O 1
ATOM 3454 N N . ARG A 1 457 ? -24.961 30.270 -0.411 1.00 86.12 457 ARG A N 1
ATOM 3455 C CA . ARG A 1 457 ? -24.971 31.567 0.294 1.00 86.12 457 ARG A CA 1
ATOM 3456 C C . ARG A 1 457 ? -26.264 32.374 0.108 1.00 86.12 457 ARG A C 1
ATOM 3458 O O . ARG A 1 457 ? -26.542 33.238 0.936 1.00 86.12 457 ARG A O 1
ATOM 3465 N N . GLY A 1 458 ? -27.032 32.127 -0.954 1.00 79.94 458 GLY A N 1
ATOM 3466 C CA . GLY A 1 458 ? -28.320 32.774 -1.219 1.00 79.94 458 GLY A CA 1
ATOM 3467 C C . GLY A 1 458 ? -29.536 32.045 -0.635 1.00 79.94 458 GLY A C 1
ATOM 3468 O O . GLY A 1 458 ? -30.510 32.705 -0.279 1.00 79.94 458 GLY A O 1
ATOM 3469 N N . VAL A 1 459 ? -29.495 30.710 -0.527 1.00 80.44 459 VAL A N 1
ATOM 3470 C CA . VAL A 1 459 ? -30.636 29.874 -0.083 1.00 80.44 459 VAL A CA 1
ATOM 3471 C C . VAL A 1 459 ? -30.457 29.239 1.305 1.00 80.44 459 VAL A C 1
ATOM 3473 O O . VAL A 1 459 ? -31.413 28.713 1.869 1.00 80.44 459 VAL A O 1
ATOM 3476 N N . GLY A 1 460 ? -29.255 29.294 1.881 1.00 79.62 460 GLY A N 1
ATOM 3477 C CA . GLY A 1 460 ? -28.917 28.767 3.207 1.00 79.62 460 GLY A CA 1
ATOM 3478 C C . GLY A 1 460 ? -28.565 27.275 3.226 1.00 79.62 460 GLY A C 1
ATOM 3479 O O . GLY A 1 460 ? -27.544 26.907 3.797 1.00 79.62 460 GLY A O 1
ATOM 3480 N N . ASP A 1 461 ? -29.371 26.425 2.585 1.00 78.75 461 ASP A N 1
ATOM 3481 C CA . ASP A 1 461 ? -29.085 24.995 2.385 1.00 78.75 461 ASP A CA 1
ATOM 3482 C C . ASP A 1 461 ? -29.438 24.598 0.945 1.00 78.75 461 ASP A C 1
ATOM 3484 O O . ASP A 1 461 ? -30.570 24.788 0.507 1.00 78.75 461 ASP A O 1
ATOM 3488 N N . LEU A 1 462 ? -28.496 24.003 0.205 1.00 79.38 462 LEU A N 1
ATOM 3489 C CA . LEU A 1 462 ? -28.720 23.523 -1.166 1.00 79.38 462 LEU A CA 1
ATOM 3490 C C . LEU A 1 462 ? -29.871 22.505 -1.289 1.00 79.38 462 LEU A C 1
ATOM 3492 O O . LEU A 1 462 ? -30.425 22.352 -2.379 1.00 79.38 462 LEU A O 1
ATOM 3496 N N . ARG A 1 463 ? -30.277 21.849 -0.191 1.00 80.19 463 ARG A N 1
ATOM 3497 C CA . ARG A 1 463 ? -31.475 20.988 -0.136 1.00 80.19 463 ARG A CA 1
ATOM 3498 C C . ARG A 1 463 ? -32.792 21.744 -0.335 1.00 80.19 463 ARG A C 1
ATOM 3500 O O . ARG A 1 463 ? -33.800 21.125 -0.657 1.00 80.19 463 ARG A O 1
ATOM 3507 N N . SER A 1 464 ? -32.818 23.066 -0.147 1.00 79.06 464 SER A N 1
ATOM 3508 C CA . SER A 1 464 ? -34.043 23.862 -0.283 1.00 79.06 464 SER A CA 1
ATOM 3509 C C . SER A 1 464 ? -34.425 24.171 -1.736 1.00 79.06 464 SER A C 1
ATOM 3511 O O . SER A 1 464 ? -35.493 24.738 -1.963 1.00 79.06 464 SER A O 1
ATOM 3513 N N . VAL A 1 465 ? -33.566 23.860 -2.715 1.00 81.75 465 VAL A N 1
ATOM 3514 C CA . VAL A 1 465 ? -33.798 24.167 -4.136 1.00 81.75 465 VAL A CA 1
ATOM 3515 C C . VAL A 1 465 ? -34.520 22.994 -4.815 1.00 81.75 465 VAL A C 1
ATOM 3517 O O . VAL A 1 465 ? -33.940 21.910 -4.916 1.00 81.75 465 VAL A O 1
ATOM 3520 N N . PRO A 1 466 ? -35.755 23.170 -5.327 1.00 82.25 466 PRO A N 1
ATOM 3521 C CA . PRO A 1 466 ? -36.464 22.103 -6.025 1.00 82.25 466 PRO A CA 1
ATOM 3522 C C . PRO A 1 466 ? -35.722 21.652 -7.287 1.00 82.25 466 PRO A C 1
ATOM 3524 O O . PRO A 1 466 ? -35.178 22.468 -8.030 1.00 82.25 466 PRO A O 1
ATOM 3527 N N . ILE A 1 467 ? -35.770 20.350 -7.581 1.00 81.38 467 ILE A N 1
ATOM 3528 C CA . ILE A 1 467 ? -35.066 19.742 -8.727 1.00 81.38 467 ILE A CA 1
ATOM 3529 C C . ILE A 1 467 ? -35.465 20.400 -10.061 1.00 81.38 467 ILE A C 1
ATOM 3531 O O . ILE A 1 467 ? -34.614 20.604 -10.922 1.00 81.38 467 ILE A O 1
ATOM 3535 N N . ALA A 1 468 ? -36.737 20.786 -10.208 1.00 80.62 468 ALA A N 1
ATOM 3536 C CA . ALA A 1 468 ? -37.253 21.470 -11.396 1.00 80.62 468 ALA A CA 1
ATOM 3537 C C . ALA A 1 468 ? -36.688 22.894 -11.586 1.00 80.62 468 ALA A C 1
ATOM 3539 O O . ALA A 1 468 ? -36.519 23.340 -12.718 1.00 80.62 468 ALA A O 1
ATOM 3540 N N . ASP A 1 469 ? -36.361 23.588 -10.493 1.00 84.69 469 ASP A N 1
ATOM 3541 C CA . ASP A 1 469 ? -35.861 24.970 -10.497 1.00 84.69 469 ASP A CA 1
ATOM 3542 C C . ASP A 1 469 ? -34.326 25.049 -10.443 1.00 84.69 469 ASP A C 1
ATOM 3544 O O . ASP A 1 469 ? -33.747 26.136 -10.544 1.0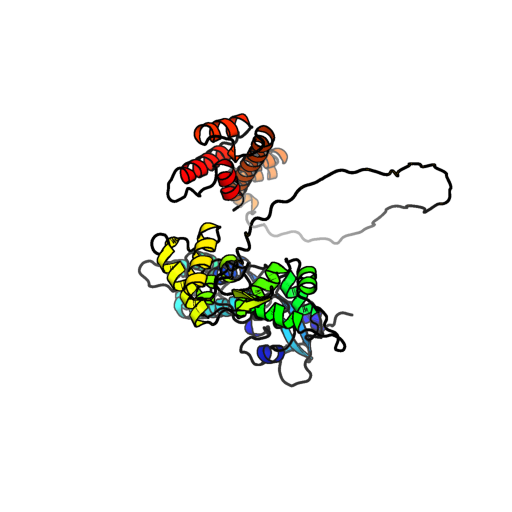0 84.69 469 ASP A O 1
ATOM 3548 N N . PHE A 1 470 ? -33.648 23.911 -10.266 1.00 86.06 470 PHE A N 1
ATOM 3549 C CA . PHE A 1 470 ? -32.220 23.850 -9.968 1.00 86.06 470 PHE A CA 1
ATOM 3550 C C . PHE A 1 470 ? -31.347 24.390 -11.111 1.00 86.06 470 PHE A C 1
ATOM 3552 O O . PHE A 1 470 ? -30.533 25.286 -10.886 1.00 86.06 470 PHE A O 1
ATOM 3559 N N . GLU A 1 471 ? -31.563 23.937 -12.352 1.00 89.31 471 GLU A N 1
ATOM 3560 C CA . GLU A 1 471 ? -30.823 24.444 -13.522 1.00 89.31 471 GLU A CA 1
ATOM 3561 C C . GLU A 1 471 ? -31.063 25.950 -13.727 1.00 89.31 471 GLU A C 1
ATOM 3563 O O . GLU A 1 471 ? -30.117 26.726 -13.861 1.00 89.31 471 GLU A O 1
ATOM 3568 N N . ALA A 1 472 ? -32.325 26.388 -13.666 1.00 87.62 472 ALA A N 1
ATOM 3569 C CA . ALA A 1 472 ? -32.690 27.797 -13.802 1.00 87.62 472 ALA A CA 1
ATOM 3570 C C . ALA A 1 472 ? -32.091 28.673 -12.686 1.00 87.62 472 ALA A C 1
ATOM 3572 O O . ALA A 1 472 ? -31.869 29.868 -12.878 1.00 87.62 472 ALA A O 1
ATOM 3573 N N . THR A 1 473 ? -31.821 28.106 -11.512 1.00 86.38 473 THR A N 1
ATOM 3574 C CA . THR A 1 473 ? -31.157 28.797 -10.400 1.00 86.38 473 THR A CA 1
ATOM 3575 C C . THR A 1 473 ? -29.649 28.891 -10.632 1.00 86.38 473 THR A C 1
ATOM 3577 O O . THR A 1 473 ? -29.114 29.994 -10.572 1.00 86.38 473 THR A O 1
ATOM 3580 N N . MET A 1 474 ? -28.988 27.800 -11.031 1.00 88.31 474 MET A N 1
ATOM 3581 C CA . MET A 1 474 ? -27.563 27.801 -11.398 1.00 88.31 474 MET A CA 1
ATOM 3582 C C . MET A 1 474 ? -27.243 28.797 -12.528 1.00 88.31 474 MET A C 1
ATOM 3584 O O . MET A 1 474 ? -26.293 29.573 -12.417 1.00 88.31 474 MET A O 1
ATOM 3588 N N . LEU A 1 475 ? -28.067 28.841 -13.581 1.00 89.00 475 LEU A N 1
ATOM 3589 C CA . LEU A 1 475 ? -27.916 29.797 -14.687 1.00 89.00 475 LEU A CA 1
ATOM 3590 C C . LEU A 1 475 ? -28.069 31.256 -14.213 1.00 89.00 475 LEU A C 1
ATOM 3592 O O . LEU A 1 475 ? -27.243 32.105 -14.542 1.00 89.00 475 LEU A O 1
ATOM 3596 N N . ARG A 1 476 ? -29.083 31.556 -13.384 1.00 86.94 476 ARG A N 1
ATOM 3597 C CA . ARG A 1 476 ? -29.289 32.904 -12.810 1.00 86.94 476 ARG A CA 1
ATOM 3598 C C . ARG A 1 476 ? -28.178 33.326 -11.843 1.00 86.94 476 ARG A C 1
ATOM 3600 O O . ARG A 1 476 ? -27.923 34.519 -11.715 1.00 86.94 476 ARG A O 1
ATOM 3607 N N . SER A 1 477 ? -27.511 32.374 -11.192 1.00 84.12 477 SER A N 1
ATOM 3608 C CA . SER A 1 477 ? -26.389 32.616 -10.275 1.00 84.12 477 SER A CA 1
ATOM 3609 C C . SER A 1 477 ? -25.014 32.696 -10.957 1.00 84.12 477 SER A C 1
ATOM 3611 O O . SER A 1 477 ? -24.004 32.754 -10.260 1.00 84.12 477 SER A O 1
ATOM 3613 N N . GLY A 1 478 ? -24.961 32.757 -12.294 1.00 79.62 478 GLY A N 1
ATOM 3614 C CA . GLY A 1 478 ? -23.743 33.086 -13.045 1.00 79.62 478 GLY A CA 1
ATOM 3615 C C . GLY A 1 478 ? -23.065 31.921 -13.768 1.00 79.62 478 GLY A C 1
ATOM 3616 O O . GLY A 1 478 ? -21.942 32.091 -14.241 1.00 79.62 478 GLY A O 1
ATOM 3617 N N . LEU A 1 479 ? -23.715 30.759 -13.892 1.00 85.38 479 LEU A N 1
ATOM 3618 C CA . LEU A 1 479 ? -23.219 29.682 -14.751 1.00 85.38 479 LEU A CA 1
ATOM 3619 C C . LEU A 1 479 ? -23.425 30.059 -16.229 1.00 85.38 479 LEU A C 1
ATOM 3621 O O . LEU A 1 479 ? -24.548 30.017 -16.730 1.00 85.38 479 LEU A O 1
ATOM 3625 N N . VAL A 1 480 ? -22.344 30.448 -16.909 1.00 77.56 480 VAL A N 1
ATOM 3626 C CA . VAL A 1 480 ? -22.383 30.997 -18.282 1.00 77.56 480 VAL A CA 1
ATOM 3627 C C . VAL A 1 480 ? -21.519 30.236 -19.287 1.00 77.56 480 VAL A C 1
ATOM 3629 O O . VAL A 1 480 ? -21.676 30.448 -20.488 1.00 77.56 480 VAL A O 1
ATOM 3632 N N . ASP A 1 481 ? -20.620 29.358 -18.837 1.00 84.06 481 ASP A N 1
ATOM 3633 C CA . ASP A 1 481 ? -19.802 28.556 -19.748 1.00 84.06 481 ASP A CA 1
ATOM 3634 C C . ASP A 1 481 ? -20.588 27.374 -20.344 1.00 84.06 481 ASP A C 1
ATOM 3636 O O . ASP A 1 481 ? -21.298 26.650 -19.643 1.00 84.06 481 ASP A O 1
ATOM 3640 N N . GLY A 1 482 ? -20.447 27.155 -21.654 1.00 76.31 482 GLY A N 1
ATOM 3641 C CA . GLY A 1 482 ? -21.196 26.124 -22.377 1.00 76.31 482 GLY A CA 1
ATOM 3642 C C . GLY A 1 482 ? -20.810 24.691 -21.998 1.00 76.31 482 GLY A C 1
ATOM 3643 O O . GLY A 1 482 ? -21.674 23.812 -21.983 1.00 76.31 482 GLY A O 1
ATOM 3644 N N . GLU A 1 483 ? -19.545 24.449 -21.650 1.00 79.81 483 GLU A N 1
ATOM 3645 C CA . GLU A 1 483 ? -19.046 23.136 -21.233 1.00 79.81 483 GLU A CA 1
ATOM 3646 C C . GLU A 1 483 ? -19.470 22.840 -19.783 1.00 79.81 483 GLU A C 1
ATOM 3648 O O . GLU A 1 483 ? -19.928 21.738 -19.477 1.00 79.81 483 GLU A O 1
ATOM 3653 N N . ALA A 1 484 ? -19.458 23.856 -18.915 1.00 82.25 484 ALA A N 1
ATOM 3654 C CA . ALA A 1 484 ? -20.011 23.804 -17.563 1.00 82.25 484 ALA A CA 1
ATOM 3655 C C . ALA A 1 484 ? -21.533 23.562 -17.547 1.00 82.25 484 ALA A C 1
ATOM 3657 O O . ALA A 1 484 ? -22.016 22.720 -16.788 1.00 82.25 484 ALA A O 1
ATOM 3658 N N . ILE A 1 485 ? -22.298 24.225 -18.423 1.00 86.06 485 ILE A N 1
ATOM 3659 C CA . ILE A 1 485 ? -23.744 23.992 -18.582 1.00 86.06 485 ILE A CA 1
ATOM 3660 C C . ILE A 1 485 ? -24.018 22.573 -19.103 1.00 86.06 485 ILE A C 1
ATOM 3662 O O . ILE A 1 485 ? -24.914 21.895 -18.595 1.00 86.06 485 ILE A O 1
ATOM 3666 N N . ALA A 1 486 ? -23.240 22.084 -20.075 1.00 84.94 486 ALA A N 1
ATOM 3667 C CA . ALA A 1 486 ? -23.363 20.714 -20.574 1.00 84.94 486 ALA A CA 1
ATOM 3668 C C . ALA A 1 486 ? -23.041 19.669 -19.487 1.00 84.94 486 ALA A C 1
ATOM 3670 O O . ALA A 1 486 ? -23.799 18.713 -19.309 1.00 84.94 486 ALA A O 1
ATOM 3671 N N . LYS A 1 487 ? -21.969 19.883 -18.712 1.00 85.50 487 LYS A N 1
ATOM 3672 C CA . LYS A 1 487 ? -21.554 19.018 -17.597 1.00 85.50 487 LYS A CA 1
ATOM 3673 C C . LYS A 1 487 ? -22.595 19.007 -16.471 1.00 85.50 487 LYS A C 1
ATOM 3675 O O . LYS A 1 487 ? -22.966 17.930 -16.011 1.00 85.50 487 LYS A O 1
ATOM 3680 N N . LEU A 1 488 ? -23.156 20.163 -16.101 1.00 87.81 488 LEU A N 1
ATOM 3681 C CA . LEU A 1 488 ? -24.266 20.249 -15.143 1.00 87.81 488 LEU A CA 1
ATOM 3682 C C . LEU A 1 488 ? -25.498 19.464 -15.627 1.00 87.81 488 LEU A C 1
ATOM 3684 O O . LEU A 1 488 ? -26.046 18.655 -14.877 1.00 87.81 488 LEU A O 1
ATOM 3688 N N . ARG A 1 489 ? -25.916 19.657 -16.885 1.00 89.19 489 ARG A N 1
ATOM 3689 C CA . ARG A 1 489 ? -27.054 18.931 -17.475 1.00 89.19 489 ARG A CA 1
ATOM 3690 C C . ARG A 1 489 ? -26.828 17.421 -17.514 1.00 89.19 489 ARG A C 1
ATOM 3692 O O . ARG A 1 489 ? -27.770 16.675 -17.263 1.00 89.19 489 ARG A O 1
ATOM 3699 N N . ALA A 1 490 ? -25.601 16.964 -17.769 1.00 85.19 490 ALA A N 1
ATOM 3700 C CA . ALA A 1 490 ? -25.258 15.545 -17.716 1.00 85.19 490 ALA A CA 1
ATOM 3701 C C . ALA A 1 490 ? -25.432 14.956 -16.302 1.00 85.19 490 ALA A C 1
ATOM 3703 O O . ALA A 1 490 ? -26.014 13.879 -16.168 1.00 85.19 490 ALA A O 1
ATOM 3704 N N . VAL A 1 491 ? -25.015 15.674 -15.249 1.00 84.31 491 VAL A N 1
ATOM 3705 C CA . VAL A 1 491 ? -25.215 15.236 -13.853 1.00 84.31 491 VAL A CA 1
ATOM 3706 C C . VAL A 1 491 ? -26.699 15.253 -13.465 1.00 84.31 491 VAL A C 1
ATOM 3708 O O . VAL A 1 491 ? -27.183 14.281 -12.891 1.00 84.31 491 VAL A O 1
ATOM 3711 N N . ILE A 1 492 ? -27.466 16.284 -13.845 1.00 84.81 492 ILE A N 1
ATOM 3712 C CA . ILE A 1 492 ? -28.925 16.318 -13.615 1.00 84.81 492 ILE A CA 1
ATOM 3713 C C . ILE A 1 492 ? -29.619 15.151 -14.345 1.00 84.81 492 ILE A C 1
ATOM 3715 O O . ILE A 1 492 ? -30.456 14.461 -13.764 1.00 84.81 492 ILE A O 1
ATOM 3719 N N . ALA A 1 493 ? -29.244 14.870 -15.597 1.00 82.50 493 ALA A N 1
ATOM 3720 C CA . ALA A 1 493 ? -29.791 13.755 -16.370 1.00 82.50 493 ALA A CA 1
ATOM 3721 C C . ALA A 1 493 ? -29.393 12.373 -15.812 1.00 82.50 493 ALA A C 1
ATOM 3723 O O . ALA A 1 493 ? -30.144 11.412 -15.984 1.00 82.50 493 ALA A O 1
ATOM 3724 N N . ALA A 1 494 ? -28.247 12.257 -15.133 1.00 79.06 494 ALA A N 1
ATOM 3725 C CA . ALA A 1 494 ? -27.877 11.062 -14.375 1.00 79.06 494 ALA A CA 1
ATOM 3726 C C . ALA A 1 494 ? -28.711 10.932 -13.089 1.00 79.06 494 ALA A C 1
ATOM 3728 O O . ALA A 1 494 ? -29.297 9.879 -12.849 1.00 79.06 494 ALA A O 1
ATOM 3729 N N . TYR A 1 495 ? -28.852 12.005 -12.309 1.00 77.94 495 TYR A N 1
ATOM 3730 C CA . TYR A 1 495 ? -29.657 12.029 -11.083 1.00 77.94 495 TYR A CA 1
ATOM 3731 C C . TYR A 1 495 ? -31.139 11.684 -11.314 1.00 77.94 495 TYR A C 1
ATOM 3733 O O . TYR A 1 495 ? -31.786 11.068 -10.469 1.00 77.94 495 TYR A O 1
ATOM 3741 N N . MET A 1 496 ? -31.687 12.043 -12.479 1.00 75.56 496 MET A N 1
ATOM 3742 C CA . MET A 1 496 ? -33.069 11.714 -12.850 1.00 75.56 496 MET A CA 1
ATOM 3743 C C . MET A 1 496 ? -33.280 10.238 -13.248 1.00 75.56 496 MET A C 1
ATOM 3745 O O . MET A 1 496 ? -34.429 9.809 -13.367 1.00 75.56 496 MET A O 1
ATOM 3749 N N . LYS A 1 497 ? -32.218 9.437 -13.428 1.00 76.62 497 LYS A N 1
ATOM 3750 C CA . LYS A 1 497 ? -32.326 7.982 -13.648 1.00 76.62 497 LYS A CA 1
ATOM 3751 C C . LYS A 1 497 ? -32.375 7.244 -12.302 1.00 76.62 497 LYS A C 1
ATOM 3753 O O . LYS A 1 497 ? -31.483 7.460 -11.483 1.00 76.62 497 LYS A O 1
ATOM 3758 N N . PRO A 1 498 ? -33.324 6.310 -12.079 1.00 58.41 498 PRO A N 1
ATOM 3759 C CA . PRO A 1 498 ? -33.437 5.581 -10.811 1.00 58.41 498 PRO A CA 1
ATOM 3760 C C . PRO A 1 498 ? -32.147 4.883 -10.351 1.00 58.41 498 PRO A C 1
ATOM 3762 O O . PRO A 1 498 ? -31.855 4.891 -9.164 1.00 58.41 498 PRO A O 1
ATOM 3765 N N . SER A 1 499 ? -31.351 4.350 -11.284 1.00 55.31 499 SER A N 1
ATOM 3766 C CA . SER A 1 499 ? -30.096 3.624 -11.023 1.00 55.31 499 SER A CA 1
ATOM 3767 C C . SER A 1 499 ? -28.927 4.483 -10.525 1.00 55.31 499 SER A C 1
ATOM 3769 O O . SER A 1 499 ? -27.915 3.943 -10.102 1.00 55.31 499 SER A O 1
ATOM 3771 N N . THR A 1 500 ? -29.015 5.809 -10.637 1.00 52.41 500 THR A N 1
ATOM 3772 C CA . THR A 1 500 ? -27.955 6.755 -10.227 1.00 52.41 500 THR A CA 1
ATOM 3773 C C . THR A 1 500 ? -28.469 7.814 -9.251 1.00 52.41 500 THR A C 1
ATOM 3775 O O . THR A 1 500 ? -27.727 8.698 -8.820 1.00 52.41 500 THR A O 1
ATOM 3778 N N . ARG A 1 501 ? -29.739 7.709 -8.850 1.00 53.25 501 ARG A N 1
ATOM 3779 C CA . ARG A 1 501 ? -30.392 8.610 -7.907 1.00 53.25 501 ARG A CA 1
ATOM 3780 C C . ARG A 1 501 ? -30.078 8.204 -6.465 1.00 53.25 501 ARG A C 1
ATOM 3782 O O . ARG A 1 501 ? -30.894 7.564 -5.804 1.00 53.25 501 ARG A O 1
ATOM 3789 N N . ARG A 1 502 ? -28.913 8.627 -5.957 1.00 55.03 502 ARG A N 1
ATOM 3790 C CA . ARG A 1 502 ? -28.623 8.607 -4.507 1.00 55.03 502 ARG A CA 1
ATOM 3791 C C . ARG A 1 502 ? -29.789 9.278 -3.748 1.00 55.03 502 ARG A C 1
ATOM 3793 O O . ARG A 1 502 ? -30.383 10.232 -4.256 1.00 55.03 502 ARG A O 1
ATOM 3800 N N . HIS A 1 503 ? -30.105 8.824 -2.531 1.00 55.84 503 HIS A N 1
ATOM 3801 C CA . HIS A 1 503 ? -31.150 9.406 -1.660 1.00 55.84 503 HIS A CA 1
ATOM 3802 C C . HIS A 1 503 ? -30.722 10.760 -1.043 1.00 55.84 503 HIS A C 1
ATOM 3804 O O . HIS A 1 503 ? -30.737 10.953 0.170 1.00 55.84 503 HIS A O 1
ATOM 3810 N N . VAL A 1 504 ? -30.295 11.684 -1.901 1.00 60.31 504 VAL A N 1
ATOM 3811 C CA . VAL A 1 504 ? -29.636 12.956 -1.591 1.00 60.31 504 VAL A CA 1
ATOM 3812 C C . VAL A 1 504 ? -30.224 14.030 -2.511 1.00 60.31 504 VAL A C 1
ATOM 3814 O O . VAL A 1 504 ? -30.530 13.755 -3.673 1.00 60.31 504 VAL A O 1
ATOM 3817 N N . ASP A 1 505 ? -30.423 15.248 -2.011 1.00 79.44 505 ASP A N 1
ATOM 3818 C CA . ASP A 1 505 ? -30.985 16.346 -2.803 1.00 79.44 505 ASP A CA 1
ATOM 3819 C C . ASP A 1 505 ? -30.015 16.820 -3.898 1.00 79.44 505 ASP A C 1
ATOM 3821 O O . ASP A 1 505 ? -28.795 16.823 -3.709 1.00 79.44 505 ASP A O 1
ATOM 3825 N N . ILE A 1 506 ? -30.558 17.250 -5.044 1.00 79.88 506 ILE A N 1
ATOM 3826 C CA . ILE A 1 506 ? -29.787 17.523 -6.273 1.00 79.88 506 ILE A CA 1
ATOM 3827 C C . ILE A 1 506 ? -28.580 18.447 -6.052 1.00 79.88 506 ILE A C 1
ATOM 3829 O O . ILE A 1 506 ? -27.512 18.175 -6.591 1.00 79.88 506 ILE A O 1
ATOM 3833 N N . GLY A 1 507 ? -28.700 19.498 -5.236 1.00 79.44 507 GLY A N 1
ATOM 3834 C CA . GLY A 1 507 ? -27.598 20.435 -5.000 1.00 79.44 507 GLY A CA 1
ATOM 3835 C C . GLY A 1 507 ? -26.421 19.831 -4.233 1.00 79.44 507 GLY A C 1
ATOM 3836 O O . GLY A 1 507 ? -25.274 20.185 -4.496 1.00 79.44 507 GLY A O 1
ATOM 3837 N N . VAL A 1 508 ? -26.687 18.872 -3.343 1.00 78.75 508 VAL A N 1
ATOM 3838 C CA . VAL A 1 508 ? -25.641 18.117 -2.641 1.00 78.75 508 VAL A CA 1
ATOM 3839 C C . VAL A 1 508 ? -25.067 17.043 -3.568 1.00 78.75 508 VAL A C 1
ATOM 3841 O O . VAL A 1 508 ? -23.852 16.945 -3.691 1.00 78.75 508 VAL A O 1
ATOM 3844 N N . HIS A 1 509 ? -25.914 16.323 -4.312 1.00 81.94 509 HIS A N 1
ATOM 3845 C CA . HIS A 1 509 ? -25.471 15.313 -5.279 1.00 81.94 509 HIS A CA 1
ATOM 3846 C C . HIS A 1 509 ? -24.593 15.895 -6.405 1.00 81.94 509 HIS A C 1
ATOM 3848 O O . HIS A 1 509 ? -23.592 15.292 -6.777 1.00 81.94 509 HIS A O 1
ATOM 3854 N N . VAL A 1 510 ? -24.914 17.084 -6.929 1.00 82.94 510 VAL A N 1
ATOM 3855 C CA . VAL A 1 510 ? -24.085 17.762 -7.945 1.00 82.94 510 VAL A CA 1
ATOM 3856 C C . VAL A 1 510 ? -22.749 18.225 -7.358 1.00 82.94 510 VAL A C 1
ATOM 3858 O O . VAL A 1 510 ? -21.752 18.210 -8.075 1.00 82.94 510 VAL A O 1
ATOM 3861 N N . ARG A 1 511 ? -22.690 18.586 -6.065 1.00 85.25 511 ARG A N 1
ATOM 3862 C CA . ARG A 1 511 ? -21.414 18.853 -5.383 1.00 85.25 511 ARG A CA 1
ATOM 3863 C C . ARG A 1 511 ? -20.605 17.560 -5.223 1.00 85.25 511 ARG A C 1
ATOM 3865 O O . ARG A 1 511 ? -19.456 17.550 -5.641 1.00 85.25 511 ARG A O 1
ATOM 3872 N N . GLU A 1 512 ? -21.209 16.479 -4.716 1.00 82.38 512 GLU A N 1
ATOM 3873 C CA . GLU A 1 512 ? -20.579 15.149 -4.587 1.00 82.38 512 GLU A CA 1
ATOM 3874 C C . GLU A 1 512 ? -19.960 14.686 -5.915 1.00 82.38 512 GLU A C 1
ATOM 3876 O O . GLU A 1 512 ? -18.747 14.510 -5.991 1.00 82.38 512 GLU A O 1
ATOM 3881 N N . MET A 1 513 ? -20.764 14.620 -6.985 1.00 81.88 513 MET A N 1
ATOM 3882 C CA . MET A 1 513 ? -20.365 14.203 -8.343 1.00 81.88 513 MET A CA 1
ATOM 3883 C C . MET A 1 513 ? -19.345 15.131 -9.036 1.00 81.88 513 MET A C 1
ATOM 3885 O O . MET A 1 513 ? -18.947 14.869 -10.173 1.00 81.88 513 MET A O 1
ATOM 3889 N N . LEU A 1 514 ? -18.956 16.238 -8.397 1.00 79.94 514 LEU A N 1
ATOM 3890 C CA . LEU A 1 514 ? -17.896 17.143 -8.846 1.00 79.94 514 LEU A CA 1
ATOM 3891 C C . LEU A 1 514 ? -16.727 17.243 -7.855 1.00 79.94 514 LEU A C 1
ATOM 3893 O O . LEU A 1 514 ? -15.717 17.854 -8.196 1.00 79.94 514 LEU A O 1
ATOM 3897 N N . THR A 1 515 ? -16.829 16.664 -6.659 1.00 75.19 515 THR A N 1
ATOM 3898 C CA . THR A 1 515 ? -15.711 16.518 -5.708 1.00 75.19 515 THR A CA 1
ATOM 3899 C C . THR A 1 515 ? -15.107 15.116 -5.707 1.00 75.19 515 THR A C 1
ATOM 3901 O O . THR A 1 515 ? -13.932 14.975 -5.371 1.00 75.19 515 THR A O 1
ATOM 3904 N N . GLU A 1 516 ? -15.894 14.119 -6.118 1.00 57.44 516 GLU A N 1
ATOM 3905 C CA . GLU A 1 516 ? -15.416 12.854 -6.693 1.00 57.44 516 GLU A CA 1
ATOM 3906 C C . GLU A 1 516 ? -14.673 13.102 -8.037 1.00 57.44 516 GLU A C 1
ATOM 3908 O O . GLU A 1 516 ? -13.894 12.204 -8.420 1.00 57.44 516 GLU A O 1
#

Radius of gyration: 33.59 Å; chains: 1; bounding box: 85×70×96 Å